Protein AF-A0A4Y3QYG9-F1 (afdb_monomer_lite)

Structure (mmCIF, N/CA/C/O backbone):
data_AF-A0A4Y3QYG9-F1
#
_entry.id   AF-A0A4Y3QYG9-F1
#
loop_
_atom_site.group_PDB
_atom_site.id
_atom_site.type_symbol
_atom_site.label_atom_id
_atom_site.label_alt_id
_atom_site.label_comp_id
_atom_site.label_asym_id
_atom_site.label_entity_id
_atom_site.label_seq_id
_atom_site.pdbx_PDB_ins_code
_atom_site.Cartn_x
_atom_site.Cartn_y
_atom_site.Cartn_z
_atom_site.occupancy
_atom_site.B_iso_or_equiv
_atom_site.auth_seq_id
_atom_site.auth_comp_id
_atom_site.auth_asym_id
_atom_site.auth_atom_id
_atom_site.pdbx_PDB_model_num
ATOM 1 N N . MET A 1 1 ? -31.766 -21.283 -9.809 1.00 45.97 1 MET A N 1
ATOM 2 C CA . MET A 1 1 ? -32.511 -20.211 -9.120 1.00 45.97 1 MET A CA 1
ATOM 3 C C . MET A 1 1 ? -31.559 -19.038 -8.996 1.00 45.97 1 MET A C 1
ATOM 5 O O . MET A 1 1 ? -30.493 -19.211 -8.419 1.00 45.97 1 MET A O 1
ATOM 9 N N . SER A 1 2 ? -31.846 -17.928 -9.675 1.00 49.09 2 SER A N 1
ATOM 10 C CA . SER A 1 2 ? -30.976 -16.747 -9.671 1.00 49.09 2 SER A CA 1
ATOM 11 C C . SER A 1 2 ? -31.395 -15.865 -8.502 1.00 49.09 2 SER A C 1
ATOM 13 O O . SER A 1 2 ? -32.469 -15.274 -8.564 1.00 49.09 2 SER A O 1
ATOM 15 N N . ARG A 1 3 ? -30.589 -15.798 -7.439 1.00 64.62 3 ARG A N 1
ATOM 16 C CA . ARG A 1 3 ? -30.836 -14.855 -6.340 1.00 64.62 3 ARG A CA 1
ATOM 17 C C . ARG A 1 3 ? -30.494 -13.448 -6.807 1.00 64.62 3 ARG A C 1
ATOM 19 O O . ARG A 1 3 ? -29.438 -13.246 -7.407 1.00 64.62 3 ARG A O 1
ATOM 26 N N . ARG A 1 4 ? -31.387 -12.493 -6.560 1.00 74.81 4 ARG A N 1
ATOM 27 C CA . ARG A 1 4 ? -31.143 -11.081 -6.873 1.00 74.81 4 ARG A CA 1
ATOM 28 C C . ARG A 1 4 ? -30.505 -10.409 -5.661 1.00 74.81 4 ARG A C 1
ATOM 30 O O . ARG A 1 4 ? -30.999 -10.555 -4.544 1.00 74.81 4 ARG A O 1
ATOM 37 N N . TYR A 1 5 ? -29.400 -9.713 -5.897 1.00 72.69 5 TYR A N 1
ATOM 38 C CA . TYR A 1 5 ? -28.679 -8.951 -4.883 1.00 72.69 5 TYR A CA 1
ATOM 39 C C . TYR A 1 5 ? -29.032 -7.479 -5.031 1.00 72.69 5 TYR A C 1
ATOM 41 O O . TYR A 1 5 ? -28.940 -6.946 -6.135 1.00 72.69 5 TYR A O 1
ATOM 49 N N . PHE A 1 6 ? -29.414 -6.852 -3.925 1.00 72.69 6 PHE A N 1
ATOM 50 C CA . PHE A 1 6 ? -29.666 -5.419 -3.854 1.00 72.69 6 PHE A CA 1
ATOM 51 C C . PHE A 1 6 ? -28.765 -4.805 -2.786 1.00 72.69 6 PHE A C 1
ATOM 53 O O . PHE A 1 6 ? -28.639 -5.349 -1.683 1.00 72.69 6 PHE A O 1
ATOM 60 N N . TRP A 1 7 ? -28.143 -3.679 -3.122 1.00 68.25 7 TRP A N 1
ATOM 61 C CA . TRP A 1 7 ? -27.522 -2.811 -2.133 1.00 68.25 7 TRP A CA 1
ATOM 62 C C . TRP A 1 7 ? -28.564 -1.844 -1.585 1.00 68.25 7 TRP A C 1
ATOM 64 O O . TRP A 1 7 ? -29.460 -1.414 -2.306 1.00 68.25 7 TRP A O 1
ATOM 74 N N . PHE A 1 8 ? -28.458 -1.515 -0.300 1.00 70.75 8 PHE A N 1
ATOM 75 C CA . PHE A 1 8 ? -29.380 -0.581 0.345 1.00 70.75 8 PHE A CA 1
ATOM 76 C C . PHE A 1 8 ? -29.346 0.830 -0.275 1.00 70.75 8 PHE A C 1
ATOM 78 O O . PHE A 1 8 ? -30.397 1.459 -0.380 1.00 70.75 8 PHE A O 1
ATOM 85 N N . ASP A 1 9 ? -28.184 1.286 -0.752 1.00 62.62 9 ASP A N 1
ATOM 86 C CA . ASP A 1 9 ? -28.028 2.590 -1.417 1.00 62.62 9 ASP A CA 1
ATOM 87 C C . ASP A 1 9 ? -28.781 2.681 -2.762 1.00 62.62 9 ASP A C 1
ATOM 89 O O . ASP A 1 9 ? -29.292 3.746 -3.108 1.00 62.62 9 ASP A O 1
ATOM 93 N N . ASP A 1 10 ? -28.953 1.558 -3.476 1.00 54.62 10 ASP A N 1
ATOM 94 C CA . ASP A 1 10 ? -29.690 1.493 -4.754 1.00 54.62 10 ASP A CA 1
ATOM 95 C C . ASP A 1 10 ? -31.216 1.685 -4.579 1.00 54.62 10 ASP A C 1
ATOM 97 O O . ASP A 1 10 ? -31.961 1.758 -5.556 1.00 54.62 10 ASP A O 1
ATOM 101 N N . ILE A 1 11 ? -31.707 1.732 -3.333 1.00 57.88 11 ILE A N 1
ATOM 102 C CA . ILE A 1 11 ? -33.137 1.790 -2.985 1.00 57.88 11 ILE A CA 1
ATOM 103 C C . ILE A 1 11 ? -33.552 3.215 -2.559 1.00 57.88 11 ILE A C 1
ATOM 105 O O . ILE A 1 11 ? -34.745 3.532 -2.536 1.00 57.88 11 ILE A O 1
ATOM 109 N N . THR A 1 12 ? -32.595 4.095 -2.230 1.00 55.12 12 THR A N 1
ATOM 110 C CA . THR A 1 12 ? -32.862 5.339 -1.479 1.00 55.12 12 THR A CA 1
ATOM 111 C C . THR A 1 12 ? -32.612 6.662 -2.217 1.00 55.12 12 THR A C 1
ATOM 113 O O . THR A 1 12 ? -33.114 7.683 -1.751 1.00 55.12 12 THR A O 1
ATOM 116 N N . GLU A 1 13 ? -31.937 6.694 -3.374 1.00 48.41 13 GLU A N 1
ATOM 117 C CA . GLU A 1 13 ? -31.739 7.928 -4.164 1.00 48.41 13 GLU A CA 1
ATOM 118 C C . GLU A 1 13 ? -32.534 7.924 -5.487 1.00 48.41 13 GLU A C 1
ATOM 120 O O . GLU A 1 13 ? -32.102 7.389 -6.501 1.00 48.41 13 GLU A O 1
ATOM 125 N N . GLY A 1 14 ? -33.695 8.590 -5.500 1.00 43.19 14 GLY A N 1
ATOM 126 C CA . GLY A 1 14 ? -34.289 9.198 -6.707 1.00 43.19 14 GLY A CA 1
ATOM 127 C C . GLY A 1 14 ? -34.917 8.290 -7.776 1.00 43.19 14 GLY A C 1
ATOM 128 O O . GLY A 1 14 ? -35.742 8.779 -8.545 1.00 43.19 14 GLY A O 1
ATOM 129 N N . ASP A 1 15 ? -34.613 6.999 -7.799 1.00 44.22 15 ASP A N 1
ATOM 130 C CA . ASP A 1 15 ? -35.344 5.974 -8.547 1.00 44.22 15 ASP A CA 1
ATOM 131 C C . ASP A 1 15 ? -35.526 4.793 -7.591 1.00 44.22 15 ASP A C 1
ATOM 133 O O . ASP A 1 15 ? -34.528 4.180 -7.208 1.00 44.22 15 ASP A O 1
ATOM 137 N N . PRO A 1 16 ? -36.739 4.501 -7.081 1.00 45.00 16 PRO A N 1
ATOM 138 C CA . PRO A 1 16 ? -36.900 3.379 -6.184 1.00 45.00 16 PRO A CA 1
ATOM 139 C C . PRO A 1 16 ? -36.639 2.124 -7.011 1.00 45.00 16 PRO A C 1
ATOM 141 O O . PRO A 1 16 ? -37.530 1.643 -7.714 1.00 45.00 16 PRO A O 1
ATOM 144 N N . GLY A 1 17 ? -35.436 1.563 -6.887 1.00 50.72 17 GLY A N 1
ATOM 145 C CA . GLY A 1 17 ? -35.204 0.144 -7.080 1.00 50.72 17 GLY A CA 1
ATOM 146 C C . GLY A 1 17 ? -36.130 -0.573 -6.112 1.00 50.72 17 GLY A C 1
ATOM 147 O O . GLY A 1 17 ? -35.751 -0.864 -4.980 1.00 50.72 17 GLY A O 1
ATOM 148 N N . GLN A 1 18 ? -37.401 -0.723 -6.504 1.00 62.53 18 GLN A N 1
ATOM 149 C CA . GLN A 1 18 ? -38.442 -1.222 -5.632 1.00 62.53 18 GLN A CA 1
ATOM 150 C C . GLN A 1 18 ? -37.965 -2.577 -5.143 1.00 62.53 18 GLN A C 1
ATOM 152 O O . GLN A 1 18 ? -37.723 -3.489 -5.941 1.00 62.53 18 GLN A O 1
ATOM 157 N N . LEU A 1 19 ? -37.826 -2.695 -3.821 1.00 68.50 19 LEU A N 1
ATOM 158 C CA . LEU A 1 19 ? -37.822 -3.999 -3.187 1.00 68.50 19 LEU A CA 1
ATOM 159 C C . LEU A 1 19 ? -38.953 -4.811 -3.838 1.00 68.50 19 LEU A C 1
ATOM 161 O O . LEU A 1 19 ? -40.046 -4.260 -4.015 1.00 68.50 19 LEU A O 1
ATOM 165 N N . PRO A 1 20 ? -38.696 -6.060 -4.264 1.00 69.88 20 PRO A N 1
ATOM 166 C CA . PRO A 1 20 ? -39.709 -6.862 -4.928 1.00 69.88 20 PRO A CA 1
ATOM 167 C C . PRO A 1 20 ? -41.035 -6.836 -4.162 1.00 69.88 20 PRO A C 1
ATOM 169 O O . PRO A 1 20 ? -41.042 -6.856 -2.926 1.00 69.88 20 PRO A O 1
ATOM 172 N N . GLU A 1 21 ? -42.149 -6.803 -4.900 1.00 70.00 21 GLU A N 1
ATOM 173 C CA . GLU A 1 21 ? -43.484 -6.869 -4.303 1.00 70.00 21 GLU A CA 1
ATOM 174 C C . GLU A 1 21 ? -43.568 -8.053 -3.328 1.00 70.00 21 GLU A C 1
ATOM 176 O O . GLU A 1 21 ? -43.204 -9.178 -3.665 1.00 70.00 21 GLU A O 1
ATOM 181 N N . GLY A 1 22 ? -44.031 -7.790 -2.104 1.00 78.50 22 GLY A N 1
ATOM 182 C CA . GLY A 1 22 ? -44.152 -8.803 -1.053 1.00 78.50 22 GLY A CA 1
ATOM 183 C C . GLY A 1 22 ? -43.138 -8.692 0.087 1.00 78.50 22 GLY A C 1
ATOM 184 O O . GLY A 1 22 ? -43.318 -9.382 1.086 1.00 78.50 22 GLY A O 1
ATOM 185 N N . ILE A 1 23 ? -42.128 -7.814 0.004 1.00 86.88 23 ILE A N 1
ATOM 186 C CA . ILE A 1 23 ? -41.294 -7.451 1.164 1.00 86.88 23 ILE A CA 1
ATOM 187 C C . ILE A 1 23 ? -41.979 -6.310 1.943 1.00 86.88 23 ILE A C 1
ATOM 189 O O . ILE A 1 23 ? -42.153 -5.229 1.377 1.00 86.88 23 ILE A O 1
ATOM 193 N N . PRO A 1 24 ? -42.364 -6.496 3.223 1.00 88.75 24 PRO A N 1
ATOM 194 C CA . PRO A 1 24 ? -42.884 -5.406 4.048 1.00 88.75 24 PRO A CA 1
ATOM 195 C C . PRO A 1 24 ? -41.825 -4.317 4.256 1.00 88.75 24 PRO A C 1
ATOM 197 O O . PRO A 1 24 ? -40.668 -4.622 4.547 1.00 88.75 24 PRO A O 1
ATOM 200 N N . THR A 1 25 ? -42.213 -3.046 4.129 1.00 89.12 25 THR A N 1
ATOM 201 C CA . THR A 1 25 ? -41.301 -1.895 4.267 1.00 89.12 25 THR A CA 1
ATOM 202 C C . THR A 1 25 ? -41.856 -0.840 5.208 1.00 89.12 25 THR A C 1
ATOM 204 O O . THR A 1 25 ? -43.067 -0.621 5.217 1.00 89.12 25 THR A O 1
ATOM 207 N N . VAL A 1 26 ? -40.966 -0.108 5.874 1.00 90.75 26 VAL A N 1
ATOM 208 C CA . VAL A 1 26 ? -41.270 1.096 6.656 1.00 90.75 26 VAL A CA 1
ATOM 209 C C . VAL A 1 26 ? -40.569 2.298 6.022 1.00 90.75 26 VAL A C 1
ATOM 211 O O . VAL A 1 26 ? -39.448 2.182 5.523 1.00 90.75 26 VAL A O 1
ATOM 214 N N . VAL A 1 27 ? -41.231 3.456 6.016 1.00 91.62 27 VAL A N 1
ATOM 215 C CA . VAL A 1 27 ? -40.607 4.737 5.661 1.00 91.62 27 VAL A CA 1
ATOM 216 C C . VAL A 1 27 ? -40.076 5.392 6.934 1.00 91.62 27 VAL A C 1
ATOM 218 O O . VAL A 1 27 ? -40.858 5.805 7.782 1.00 91.62 27 VAL A O 1
ATOM 221 N N . LEU A 1 28 ? -38.758 5.484 7.072 1.00 93.50 28 LEU A N 1
ATOM 222 C CA . LEU A 1 28 ? -38.099 6.213 8.151 1.00 93.50 28 LEU A CA 1
ATOM 223 C C . LEU A 1 28 ? -37.830 7.653 7.708 1.00 93.50 28 LEU A C 1
ATOM 225 O O . LEU A 1 28 ? -37.223 7.870 6.658 1.00 93.50 28 LEU A O 1
ATOM 229 N N . THR A 1 29 ? -38.249 8.626 8.509 1.00 94.62 29 THR A N 1
ATOM 230 C CA . THR A 1 29 ? -38.012 10.055 8.269 1.00 94.62 29 THR A CA 1
ATOM 231 C C . THR A 1 29 ? -37.261 10.693 9.427 1.00 94.62 29 THR A C 1
ATOM 233 O O . THR A 1 29 ? -37.247 10.158 10.529 1.00 94.62 29 THR A O 1
ATOM 236 N N . GLY A 1 30 ? -36.668 11.860 9.205 1.00 94.56 30 GLY A N 1
ATOM 237 C CA . GLY A 1 30 ? -36.159 12.694 10.289 1.00 94.56 30 GLY A CA 1
ATOM 238 C C . GLY A 1 30 ? -35.748 14.071 9.790 1.00 94.56 30 GLY A C 1
ATOM 239 O O . GLY A 1 30 ? -35.451 14.240 8.606 1.00 94.56 30 GLY A O 1
ATOM 240 N N . THR A 1 31 ? -35.724 15.047 10.698 1.00 94.56 31 THR A N 1
ATOM 241 C CA . THR A 1 31 ? -35.346 16.436 10.410 1.00 94.56 31 THR A CA 1
ATOM 242 C C . THR A 1 31 ? -34.392 16.963 11.479 1.00 94.56 31 THR A C 1
ATOM 244 O O . THR A 1 31 ? -34.691 16.926 12.672 1.00 94.56 31 THR A O 1
ATOM 247 N N . TYR A 1 32 ? -33.259 17.517 11.049 1.00 92.38 32 TYR A N 1
ATOM 248 C CA . TYR A 1 32 ? -32.217 18.043 11.924 1.00 92.38 32 TYR A CA 1
ATOM 249 C C . TYR A 1 32 ? -32.132 19.558 11.795 1.00 92.38 32 TYR A C 1
ATOM 251 O O . TYR A 1 32 ? -31.630 20.087 10.803 1.00 92.38 32 TYR A O 1
ATOM 259 N N . LEU A 1 33 ? -32.592 20.263 12.829 1.00 91.12 33 LEU A N 1
ATOM 260 C CA . LEU A 1 33 ? -32.535 21.720 12.913 1.00 91.12 33 LEU A CA 1
ATOM 261 C C . LEU A 1 33 ? -31.686 22.159 14.107 1.00 91.12 33 LEU A C 1
ATOM 263 O O . LEU A 1 33 ? -31.706 21.551 15.176 1.00 91.12 33 LEU A O 1
ATOM 267 N N . SER A 1 34 ? -30.976 23.267 13.938 1.00 84.94 34 SER A N 1
ATOM 268 C CA . SER A 1 34 ? -30.343 23.997 15.035 1.00 84.94 34 SER A CA 1
ATOM 269 C C . SER A 1 34 ? -31.386 24.593 15.991 1.00 84.94 34 SER A C 1
ATOM 271 O O . SER A 1 34 ? -32.545 24.767 15.606 1.00 84.94 34 SER A O 1
ATOM 273 N N . PRO A 1 35 ? -30.993 25.022 17.209 1.00 84.44 35 PRO A N 1
ATOM 274 C CA . PRO A 1 35 ? -31.901 25.708 18.136 1.00 84.44 35 PRO A CA 1
ATOM 275 C C . PRO A 1 35 ? -32.575 26.962 17.555 1.00 84.44 35 PRO A C 1
ATOM 277 O O . PRO A 1 35 ? -33.626 27.377 18.031 1.00 84.44 35 PRO A O 1
ATOM 280 N N . ASN A 1 36 ? -31.984 27.551 16.510 1.00 87.38 36 ASN A N 1
ATOM 281 C CA . ASN A 1 36 ? -32.510 28.720 15.807 1.00 87.38 36 ASN A CA 1
ATOM 282 C C . ASN A 1 36 ? -33.342 28.350 14.561 1.00 87.38 36 ASN A C 1
ATOM 284 O O . ASN A 1 36 ? -33.678 29.230 13.772 1.00 87.38 36 ASN A O 1
ATOM 288 N N . GLY A 1 37 ? -33.643 27.064 14.350 1.00 87.06 37 GLY A N 1
ATOM 289 C CA . GLY A 1 37 ? -34.461 26.563 13.242 1.00 87.06 37 GLY A CA 1
ATOM 290 C C . GLY A 1 37 ? -33.739 26.422 11.898 1.00 87.06 37 GLY A C 1
ATOM 291 O O . GLY A 1 37 ? -34.381 26.089 10.908 1.00 87.06 37 GLY A O 1
ATOM 292 N N . LEU A 1 38 ? -32.424 26.671 11.831 1.00 90.31 38 LEU A N 1
ATOM 293 C CA . LEU A 1 38 ? -31.644 26.458 10.602 1.00 90.31 38 LEU A CA 1
ATOM 294 C C . LEU A 1 38 ? -31.371 24.963 10.379 1.00 90.31 38 LEU A C 1
ATOM 296 O O . LEU A 1 38 ? -31.007 24.304 11.355 1.00 90.31 38 LEU A O 1
ATOM 300 N N . PRO A 1 39 ? -31.482 24.450 9.142 1.00 93.69 39 PRO A N 1
ATOM 301 C CA . PRO A 1 39 ? -31.232 23.046 8.836 1.00 93.69 39 PRO A CA 1
ATOM 302 C C . PRO A 1 39 ? -29.754 22.676 8.973 1.00 93.69 39 PRO A C 1
ATOM 304 O O . PRO A 1 39 ? -28.873 23.448 8.590 1.00 93.69 39 PRO A O 1
ATOM 307 N N . TYR A 1 40 ? -29.488 21.484 9.506 1.00 92.88 40 TYR A N 1
ATOM 308 C CA . TYR A 1 40 ? -28.158 20.880 9.507 1.00 92.88 40 TYR A CA 1
ATOM 309 C C . TYR A 1 40 ? -27.886 20.128 8.202 1.00 92.88 40 TYR A C 1
ATOM 311 O O . TYR A 1 40 ? -28.800 19.594 7.577 1.00 92.88 40 TYR A O 1
ATOM 319 N N . SER A 1 41 ? -26.613 20.062 7.811 1.00 93.06 41 SER A N 1
ATOM 320 C CA . SER A 1 41 ? -26.123 19.181 6.750 1.00 93.06 41 SER A CA 1
ATOM 321 C C . SER A 1 41 ? -25.445 17.949 7.347 1.00 93.06 41 SER A C 1
ATOM 323 O O . SER A 1 41 ? -25.030 17.944 8.509 1.00 93.06 41 SER A O 1
ATOM 325 N N . GLY A 1 42 ? -25.363 16.879 6.562 1.00 92.38 42 GLY A N 1
ATOM 326 C CA . GLY A 1 42 ? -24.759 15.624 6.989 1.00 92.38 42 GLY A CA 1
ATOM 327 C C . GLY A 1 42 ? -25.413 14.424 6.322 1.00 92.38 42 GLY A C 1
ATOM 328 O O . GLY A 1 42 ? -26.004 14.533 5.242 1.00 92.38 42 GLY A O 1
ATOM 329 N N . LYS A 1 43 ? -25.301 13.266 6.970 1.00 92.38 43 LYS A N 1
ATOM 330 C CA . LYS A 1 43 ? -25.903 12.013 6.514 1.00 92.38 43 LYS A CA 1
ATOM 331 C C . LYS A 1 43 ? -26.344 11.124 7.672 1.00 92.38 43 LYS A C 1
ATOM 333 O O . LYS A 1 43 ? -25.763 11.166 8.757 1.00 92.38 43 LYS A O 1
ATOM 338 N N . VAL A 1 44 ? -27.330 10.281 7.398 1.00 93.00 44 VAL A N 1
ATOM 339 C CA . VAL A 1 44 ? -27.791 9.206 8.277 1.00 93.00 44 VAL A CA 1
ATOM 340 C C . VAL A 1 44 ? -27.450 7.874 7.623 1.00 93.00 44 VAL A C 1
ATOM 342 O O . VAL A 1 44 ? -27.727 7.658 6.445 1.00 93.00 44 VAL A O 1
ATOM 345 N N . GLU A 1 45 ? -26.809 6.999 8.387 1.00 93.56 45 GLU A N 1
ATOM 346 C CA . GLU A 1 45 ? -26.432 5.652 7.971 1.00 93.56 45 GLU A CA 1
ATOM 347 C C . GLU A 1 45 ? -27.307 4.637 8.722 1.00 93.56 45 GLU A C 1
ATOM 349 O O . GLU A 1 45 ? -27.334 4.632 9.955 1.00 93.56 45 GLU A O 1
ATOM 354 N N . ILE A 1 46 ? -28.053 3.819 7.973 1.00 93.38 46 ILE A N 1
ATOM 355 C CA . ILE A 1 46 ? -29.008 2.820 8.470 1.00 93.38 46 ILE A CA 1
ATOM 356 C C . ILE A 1 46 ? -28.462 1.432 8.131 1.00 93.38 46 ILE A C 1
ATOM 358 O O . ILE A 1 46 ? -28.488 1.010 6.974 1.00 93.38 46 ILE A O 1
ATOM 362 N N . THR A 1 47 ? -27.968 0.710 9.133 1.00 93.25 47 THR A N 1
ATOM 363 C CA . THR A 1 47 ? -27.162 -0.497 8.914 1.00 93.25 47 THR A CA 1
ATOM 364 C C . THR A 1 47 ? -27.849 -1.736 9.488 1.00 93.25 47 THR A C 1
ATOM 366 O O . THR A 1 47 ? -28.076 -1.787 10.697 1.00 93.25 47 THR A O 1
ATOM 369 N N . PRO A 1 48 ? -28.191 -2.757 8.679 1.00 92.25 48 PRO A N 1
ATOM 370 C CA . PRO A 1 48 ? -28.637 -4.048 9.207 1.00 92.25 48 PRO A CA 1
ATOM 371 C C . PRO A 1 48 ? -27.460 -4.790 9.873 1.00 92.25 48 PRO A C 1
ATOM 373 O O . PRO A 1 48 ? -26.301 -4.498 9.575 1.00 92.25 48 PRO A O 1
ATOM 376 N N . PRO A 1 49 ? -27.699 -5.811 10.717 1.00 89.12 49 PRO A N 1
ATOM 377 C CA . PRO A 1 49 ? -26.615 -6.551 11.378 1.00 89.12 49 PRO A CA 1
ATOM 378 C C . PRO A 1 49 ? -25.780 -7.413 10.413 1.00 89.12 49 PRO A C 1
ATOM 380 O O . PRO A 1 49 ? -24.741 -7.951 10.789 1.00 89.12 49 PRO A O 1
ATOM 383 N N . GLY A 1 50 ? -26.239 -7.572 9.170 1.00 89.38 50 GLY A N 1
ATOM 384 C CA . GLY A 1 50 ? -25.595 -8.335 8.110 1.00 89.38 50 GLY A CA 1
ATOM 385 C C . GLY A 1 50 ? -26.495 -8.414 6.878 1.00 89.38 50 GLY A C 1
ATOM 386 O O . GLY A 1 50 ? -27.466 -7.668 6.757 1.00 89.38 50 GLY A O 1
ATOM 387 N N . ALA A 1 51 ? -26.189 -9.335 5.962 1.00 89.88 51 ALA A N 1
ATOM 388 C CA . ALA A 1 51 ? -27.026 -9.570 4.789 1.00 89.88 51 ALA A CA 1
ATOM 389 C C . ALA A 1 51 ? -28.389 -10.161 5.192 1.00 89.88 51 ALA A C 1
ATOM 391 O O . ALA A 1 51 ? -28.450 -11.214 5.828 1.00 89.88 51 ALA A O 1
ATOM 392 N N . LEU A 1 52 ? -29.474 -9.509 4.778 1.00 90.44 52 LEU A N 1
ATOM 393 C CA . LEU A 1 52 ? -30.845 -9.954 5.010 1.00 90.44 52 LEU A CA 1
ATOM 394 C C . LEU A 1 52 ? -31.293 -10.836 3.845 1.00 90.44 52 LEU A C 1
ATOM 396 O O . LEU A 1 52 ? -31.379 -10.375 2.706 1.00 90.44 52 LEU A O 1
ATOM 400 N N . SER A 1 53 ? -31.573 -12.108 4.121 1.00 90.25 53 SER A N 1
ATOM 401 C CA . SER A 1 53 ? -32.082 -13.048 3.117 1.00 90.25 53 SER A CA 1
ATOM 402 C C . SER A 1 53 ? -33.602 -13.181 3.211 1.00 90.25 53 SER A C 1
ATOM 404 O O . SER A 1 53 ? -34.111 -13.682 4.213 1.00 90.25 53 SER A O 1
ATOM 406 N N . PHE A 1 54 ? -34.308 -12.796 2.147 1.00 89.19 54 PHE A N 1
ATOM 407 C CA . PHE A 1 54 ? -35.755 -12.941 1.971 1.00 89.19 54 PHE A CA 1
ATOM 408 C C . PHE A 1 54 ? -36.032 -14.189 1.128 1.00 89.19 54 PHE A C 1
ATOM 410 O O . PHE A 1 54 ? -36.022 -14.136 -0.105 1.00 89.19 54 PHE A O 1
ATOM 417 N N . GLY A 1 55 ? -36.226 -15.329 1.798 1.00 84.44 55 GLY A N 1
ATOM 418 C CA . GLY A 1 55 ? -36.344 -16.640 1.149 1.00 84.44 55 GLY A CA 1
ATOM 419 C C . GLY A 1 55 ? -37.499 -16.728 0.151 1.00 84.44 55 GLY A C 1
ATOM 420 O O . GLY A 1 55 ? -37.306 -17.222 -0.955 1.00 84.44 55 GLY A O 1
ATOM 421 N N . ASP A 1 56 ? -38.659 -16.172 0.502 1.00 85.50 56 ASP A N 1
ATOM 422 C CA . ASP A 1 56 ? -39.868 -16.219 -0.335 1.00 85.50 56 ASP A CA 1
ATOM 423 C C . ASP A 1 56 ? -39.745 -15.391 -1.625 1.00 85.50 56 ASP A C 1
ATOM 425 O O . ASP A 1 56 ? -40.461 -15.637 -2.592 1.00 85.50 56 ASP A O 1
ATOM 429 N N . GLN A 1 57 ? -38.829 -14.417 -1.646 1.00 86.06 57 GLN A N 1
ATOM 430 C CA . GLN A 1 57 ? -38.631 -13.488 -2.763 1.00 86.06 57 GLN A CA 1
ATOM 431 C C . GLN A 1 57 ? -37.333 -13.751 -3.544 1.00 86.06 57 GLN A C 1
ATOM 433 O O . GLN A 1 57 ? -37.043 -13.041 -4.511 1.00 86.06 57 GLN A O 1
ATOM 438 N N . ASP A 1 58 ? -36.544 -14.756 -3.137 1.00 85.00 58 ASP A N 1
ATOM 439 C CA . ASP A 1 58 ? -35.207 -15.052 -3.674 1.00 85.00 58 ASP A CA 1
ATOM 440 C C . ASP A 1 58 ? -34.285 -13.806 -3.711 1.00 85.00 58 ASP A C 1
ATOM 442 O O . ASP A 1 58 ? -33.512 -13.590 -4.655 1.00 85.00 58 ASP A O 1
ATOM 446 N N . VAL A 1 59 ? -34.363 -12.968 -2.668 1.00 85.75 59 VAL A N 1
ATOM 447 C CA . VAL A 1 59 ? -33.646 -11.685 -2.567 1.00 85.75 59 VAL A CA 1
ATOM 448 C C . VAL A 1 59 ? -32.706 -11.647 -1.372 1.00 85.75 59 VAL A C 1
ATOM 450 O O . VAL A 1 59 ? -33.049 -12.089 -0.277 1.00 85.75 59 VAL A O 1
ATOM 453 N N . ILE A 1 60 ? -31.515 -11.086 -1.587 1.00 86.50 60 ILE A N 1
ATOM 454 C CA . ILE A 1 60 ? -30.574 -10.738 -0.524 1.00 86.50 60 ILE A CA 1
ATOM 455 C C . ILE A 1 60 ? -30.342 -9.229 -0.564 1.00 86.50 60 ILE A C 1
ATOM 457 O O . ILE A 1 60 ? -29.943 -8.696 -1.602 1.00 86.50 60 ILE A O 1
ATOM 461 N N . VAL A 1 61 ? -30.573 -8.563 0.567 1.00 85.31 61 VAL A N 1
ATOM 462 C CA . VAL A 1 61 ? -30.306 -7.130 0.746 1.00 85.31 61 VAL A CA 1
ATOM 463 C C . VAL A 1 61 ? -29.101 -6.967 1.667 1.00 85.31 61 VAL A C 1
ATOM 465 O O . VAL A 1 61 ? -29.033 -7.600 2.722 1.00 85.31 61 VAL A O 1
ATOM 468 N N . THR A 1 62 ? -28.121 -6.163 1.260 1.00 83.31 62 THR A N 1
ATOM 469 C CA . THR A 1 62 ? -26.842 -6.024 1.971 1.00 83.31 62 THR A CA 1
ATOM 470 C C . THR A 1 62 ? -26.335 -4.584 1.986 1.00 83.31 62 THR A C 1
ATOM 472 O O . THR A 1 62 ? -26.722 -3.768 1.150 1.00 83.31 62 THR A O 1
ATOM 475 N N . GLY A 1 63 ? -25.425 -4.305 2.921 1.00 84.94 63 GLY A N 1
ATOM 476 C CA . GLY A 1 63 ? -24.790 -3.000 3.094 1.00 84.94 63 GLY A CA 1
ATOM 477 C C . GLY A 1 63 ? -25.625 -2.020 3.927 1.00 84.94 63 GLY A C 1
ATOM 478 O O . GLY A 1 63 ? -26.773 -2.315 4.254 1.00 84.94 63 GLY A O 1
ATOM 479 N N . PRO A 1 64 ? -25.042 -0.879 4.321 1.00 86.75 64 PRO A N 1
ATOM 480 C CA . PRO A 1 64 ? -25.790 0.216 4.923 1.00 86.75 64 PRO A CA 1
ATOM 481 C C . PRO A 1 64 ? -26.605 0.975 3.866 1.00 86.75 64 PRO A C 1
ATOM 483 O O . PRO A 1 64 ? -26.221 0.999 2.699 1.00 86.75 64 PRO A O 1
ATOM 486 N N . ALA A 1 65 ? -27.694 1.622 4.285 1.00 86.88 65 ALA A N 1
ATOM 487 C CA . ALA A 1 65 ? -28.314 2.706 3.525 1.00 86.88 65 ALA A CA 1
ATOM 488 C C . ALA A 1 65 ? -27.726 4.035 4.006 1.00 86.88 65 ALA A C 1
ATOM 490 O O . ALA A 1 65 ? -27.825 4.350 5.195 1.00 86.88 65 ALA A O 1
ATOM 491 N N . VAL A 1 66 ? -27.120 4.814 3.115 1.00 90.12 66 VAL A N 1
ATOM 492 C CA . VAL A 1 66 ? -26.476 6.089 3.444 1.00 90.12 66 VAL A CA 1
ATOM 493 C C . VAL A 1 66 ? -27.251 7.236 2.806 1.00 90.12 66 VAL A C 1
ATOM 495 O O . VAL A 1 66 ? -27.093 7.533 1.626 1.00 90.12 66 VAL A O 1
ATOM 498 N N . ILE A 1 67 ? -28.055 7.940 3.603 1.00 90.12 67 ILE A N 1
ATOM 499 C CA . ILE A 1 67 ? -28.931 9.007 3.114 1.00 90.12 67 ILE A CA 1
ATOM 500 C C . ILE A 1 67 ? -28.376 10.365 3.531 1.00 90.12 67 ILE A C 1
ATOM 502 O O . ILE A 1 67 ? -28.199 10.646 4.718 1.00 90.12 67 ILE A O 1
ATOM 506 N N . ARG A 1 68 ? -28.090 11.227 2.552 1.00 91.31 68 ARG A N 1
ATOM 507 C CA . ARG A 1 68 ? -27.709 12.624 2.804 1.00 91.31 68 ARG A CA 1
ATOM 508 C C . ARG A 1 68 ? -28.936 13.450 3.172 1.00 91.31 68 ARG A C 1
ATOM 510 O O . ARG A 1 68 ? -30.005 13.254 2.601 1.00 91.31 68 ARG A O 1
ATOM 517 N N . LEU A 1 69 ? -28.759 14.393 4.094 1.00 92.75 69 LEU A N 1
ATOM 518 C CA . LEU A 1 69 ? -29.808 15.357 4.417 1.00 92.75 69 LEU A CA 1
ATOM 519 C C . LEU A 1 69 ? -30.050 16.299 3.229 1.00 92.75 69 LEU A C 1
ATOM 521 O O . LEU A 1 69 ? -29.101 16.734 2.569 1.00 92.75 69 LEU A O 1
ATOM 525 N N . ASP A 1 70 ? -31.316 16.615 2.970 1.00 92.38 70 ASP A N 1
ATOM 526 C CA . ASP A 1 70 ? -31.723 17.578 1.950 1.00 92.38 70 ASP A CA 1
ATOM 527 C C . ASP A 1 70 ? -31.472 19.038 2.386 1.00 92.38 70 ASP A C 1
ATOM 529 O O . ASP A 1 70 ? -30.966 19.327 3.472 1.00 92.38 70 ASP A O 1
ATOM 533 N N . GLY A 1 71 ? -31.837 19.997 1.528 1.00 90.25 71 GLY A N 1
ATOM 534 C CA . GLY A 1 71 ? -31.684 21.429 1.817 1.00 90.25 71 GLY A CA 1
ATOM 535 C C . GLY A 1 71 ? -32.520 21.939 3.001 1.00 90.25 71 GLY A C 1
ATOM 536 O O . GLY A 1 71 ? -32.311 23.066 3.449 1.00 90.25 71 GLY A O 1
ATOM 537 N N . GLN A 1 72 ? -33.450 21.130 3.513 1.00 93.31 72 GLN A N 1
ATOM 538 C CA . GLN A 1 72 ? -34.242 21.387 4.715 1.00 93.31 72 GLN A CA 1
ATOM 539 C C . GLN A 1 72 ? -33.732 20.584 5.925 1.00 93.31 72 GLN A C 1
ATOM 541 O O . GLN A 1 72 ? -34.397 20.558 6.961 1.00 93.31 72 GLN A O 1
ATOM 546 N N . GLY A 1 73 ? -32.560 19.948 5.825 1.00 93.00 73 GLY A N 1
ATOM 547 C CA . GLY A 1 73 ? -31.969 19.140 6.891 1.00 93.00 73 GLY A CA 1
ATOM 548 C C . GLY A 1 73 ? -32.745 17.854 7.163 1.00 93.00 73 GLY A C 1
ATOM 549 O O . GLY A 1 73 ? -32.665 17.317 8.266 1.00 93.00 73 GLY A O 1
ATOM 550 N N . SER A 1 74 ? -33.542 17.393 6.198 1.00 94.62 74 SER A N 1
ATOM 551 C CA . SER A 1 74 ? -34.433 16.244 6.343 1.00 94.62 74 SER A CA 1
ATOM 552 C C . SER A 1 74 ? -33.965 15.047 5.522 1.00 94.62 74 SER A C 1
ATOM 554 O O . SER A 1 74 ? -33.227 15.193 4.549 1.00 94.62 74 SER A O 1
ATOM 556 N N . PHE A 1 75 ? -34.402 13.850 5.908 1.00 93.00 75 PHE A N 1
ATOM 557 C CA . PHE A 1 75 ? -34.239 12.639 5.107 1.00 93.00 75 PHE A CA 1
ATOM 558 C C . PHE A 1 75 ? -35.513 11.791 5.115 1.00 93.00 75 PHE A C 1
ATOM 560 O O . PHE A 1 75 ? -36.346 11.885 6.018 1.00 93.00 75 PHE A O 1
ATOM 567 N N . SER A 1 76 ? -35.642 10.937 4.101 1.00 91.31 76 SER A N 1
ATOM 568 C CA . SER A 1 76 ? -36.681 9.915 4.003 1.00 91.31 76 SER A CA 1
ATOM 569 C C . SER A 1 76 ? -36.078 8.665 3.373 1.00 91.31 76 SER A C 1
ATOM 571 O O . SER A 1 76 ? -35.544 8.732 2.268 1.00 91.31 76 SER A O 1
ATOM 573 N N . ALA A 1 77 ? -36.190 7.525 4.046 1.00 88.69 77 ALA A N 1
ATOM 574 C CA . ALA A 1 77 ? -35.658 6.248 3.590 1.00 88.69 77 ALA A CA 1
ATOM 575 C C . ALA A 1 77 ? -36.731 5.162 3.683 1.00 88.69 77 ALA A C 1
ATOM 577 O O . ALA A 1 77 ? -37.348 4.979 4.727 1.00 88.69 77 ALA A O 1
ATOM 578 N N . ARG A 1 78 ? -36.951 4.413 2.599 1.00 88.00 78 ARG A N 1
ATOM 579 C CA . ARG A 1 78 ? -37.815 3.227 2.617 1.00 88.00 78 ARG A CA 1
ATOM 580 C C . ARG A 1 78 ? -36.946 1.992 2.825 1.00 88.00 78 ARG A C 1
ATOM 582 O O . ARG A 1 78 ? -36.134 1.672 1.965 1.00 88.00 78 ARG A O 1
ATOM 589 N N . VAL A 1 79 ? -37.135 1.299 3.943 1.00 89.50 79 VAL A N 1
ATOM 590 C CA . VAL A 1 79 ? -36.307 0.154 4.353 1.00 89.50 79 VAL A CA 1
ATOM 591 C C . VAL A 1 79 ? -37.177 -1.069 4.682 1.00 89.50 79 VAL A C 1
ATOM 593 O O . VAL A 1 79 ? -38.349 -0.893 5.024 1.00 89.50 79 VAL A O 1
ATOM 596 N N . PRO A 1 80 ? -36.668 -2.311 4.561 1.00 91.00 80 PRO A N 1
ATOM 597 C CA . PRO A 1 80 ? -37.374 -3.502 5.020 1.00 91.00 80 PRO A CA 1
ATOM 598 C C . PRO A 1 80 ? -37.802 -3.417 6.486 1.00 91.00 80 PRO A C 1
ATOM 600 O O . PRO A 1 80 ? -37.062 -2.932 7.339 1.00 91.00 80 PRO A O 1
ATOM 603 N N . ALA A 1 81 ? -38.996 -3.922 6.780 1.00 92.00 81 ALA A N 1
ATOM 604 C CA . ALA A 1 81 ? -39.487 -3.997 8.146 1.00 92.00 81 ALA A CA 1
ATOM 605 C C . ALA A 1 81 ? -38.724 -5.064 8.953 1.00 92.00 81 ALA A C 1
ATOM 607 O O . ALA A 1 81 ? -38.410 -6.142 8.437 1.00 92.00 81 ALA A O 1
ATOM 608 N N . THR A 1 82 ? -38.442 -4.784 10.226 1.00 92.62 82 THR A N 1
ATOM 609 C CA . THR A 1 82 ? -37.623 -5.654 11.097 1.00 92.62 82 THR A CA 1
ATOM 610 C C . THR A 1 82 ? -38.326 -6.943 11.529 1.00 92.62 82 THR A C 1
ATOM 612 O O . THR A 1 82 ? -37.685 -7.863 12.022 1.00 92.62 82 THR A O 1
ATOM 615 N N . ASP A 1 83 ? -39.644 -7.013 11.355 1.00 90.06 83 ASP A N 1
ATOM 616 C CA . ASP A 1 83 ? -40.510 -8.164 11.637 1.00 90.06 83 ASP A CA 1
ATOM 617 C C . ASP A 1 83 ? -40.831 -8.998 10.380 1.00 90.06 83 ASP A C 1
ATOM 619 O O . ASP A 1 83 ? -41.707 -9.865 10.400 1.00 90.06 83 ASP A O 1
ATOM 623 N N . SER A 1 84 ? -40.123 -8.752 9.274 1.00 86.12 84 SER A N 1
ATOM 624 C CA . SER A 1 84 ? -40.252 -9.542 8.048 1.00 86.12 84 SER A CA 1
ATOM 625 C C . SER A 1 84 ? -39.667 -10.957 8.192 1.00 86.12 84 SER A C 1
ATOM 627 O O . SER A 1 84 ? -38.810 -11.229 9.033 1.00 86.12 84 SER A O 1
ATOM 629 N N . THR A 1 85 ? -40.130 -11.891 7.354 1.00 87.00 85 THR A N 1
ATOM 630 C CA . THR A 1 85 ? -39.650 -13.283 7.319 1.00 87.00 85 THR A CA 1
ATOM 631 C C . THR A 1 85 ? -38.256 -13.378 6.687 1.00 87.00 85 THR A C 1
ATOM 633 O O . THR A 1 85 ? -38.088 -13.733 5.519 1.00 87.00 85 THR A O 1
ATOM 636 N N . THR A 1 86 ? -37.229 -13.051 7.471 1.00 87.06 86 THR A N 1
ATOM 637 C CA . THR A 1 86 ? -35.829 -12.991 7.030 1.00 87.06 86 THR A CA 1
ATOM 638 C C . THR A 1 86 ? -34.931 -14.001 7.732 1.00 87.06 86 THR A C 1
ATOM 640 O O . THR A 1 86 ? -35.247 -14.533 8.792 1.00 87.06 86 THR A O 1
ATOM 643 N N . ASN A 1 87 ? -33.756 -14.236 7.149 1.00 88.81 87 ASN A N 1
ATOM 644 C CA . ASN A 1 87 ? -32.594 -14.738 7.875 1.00 88.81 87 ASN A CA 1
ATOM 645 C C . ASN A 1 87 ? -31.513 -13.638 7.883 1.00 88.81 87 ASN A C 1
ATOM 647 O O . ASN A 1 87 ? -31.083 -13.256 6.787 1.00 88.81 87 ASN A O 1
ATOM 651 N N . PRO A 1 88 ? -31.072 -13.134 9.053 1.00 88.94 88 PRO A N 1
ATOM 652 C CA . PRO A 1 88 ? -31.497 -13.508 10.414 1.00 88.94 88 PRO A CA 1
ATOM 653 C C . PRO A 1 88 ? -32.942 -13.093 10.758 1.00 88.94 88 PRO A C 1
ATOM 655 O O . PRO A 1 88 ? -33.514 -12.231 10.093 1.00 88.94 88 PRO A O 1
ATOM 658 N N . VAL A 1 89 ? -33.519 -13.718 11.793 1.00 86.94 89 VAL A N 1
ATOM 659 C CA . VAL A 1 89 ? -34.779 -13.301 12.451 1.00 86.94 89 VAL A CA 1
ATOM 660 C C . VAL A 1 89 ? -34.478 -12.365 13.629 1.00 86.94 89 VAL A C 1
ATOM 662 O O . VAL A 1 89 ? -33.335 -12.321 14.081 1.00 86.94 89 VAL A O 1
ATOM 665 N N . ASP A 1 90 ? -35.485 -11.640 14.130 1.00 84.88 90 ASP A N 1
ATOM 666 C CA . ASP A 1 90 ? -35.389 -10.780 15.329 1.00 84.88 90 ASP A CA 1
ATOM 667 C C . ASP A 1 90 ? -34.231 -9.769 15.306 1.00 84.88 90 ASP A C 1
ATOM 669 O O . ASP A 1 90 ? -33.575 -9.499 16.312 1.00 84.88 90 ASP A O 1
ATOM 673 N N . TRP A 1 91 ? -33.979 -9.180 14.143 1.00 90.62 91 TRP A N 1
ATOM 674 C CA . TRP A 1 91 ? -32.904 -8.216 13.950 1.00 90.62 91 TRP A CA 1
ATOM 675 C C . TRP A 1 91 ? -33.373 -6.766 14.170 1.00 90.62 91 TRP A C 1
ATOM 677 O O . TRP A 1 91 ? -34.567 -6.467 14.219 1.00 90.62 91 TRP A O 1
ATOM 687 N N . ALA A 1 92 ? -32.411 -5.854 14.312 1.00 91.88 92 ALA A N 1
ATOM 688 C CA . ALA A 1 92 ? -32.626 -4.416 14.452 1.00 91.88 92 ALA A CA 1
ATOM 689 C C . ALA A 1 92 ? -31.639 -3.648 13.563 1.00 91.88 92 ALA A C 1
ATOM 691 O O . ALA A 1 92 ? -30.570 -4.165 13.233 1.00 91.88 92 ALA A O 1
ATOM 692 N N . TYR A 1 93 ? -31.986 -2.420 13.185 1.00 93.06 93 TYR A N 1
ATOM 693 C CA . TYR A 1 93 ? -31.063 -1.524 12.490 1.00 93.06 93 TYR A CA 1
ATOM 694 C C . TYR A 1 93 ? -30.153 -0.817 13.482 1.00 93.06 93 TYR A C 1
ATOM 696 O O . TYR A 1 93 ? -30.635 -0.344 14.504 1.00 93.06 93 TYR A O 1
ATOM 704 N N . THR A 1 94 ? -28.881 -0.655 13.135 1.00 93.56 94 THR A N 1
ATOM 705 C CA . THR A 1 94 ? -27.975 0.297 13.778 1.00 93.56 94 THR A CA 1
ATOM 706 C C . THR A 1 94 ? -28.029 1.622 13.027 1.00 93.56 94 THR A C 1
ATOM 708 O O . THR A 1 94 ? -27.771 1.663 11.824 1.00 93.56 94 THR A O 1
ATOM 711 N N . ILE A 1 95 ? -28.334 2.706 13.735 1.00 94.25 95 ILE A N 1
ATOM 712 C CA . ILE A 1 95 ? -28.388 4.068 13.206 1.00 94.25 95 ILE A CA 1
ATOM 713 C C . ILE A 1 95 ? -27.121 4.816 13.594 1.00 94.25 95 ILE A C 1
ATOM 715 O O . ILE A 1 95 ? -26.738 4.842 14.763 1.00 94.25 95 ILE A O 1
ATOM 719 N N . THR A 1 96 ? -26.485 5.448 12.610 1.00 93.62 96 THR A N 1
ATOM 720 C CA . THR A 1 96 ? -25.369 6.374 12.828 1.00 93.62 96 THR A CA 1
ATOM 721 C C . THR A 1 96 ? -25.686 7.726 12.196 1.00 93.62 96 THR A C 1
ATOM 723 O O . THR A 1 96 ? -25.853 7.836 10.981 1.00 93.62 96 THR A O 1
ATOM 726 N N . GLU A 1 97 ? -25.750 8.770 13.021 1.00 91.88 97 GLU A N 1
ATOM 727 C CA . GLU A 1 97 ? -26.017 10.150 12.602 1.00 91.88 97 GLU A CA 1
ATOM 728 C C . GLU A 1 97 ? -24.689 10.914 12.488 1.00 91.88 97 GLU A C 1
ATOM 730 O O . GLU A 1 97 ? -24.028 11.166 13.497 1.00 91.88 97 GLU A O 1
ATOM 735 N N . LYS A 1 98 ? -24.294 11.285 11.265 1.00 91.81 98 LYS A N 1
ATOM 736 C CA . LYS A 1 98 ? -23.057 12.030 10.974 1.00 91.81 98 LYS A CA 1
ATOM 737 C C . LYS A 1 98 ? -23.428 13.430 10.492 1.00 91.81 98 LYS A C 1
ATOM 739 O O . LYS A 1 98 ? -23.614 13.647 9.293 1.00 91.81 98 LYS A O 1
ATOM 744 N N . LEU A 1 99 ? -23.606 14.351 11.439 1.00 91.75 99 LEU A N 1
ATOM 745 C CA . LEU A 1 99 ? -23.958 15.752 11.178 1.00 91.75 99 LEU A CA 1
ATOM 746 C C . LEU A 1 99 ? -22.694 16.610 11.082 1.00 91.75 99 LEU A C 1
ATOM 748 O O . LEU A 1 99 ? -21.803 16.512 11.927 1.00 91.75 99 LEU A O 1
ATOM 752 N N . ASP A 1 100 ? -22.626 17.484 10.082 1.00 88.56 100 ASP A N 1
ATOM 753 C CA . ASP A 1 100 ? -21.455 18.331 9.869 1.00 88.56 100 ASP A CA 1
ATOM 754 C C . ASP A 1 100 ? -21.262 19.311 11.039 1.00 88.56 100 ASP A C 1
ATOM 756 O O . ASP A 1 100 ? -22.192 19.991 11.476 1.00 88.56 100 ASP A O 1
ATOM 760 N N . GLY A 1 101 ? -20.028 19.411 11.541 1.00 80.50 101 GLY A N 1
ATOM 761 C CA . GLY A 1 101 ? -19.676 20.325 12.634 1.00 80.50 101 GLY A CA 1
ATOM 762 C C . GLY A 1 101 ? -19.994 19.815 14.046 1.00 80.50 101 GLY A C 1
ATOM 763 O O . GLY A 1 101 ? -19.812 20.568 15.003 1.00 80.50 101 GLY A O 1
ATOM 764 N N . PHE A 1 102 ? -20.415 18.554 14.194 1.00 78.31 102 PHE A N 1
ATOM 765 C CA . PHE A 1 102 ? -20.617 17.884 15.483 1.00 78.31 102 PHE A CA 1
ATOM 766 C C . PHE A 1 102 ? -19.686 16.681 15.643 1.00 78.31 102 PHE A C 1
ATOM 768 O O . PHE A 1 102 ? -19.157 16.146 14.674 1.00 78.31 102 PHE A O 1
ATOM 775 N N . ILE A 1 103 ? -19.483 16.260 16.893 1.00 74.69 103 ILE A N 1
ATOM 776 C CA . ILE A 1 103 ? -18.908 14.943 17.179 1.00 74.69 103 ILE A CA 1
ATOM 777 C C . ILE A 1 103 ? -19.987 13.905 16.868 1.00 74.69 103 ILE A C 1
ATOM 779 O O . ILE A 1 103 ? -21.125 14.064 17.322 1.00 74.69 103 ILE A O 1
ATOM 783 N N . ASP A 1 104 ? -19.619 12.865 16.117 1.00 77.88 104 ASP A N 1
ATOM 784 C CA . ASP A 1 104 ? -20.502 11.746 15.788 1.00 77.88 104 ASP A CA 1
ATOM 785 C C . ASP A 1 104 ? -21.169 11.206 17.057 1.00 77.88 104 ASP A C 1
ATOM 787 O O . ASP A 1 104 ? -20.515 10.914 18.066 1.00 77.88 104 ASP A O 1
ATOM 791 N N . ARG A 1 105 ? -22.495 11.082 17.013 1.00 77.38 105 ARG A N 1
ATOM 792 C CA . ARG A 1 105 ? -23.232 10.461 18.111 1.00 77.38 105 ARG A CA 1
ATOM 793 C C . ARG A 1 105 ? -22.893 8.969 18.176 1.00 77.38 105 ARG A C 1
ATOM 795 O O . ARG A 1 105 ? -22.719 8.347 17.125 1.00 77.38 105 ARG A O 1
ATOM 802 N N . PRO A 1 106 ? -22.836 8.370 19.381 1.00 86.31 106 PRO A N 1
ATOM 803 C CA . PRO A 1 106 ? -22.739 6.923 19.510 1.00 86.31 106 PRO A CA 1
ATOM 804 C C . PRO A 1 106 ? -23.869 6.240 18.723 1.00 86.31 106 PRO A C 1
ATOM 806 O O . PRO A 1 106 ? -25.021 6.664 18.861 1.00 86.31 106 PRO A O 1
ATOM 809 N N . PRO A 1 107 ? -23.570 5.207 17.916 1.00 91.25 107 PRO A N 1
ATOM 810 C CA . PRO A 1 107 ? -24.602 4.464 17.206 1.00 91.25 107 PRO A CA 1
ATOM 811 C C . PRO A 1 107 ? -25.610 3.828 18.167 1.00 91.25 107 PRO A C 1
ATOM 813 O O . PRO A 1 107 ? -25.242 3.400 19.263 1.00 91.25 107 PRO A O 1
ATOM 816 N N . TYR A 1 108 ? -26.869 3.732 17.745 1.00 90.38 108 TYR A N 1
ATOM 817 C CA . TYR A 1 108 ? -27.952 3.131 18.531 1.00 90.38 108 TYR A CA 1
ATOM 818 C C . TYR A 1 108 ? -28.832 2.227 17.667 1.00 90.38 108 TYR A C 1
ATOM 820 O O . TYR A 1 108 ? -28.874 2.374 16.447 1.00 90.38 108 TYR A O 1
ATOM 828 N N . ALA A 1 109 ? -29.515 1.269 18.295 1.00 91.25 109 ALA A N 1
ATOM 829 C CA . ALA A 1 109 ? -30.347 0.297 17.595 1.00 91.25 109 ALA A CA 1
ATOM 830 C C . ALA A 1 109 ? -31.822 0.723 17.568 1.00 91.25 109 ALA A C 1
ATOM 832 O O . ALA A 1 109 ? -32.319 1.256 18.554 1.00 91.25 109 ALA A O 1
ATOM 833 N N . ILE A 1 110 ? -32.542 0.445 16.478 1.00 91.44 110 ILE A N 1
ATOM 834 C CA . ILE A 1 110 ? -33.998 0.645 16.384 1.00 91.44 110 ILE A CA 1
ATOM 835 C C . ILE A 1 110 ? -34.695 -0.558 15.737 1.00 91.44 110 ILE A C 1
ATOM 837 O O . ILE A 1 110 ? -34.144 -1.215 14.847 1.00 91.44 110 ILE A O 1
ATOM 841 N N . LYS A 1 111 ? -35.941 -0.819 16.152 1.00 92.00 111 LYS A N 1
ATOM 842 C CA . LYS A 1 111 ? -36.865 -1.717 15.443 1.00 92.00 111 LYS A CA 1
ATOM 843 C C . LYS A 1 111 ? -37.835 -0.905 14.589 1.00 92.00 111 LYS A C 1
ATOM 845 O O . LYS A 1 111 ? -38.346 0.117 15.032 1.00 92.00 111 LYS A O 1
ATOM 850 N N . LEU A 1 112 ? -38.106 -1.392 13.383 1.00 92.31 112 LEU A N 1
ATOM 851 C CA . LEU A 1 112 ? -39.041 -0.802 12.427 1.00 92.31 112 LEU A CA 1
ATOM 852 C C . LEU A 1 112 ? -40.061 -1.870 12.000 1.00 92.31 112 LEU A C 1
ATOM 854 O O . LEU A 1 112 ? -39.949 -2.401 10.894 1.00 92.31 112 LEU A O 1
ATOM 858 N N . PRO A 1 113 ? -41.011 -2.257 12.873 1.00 93.19 113 PRO A N 1
ATOM 859 C CA . PRO A 1 113 ? -42.049 -3.222 12.520 1.00 93.19 113 PRO A CA 1
ATOM 860 C C . PRO A 1 113 ? -42.987 -2.662 11.446 1.00 93.19 113 PRO A C 1
ATOM 862 O O . PRO A 1 113 ? -43.237 -1.454 11.388 1.00 93.19 113 PRO A O 1
ATOM 865 N N . ALA A 1 114 ? -43.541 -3.545 10.615 1.00 88.75 114 ALA A N 1
ATOM 866 C CA . ALA A 1 114 ? -44.342 -3.170 9.451 1.00 88.75 114 ALA A CA 1
ATOM 867 C C . ALA A 1 114 ? -45.584 -2.330 9.809 1.00 88.75 114 ALA A C 1
ATOM 869 O O . ALA A 1 114 ? -46.034 -1.521 8.997 1.00 88.75 114 ALA A O 1
ATOM 870 N N . GLU A 1 115 ? -46.110 -2.480 11.030 1.00 90.75 115 GLU A N 1
ATOM 871 C CA . GLU A 1 115 ? -47.272 -1.733 11.532 1.00 90.75 115 GLU A CA 1
ATOM 872 C C . GLU A 1 115 ? -47.054 -0.217 11.604 1.00 90.75 115 GLU A C 1
ATOM 874 O O . GLU A 1 115 ? -48.028 0.531 11.533 1.00 90.75 115 GLU A O 1
ATOM 879 N N . LEU A 1 116 ? -45.804 0.251 11.714 1.00 89.94 116 LEU A N 1
ATOM 880 C CA . LEU A 1 116 ? -45.529 1.687 11.765 1.00 89.94 116 LEU A CA 1
ATOM 881 C C . LEU A 1 116 ? -45.911 2.379 10.455 1.00 89.94 116 LEU A C 1
ATOM 883 O O . LEU A 1 116 ? -46.386 3.509 10.496 1.00 89.94 116 LEU A O 1
ATOM 887 N N . ALA A 1 117 ? -45.747 1.700 9.311 1.00 88.81 117 ALA A N 1
ATOM 888 C CA . ALA A 1 117 ? -45.836 2.227 7.942 1.00 88.81 117 ALA A CA 1
ATOM 889 C C . ALA A 1 117 ? -44.875 3.402 7.648 1.00 88.81 117 ALA A C 1
ATOM 891 O O . ALA A 1 117 ? -44.054 3.311 6.732 1.00 88.81 117 ALA A O 1
ATOM 892 N N . THR A 1 118 ? -44.934 4.461 8.453 1.00 92.31 118 THR A N 1
ATOM 893 C CA . THR A 1 118 ? -44.022 5.601 8.500 1.00 92.31 118 THR A CA 1
ATOM 894 C C . THR A 1 118 ? -43.613 5.860 9.952 1.00 92.31 118 THR A C 1
ATOM 896 O O . THR A 1 118 ? -44.472 5.907 10.829 1.00 92.31 118 THR A O 1
ATOM 899 N N . ALA A 1 119 ? -42.324 6.066 10.207 1.00 92.25 119 ALA A N 1
ATOM 900 C CA . ALA A 1 119 ? -41.791 6.372 11.530 1.00 92.25 119 ALA A CA 1
ATOM 901 C C . ALA A 1 119 ? -40.848 7.579 11.472 1.00 92.25 119 ALA A C 1
ATOM 903 O O . ALA A 1 119 ? -40.009 7.657 10.576 1.00 92.25 119 ALA A O 1
ATOM 904 N N . ASP A 1 120 ? -40.964 8.492 12.436 1.00 93.06 120 ASP A N 1
ATOM 905 C CA . ASP A 1 120 ? -39.987 9.561 12.634 1.00 93.06 120 ASP A CA 1
ATOM 906 C C . ASP A 1 120 ? -38.865 9.061 13.550 1.00 93.06 120 ASP A C 1
ATOM 908 O O . ASP A 1 120 ? -39.113 8.509 14.624 1.00 93.06 120 ASP A O 1
ATOM 912 N N . LEU A 1 121 ? -37.616 9.248 13.132 1.00 91.88 121 LEU A N 1
ATOM 913 C CA . LEU A 1 121 ? -36.443 8.864 13.900 1.00 91.88 121 LEU A CA 1
ATOM 914 C C . LEU A 1 121 ? -36.392 9.589 15.254 1.00 91.88 121 LEU A C 1
ATOM 916 O O . LEU A 1 121 ? -35.919 9.003 16.225 1.00 91.88 121 LEU A O 1
ATOM 920 N N . ALA A 1 122 ? -36.925 10.811 15.357 1.00 89.12 122 ALA A N 1
ATOM 921 C CA . ALA A 1 122 ? -36.984 11.553 16.617 1.00 89.12 122 ALA A CA 1
ATOM 922 C C . ALA A 1 122 ? -37.891 10.894 17.674 1.00 89.12 122 ALA A C 1
ATOM 924 O O . ALA A 1 122 ? -37.628 11.037 18.867 1.00 89.12 122 ALA A O 1
ATOM 925 N N . ASP A 1 123 ? -38.914 10.142 17.254 1.00 87.88 123 ASP A N 1
ATOM 926 C CA . ASP A 1 123 ? -39.807 9.404 18.159 1.00 87.88 123 ASP A CA 1
ATOM 927 C C . ASP A 1 123 ? -39.202 8.063 18.610 1.00 87.88 123 ASP A C 1
ATOM 929 O O . ASP A 1 123 ? -39.645 7.468 19.594 1.00 87.88 123 ASP A O 1
ATOM 933 N N . LEU A 1 124 ? -38.184 7.580 17.890 1.00 86.06 124 LEU A N 1
ATOM 934 C CA . LEU A 1 124 ? -37.504 6.313 18.156 1.00 86.06 124 LEU A CA 1
ATOM 935 C C . LEU A 1 124 ? -36.161 6.495 18.883 1.00 86.06 124 LEU A C 1
ATOM 937 O O . LEU A 1 124 ? -35.691 5.563 19.533 1.00 86.06 124 LEU A O 1
ATOM 941 N N . ALA A 1 125 ? -35.513 7.656 18.771 1.00 82.31 125 ALA A N 1
ATOM 942 C CA . ALA A 1 125 ? -34.126 7.857 19.185 1.00 82.31 125 ALA A CA 1
ATOM 943 C C . ALA A 1 125 ? -33.953 8.679 20.483 1.00 82.31 125 ALA A C 1
ATOM 945 O O . ALA A 1 125 ? -34.633 9.687 20.669 1.00 82.31 125 ALA A O 1
ATOM 946 N N . PRO A 1 126 ? -32.950 8.365 21.332 1.00 77.31 126 PRO A N 1
ATOM 947 C CA . PRO A 1 126 ? -32.273 7.079 21.473 1.00 77.31 126 PRO A CA 1
ATOM 948 C C . PRO A 1 126 ? -33.097 6.170 22.399 1.00 77.31 126 PRO A C 1
ATOM 950 O O . PRO A 1 126 ? -33.215 6.440 23.595 1.00 77.31 126 PRO A O 1
ATOM 953 N N . SER A 1 127 ? -33.652 5.084 21.866 1.00 63.22 127 SER A N 1
ATOM 954 C CA . SER A 1 127 ? -34.246 4.017 22.675 1.00 63.22 127 SER A CA 1
ATOM 955 C C . SER A 1 127 ? -33.422 2.740 22.531 1.00 63.22 127 SER A C 1
ATOM 957 O O . SER A 1 127 ? -32.912 2.440 21.456 1.00 63.22 127 SER A O 1
ATOM 959 N N . ASP A 1 128 ? -33.240 2.013 23.634 1.00 62.66 128 ASP A N 1
ATOM 960 C CA . ASP A 1 128 ? -32.683 0.663 23.609 1.00 62.66 128 ASP A CA 1
ATOM 961 C C . ASP A 1 128 ? -33.850 -0.322 23.409 1.00 62.66 128 ASP A C 1
ATOM 963 O O . ASP A 1 128 ? -34.724 -0.421 24.277 1.00 62.66 128 ASP A O 1
ATOM 967 N N . PRO A 1 129 ? -33.911 -1.040 22.276 1.00 62.31 129 PRO A N 1
ATOM 968 C CA . PRO A 1 129 ? -35.011 -1.948 21.986 1.00 62.31 129 PRO A CA 1
ATOM 969 C C . PRO A 1 129 ? -35.064 -3.176 22.915 1.00 62.31 129 PRO A C 1
ATOM 971 O O . PRO A 1 129 ? -36.092 -3.855 22.928 1.00 62.31 129 PRO A O 1
ATOM 974 N N . GLU A 1 130 ? -34.014 -3.465 23.697 1.00 61.66 130 GLU A N 1
ATOM 975 C CA . GLU A 1 130 ? -34.000 -4.536 24.709 1.00 61.66 130 GLU A CA 1
ATOM 976 C C . GLU A 1 130 ? -34.376 -4.046 26.119 1.00 61.66 130 GLU A C 1
ATOM 978 O O . GLU A 1 130 ? -34.750 -4.852 26.977 1.00 61.66 130 GLU A O 1
ATOM 983 N N . THR A 1 131 ? -34.364 -2.729 26.361 1.00 57.19 131 THR A N 1
ATOM 984 C CA . THR A 1 131 ? -34.824 -2.118 27.616 1.00 57.19 131 THR A CA 1
ATOM 985 C C . THR A 1 131 ? -35.933 -1.089 27.348 1.00 57.19 131 THR A C 1
ATOM 987 O O . THR A 1 131 ? -35.663 0.094 27.142 1.00 57.19 131 THR A O 1
ATOM 990 N N . PRO A 1 132 ? -37.224 -1.486 27.366 1.00 50.22 132 PRO A N 1
ATOM 991 C CA . PRO A 1 132 ? -38.324 -0.550 27.151 1.00 50.22 132 PRO A CA 1
ATOM 992 C C . PRO A 1 132 ? -38.404 0.435 28.322 1.00 50.22 132 PRO A C 1
ATOM 994 O O . PRO A 1 132 ? -39.043 0.178 29.342 1.00 50.22 132 PRO A O 1
ATOM 997 N N . ASN A 1 133 ? -37.750 1.585 28.191 1.00 47.66 133 ASN A N 1
ATOM 998 C CA . ASN A 1 133 ? -37.739 2.620 29.214 1.00 47.66 133 ASN A CA 1
ATOM 999 C C . ASN A 1 133 ? -38.936 3.569 29.038 1.00 47.66 133 ASN A C 1
ATOM 1001 O O . ASN A 1 133 ? -38.768 4.771 28.879 1.00 47.66 133 ASN A O 1
ATOM 1005 N N . TYR A 1 134 ? -40.158 3.022 29.057 1.00 47.34 134 TYR A N 1
ATOM 1006 C CA . TYR A 1 134 ? -41.395 3.801 29.166 1.00 47.34 134 TYR A CA 1
ATOM 1007 C C . TYR A 1 134 ? -42.446 3.057 29.998 1.00 47.34 134 TYR A C 1
ATOM 1009 O O . TYR A 1 134 ? -42.952 2.005 29.615 1.00 47.34 134 TYR A O 1
ATOM 1017 N N . VAL A 1 135 ? -42.822 3.654 31.133 1.00 35.16 135 VAL A N 1
ATOM 1018 C CA . VAL A 1 135 ? -44.063 3.337 31.850 1.00 35.16 135 VAL A CA 1
ATOM 1019 C C . VAL A 1 135 ? -45.141 4.292 31.332 1.00 35.16 135 VAL A C 1
ATOM 1021 O O . VAL A 1 135 ? -44.993 5.504 31.512 1.00 35.16 135 VAL A O 1
ATOM 1024 N N . PRO A 1 136 ? -46.242 3.816 30.727 1.00 38.06 136 PRO A N 1
ATOM 1025 C CA . PRO A 1 136 ? -47.397 4.671 30.494 1.00 38.06 136 PRO A CA 1
ATOM 1026 C C . PRO A 1 136 ? -47.993 5.088 31.848 1.00 38.06 136 PRO A C 1
ATOM 1028 O O . PRO A 1 136 ? -48.561 4.274 32.577 1.00 38.06 136 PRO A O 1
ATOM 1031 N N . VAL A 1 137 ? -47.867 6.369 32.204 1.00 37.09 137 VAL A N 1
ATOM 1032 C CA . VAL A 1 137 ? -48.633 6.961 33.308 1.00 37.09 137 VAL A CA 1
ATOM 1033 C C . VAL A 1 137 ? -50.075 7.127 32.836 1.00 37.09 137 VAL A C 1
ATOM 1035 O O . VAL A 1 137 ? -50.353 7.840 31.874 1.00 37.09 137 VAL A O 1
ATOM 1038 N N . VAL A 1 138 ? -51.003 6.468 33.529 1.00 43.28 138 VAL A N 1
ATOM 1039 C CA . VAL A 1 138 ? -52.447 6.688 33.381 1.00 43.28 138 VAL A CA 1
ATOM 1040 C C . VAL A 1 138 ? -52.750 8.163 33.663 1.00 43.28 138 VAL A C 1
ATOM 1042 O O . VAL A 1 138 ? -52.443 8.667 34.744 1.00 43.28 138 VAL A O 1
ATOM 1045 N N . GLY A 1 139 ? -53.347 8.861 32.692 1.00 42.31 139 GLY A N 1
ATOM 1046 C CA . GLY A 1 139 ? -53.812 10.239 32.866 1.00 42.31 139 GLY A CA 1
ATOM 1047 C C . GLY A 1 139 ? -54.803 10.366 34.036 1.00 42.31 139 GLY A C 1
ATOM 1048 O O . GLY A 1 139 ? -55.504 9.402 34.353 1.00 42.31 139 GLY A O 1
ATOM 1049 N N . PRO A 1 140 ? -54.867 11.532 34.706 1.00 47.78 140 PRO A N 1
ATOM 1050 C CA . PRO A 1 140 ? -55.652 11.710 35.924 1.00 47.78 140 PRO A CA 1
ATOM 1051 C C . PRO A 1 140 ? -57.127 11.316 35.719 1.00 47.78 140 PRO A C 1
ATOM 1053 O O . PRO A 1 140 ? -57.695 11.622 34.666 1.00 47.78 140 PRO A O 1
ATOM 1056 N N . PRO A 1 141 ? -57.772 10.672 36.714 1.00 62.56 141 PRO A N 1
ATOM 1057 C CA . PRO A 1 141 ? -59.200 10.373 36.671 1.00 62.56 141 PRO A CA 1
ATOM 1058 C C . PRO A 1 141 ? -60.007 11.623 36.308 1.00 62.56 141 PRO A C 1
ATOM 1060 O O . PRO A 1 141 ? -59.782 12.695 36.876 1.00 62.56 141 PRO A O 1
ATOM 1063 N N . GLY A 1 142 ? -60.950 11.485 35.371 1.00 52.47 142 GLY A N 1
ATOM 1064 C CA . GLY A 1 142 ? -61.826 12.583 34.962 1.00 52.47 142 GLY A CA 1
ATOM 1065 C C . GLY A 1 142 ? -62.537 13.232 36.161 1.00 52.47 142 GLY A C 1
ATOM 1066 O O . GLY A 1 142 ? -62.768 12.569 37.179 1.00 52.47 142 GLY A O 1
ATOM 1067 N N . PRO A 1 143 ? -62.885 14.530 36.079 1.00 55.19 143 PRO A N 1
ATOM 1068 C CA . PRO A 1 143 ? -63.473 15.255 37.196 1.00 55.19 143 PRO A CA 1
ATOM 1069 C C . PRO A 1 143 ? -64.729 14.547 37.719 1.00 55.19 143 PRO A C 1
ATOM 1071 O O . PRO A 1 143 ? -65.641 14.199 36.967 1.00 55.19 143 PRO A O 1
ATOM 1074 N N . ARG A 1 144 ? -64.772 14.349 39.041 1.00 60.38 144 ARG A N 1
ATOM 1075 C CA . ARG A 1 144 ? -65.935 13.824 39.764 1.00 60.38 144 ARG A CA 1
ATOM 1076 C C . ARG A 1 144 ? -67.155 14.696 39.451 1.00 60.38 144 ARG A C 1
ATOM 1078 O O . ARG A 1 144 ? -67.093 15.913 39.615 1.00 60.38 144 ARG A O 1
ATOM 1085 N N . GLY A 1 145 ? -68.260 14.070 39.036 1.00 57.81 145 GLY A N 1
ATOM 1086 C CA . GLY A 1 145 ? -69.526 14.765 38.783 1.00 57.81 145 GLY A CA 1
ATOM 1087 C C . GLY A 1 145 ? -70.000 15.592 39.992 1.00 57.81 145 GLY A C 1
ATOM 1088 O O . GLY A 1 145 ? -69.609 15.298 41.130 1.00 57.81 145 GLY A O 1
ATOM 1089 N N . PRO A 1 146 ? -70.822 16.635 39.775 1.00 56.34 146 PRO A N 1
ATOM 1090 C CA . PRO A 1 146 ? -71.208 17.570 40.824 1.00 56.34 146 PRO A CA 1
ATOM 1091 C C . PRO A 1 146 ? -71.866 16.862 42.015 1.00 56.34 146 PRO A C 1
ATOM 1093 O O . PRO A 1 146 ? -72.718 15.985 41.875 1.00 56.34 146 PRO A O 1
ATOM 1096 N N . ARG A 1 147 ? -71.431 17.264 43.212 1.00 58.06 147 ARG A N 1
ATOM 1097 C CA . ARG A 1 147 ? -71.888 16.771 44.514 1.00 58.06 147 ARG A CA 1
ATOM 1098 C C . ARG A 1 147 ? -73.367 17.119 44.719 1.00 58.06 147 ARG A C 1
ATOM 1100 O O . ARG A 1 147 ? -73.726 18.292 44.683 1.00 58.06 147 ARG A O 1
ATOM 1107 N N . GLY A 1 148 ? -74.207 16.119 44.996 1.00 58.62 148 GLY A N 1
ATOM 1108 C CA . GLY A 1 148 ? -75.553 16.354 45.529 1.00 58.62 148 GLY A CA 1
ATOM 1109 C C . GLY A 1 148 ? -75.481 17.061 46.888 1.00 58.62 148 GLY A C 1
ATOM 1110 O O . GLY A 1 148 ? -74.581 16.777 47.679 1.00 58.62 148 GLY A O 1
ATOM 1111 N N . ALA A 1 149 ? -76.388 18.005 47.144 1.00 49.38 149 ALA A N 1
ATOM 1112 C CA . ALA A 1 149 ? -76.377 18.823 48.356 1.00 49.38 149 ALA A CA 1
ATOM 1113 C C . ALA A 1 149 ? -76.400 17.961 49.637 1.00 49.38 149 ALA A C 1
ATOM 1115 O O . ALA A 1 149 ? -77.290 17.134 49.831 1.00 49.38 149 ALA A O 1
ATOM 1116 N N . THR A 1 150 ? -75.411 18.166 50.510 1.00 52.31 150 THR A N 1
ATOM 1117 C CA . THR A 1 150 ? -75.318 17.540 51.836 1.00 52.31 150 THR A CA 1
ATOM 1118 C C . THR A 1 150 ? -76.309 18.217 52.791 1.00 52.31 150 THR A C 1
ATOM 1120 O O . THR A 1 150 ? -76.330 19.445 52.874 1.00 52.31 150 THR A O 1
ATOM 1123 N N . GLY A 1 151 ? -77.108 17.438 53.529 1.00 60.06 151 GLY A N 1
ATOM 1124 C CA . GLY A 1 151 ? -77.927 17.949 54.638 1.00 60.06 151 GLY A CA 1
ATOM 1125 C C . GLY A 1 151 ? -77.071 18.498 55.796 1.00 60.06 151 GLY A C 1
ATOM 1126 O O . GLY A 1 151 ? -75.871 18.216 55.847 1.00 60.06 151 GLY A O 1
ATOM 1127 N N . PRO A 1 152 ? -77.643 19.288 56.723 1.00 55.62 152 PRO A N 1
ATOM 1128 C CA . PRO A 1 152 ? -76.876 19.918 57.795 1.00 55.62 152 PRO A CA 1
ATOM 1129 C C . PRO A 1 152 ? -76.187 18.869 58.681 1.00 55.62 152 PRO A C 1
ATOM 1131 O O . PRO A 1 152 ? -76.824 17.961 59.213 1.00 55.62 152 PRO A O 1
ATOM 1134 N N . GLN A 1 153 ? -74.867 19.001 58.816 1.00 54.75 153 GLN A N 1
ATOM 1135 C CA . GLN A 1 153 ? -74.014 18.157 59.650 1.00 54.75 153 GLN A CA 1
ATOM 1136 C C . GLN A 1 153 ? -74.177 18.551 61.127 1.00 54.75 153 GLN A C 1
ATOM 1138 O O . GLN A 1 153 ? -74.158 19.736 61.459 1.00 54.75 153 GLN A O 1
ATOM 1143 N N . GLY A 1 154 ? -74.350 17.561 62.011 1.00 60.91 154 GLY A N 1
ATOM 1144 C CA . GLY A 1 154 ? -74.412 17.778 63.461 1.00 60.91 154 GLY A CA 1
ATOM 1145 C C . GLY A 1 154 ? -73.107 18.366 64.026 1.00 60.91 154 GLY A C 1
ATOM 1146 O O . GLY A 1 154 ? -72.066 18.265 63.373 1.00 60.91 154 GLY A O 1
ATOM 1147 N N . PRO A 1 155 ? -73.141 18.985 65.223 1.00 60.19 155 PRO A N 1
ATOM 1148 C CA . PRO A 1 155 ? -71.973 19.641 65.805 1.00 60.19 155 PRO A CA 1
ATOM 1149 C C . PRO A 1 155 ? -70.807 18.656 65.953 1.00 60.19 155 PRO A C 1
ATOM 1151 O O . PRO A 1 155 ? -70.963 17.551 66.472 1.00 60.19 155 PRO A O 1
ATOM 1154 N N . GLN A 1 156 ? -69.639 19.066 65.463 1.00 59.47 156 GLN A N 1
ATOM 1155 C CA . GLN A 1 156 ? -68.397 18.305 65.541 1.00 59.47 156 GLN A CA 1
ATOM 1156 C C . GLN A 1 156 ? -67.969 18.164 67.010 1.00 59.47 156 GLN A C 1
ATOM 1158 O O . GLN A 1 156 ? -67.920 19.152 67.741 1.00 59.47 156 GLN A O 1
ATOM 1163 N N . GLY A 1 157 ? -67.682 16.934 67.448 1.00 62.75 157 GLY A N 1
ATOM 1164 C CA . GLY A 1 157 ? -67.146 16.673 68.787 1.00 62.75 157 GLY A CA 1
ATOM 1165 C C . GLY A 1 157 ? -65.787 17.347 68.994 1.00 62.75 157 GLY A C 1
ATOM 1166 O O . GLY A 1 157 ? -65.042 17.542 68.031 1.00 62.75 157 GLY A O 1
ATOM 1167 N N . LEU A 1 158 ? -65.478 17.707 70.246 1.00 59.16 158 LEU A N 1
ATOM 1168 C CA . LEU A 1 158 ? -64.197 18.309 70.626 1.00 59.16 158 LEU A CA 1
ATOM 1169 C C . LEU A 1 158 ? -63.039 17.438 70.121 1.00 59.16 158 LEU A C 1
ATOM 1171 O O . LEU A 1 158 ? -63.024 16.225 70.335 1.00 59.16 158 LEU A O 1
ATOM 1175 N N . GLN A 1 159 ? -62.095 18.067 69.423 1.00 64.56 159 GLN A N 1
ATOM 1176 C CA . GLN A 1 159 ? -60.865 17.427 68.975 1.00 64.56 159 GLN A CA 1
ATOM 1177 C C . GLN A 1 159 ? -60.108 16.909 70.205 1.00 64.56 159 GLN A C 1
ATOM 1179 O O . GLN A 1 159 ? -59.896 17.666 71.150 1.00 64.56 159 GLN A O 1
ATOM 1184 N N . GLY A 1 160 ? -59.749 15.622 70.209 1.00 67.31 160 GLY A N 1
ATOM 1185 C CA . GLY A 1 160 ? -58.938 15.040 71.279 1.00 67.31 160 GLY A CA 1
ATOM 1186 C C . GLY A 1 160 ? -57.573 15.721 71.373 1.00 67.31 160 GLY A C 1
ATOM 1187 O O . GLY A 1 160 ? -57.078 16.243 70.369 1.00 67.31 160 GLY A O 1
ATOM 1188 N N . ASP A 1 161 ? -56.985 15.714 72.572 1.00 67.44 161 ASP A N 1
ATOM 1189 C CA . ASP A 1 161 ? -55.671 16.306 72.816 1.00 67.44 161 ASP A CA 1
ATOM 1190 C C . ASP A 1 161 ? -54.645 15.776 71.798 1.00 67.44 161 ASP A C 1
ATOM 1192 O O . ASP A 1 161 ? -54.642 14.575 71.496 1.00 67.44 161 ASP A O 1
ATOM 1196 N N . PRO A 1 162 ? -53.780 16.643 71.239 1.00 69.75 162 PRO A N 1
ATOM 1197 C CA . PRO A 1 162 ? -52.687 16.194 70.390 1.00 69.75 162 PRO A CA 1
ATOM 1198 C C . PRO A 1 162 ? -51.868 15.120 71.114 1.00 69.75 162 PRO A C 1
ATOM 1200 O O . PRO A 1 162 ? -51.492 15.299 72.273 1.00 69.75 162 PRO A O 1
ATOM 1203 N N . GLY A 1 163 ? -51.585 14.005 70.436 1.00 63.22 163 GLY A N 1
ATOM 1204 C CA . GLY A 1 163 ? -50.677 12.993 70.973 1.00 63.22 163 GLY A CA 1
ATOM 1205 C C . GLY A 1 163 ? -49.307 13.604 71.281 1.00 63.22 163 GLY A C 1
ATOM 1206 O O . GLY A 1 163 ? -48.858 14.514 70.581 1.00 63.22 163 GLY A O 1
ATOM 1207 N N . THR A 1 164 ? -48.642 13.116 72.329 1.00 65.31 164 THR A N 1
ATOM 1208 C CA . THR A 1 164 ? -47.268 13.520 72.660 1.00 65.31 164 THR A CA 1
ATOM 1209 C C . THR A 1 164 ? -46.348 13.329 71.447 1.00 65.31 164 THR A C 1
ATOM 1211 O O . THR A 1 164 ? -46.439 12.276 70.806 1.00 65.31 164 THR A O 1
ATOM 1214 N N . PRO A 1 165 ? -45.468 14.299 71.123 1.00 68.06 165 PRO A N 1
ATOM 1215 C CA . PRO A 1 165 ? -44.468 14.129 70.072 1.00 68.06 165 PRO A CA 1
ATOM 1216 C C . PRO A 1 165 ? -43.665 12.841 70.291 1.00 68.06 165 PRO A C 1
ATOM 1218 O O . PRO A 1 165 ? -43.278 12.534 71.418 1.00 68.06 165 PRO A O 1
ATOM 1221 N N . GLY A 1 166 ? -43.477 12.058 69.228 1.00 70.56 166 GLY A N 1
ATOM 1222 C CA . GLY A 1 166 ? -42.668 10.840 69.281 1.00 70.56 166 GLY A CA 1
ATOM 1223 C C . GLY A 1 166 ? -41.174 11.152 69.393 1.00 70.56 166 GLY A C 1
ATOM 1224 O O . GLY A 1 166 ? -40.756 12.278 69.144 1.00 70.56 166 GLY A O 1
ATOM 1225 N N . ALA A 1 167 ? -40.377 10.136 69.727 1.00 78.19 167 ALA A N 1
ATOM 1226 C CA . ALA A 1 167 ? -38.921 10.245 69.777 1.00 78.19 167 ALA A CA 1
ATOM 1227 C C . ALA A 1 167 ? -38.335 10.780 68.459 1.00 78.19 167 ALA A C 1
ATOM 1229 O O . ALA A 1 167 ? -38.680 10.307 67.369 1.00 78.19 167 ALA A O 1
ATOM 1230 N N . HIS A 1 168 ? -37.418 11.736 68.567 1.00 87.00 168 HIS A N 1
ATOM 1231 C CA . HIS A 1 168 ? -36.706 12.340 67.450 1.00 87.00 168 HIS A CA 1
ATOM 1232 C C . HIS A 1 168 ? -35.331 11.692 67.247 1.00 87.00 168 HIS A C 1
ATOM 1234 O O . HIS A 1 168 ? -34.706 11.192 68.181 1.00 87.00 168 HIS A O 1
ATOM 1240 N N . TRP A 1 169 ? -34.863 11.694 65.997 1.00 91.38 169 TRP A N 1
ATOM 1241 C CA . TRP A 1 169 ? -33.539 11.198 65.621 1.00 91.38 169 TRP A CA 1
ATOM 1242 C C . TRP A 1 169 ? -32.654 12.357 65.177 1.00 91.38 169 TRP A C 1
ATOM 1244 O O . TRP A 1 169 ? -33.053 13.154 64.324 1.00 91.38 169 TRP A O 1
ATOM 1254 N N . THR A 1 170 ? -31.443 12.423 65.717 1.00 92.31 170 THR A N 1
ATOM 1255 C CA . THR A 1 170 ? -30.422 13.409 65.352 1.00 92.31 170 THR A CA 1
ATOM 1256 C C . THR A 1 170 ? -29.116 12.726 64.934 1.00 92.31 170 THR A C 1
ATOM 1258 O O . THR A 1 170 ? -28.872 11.555 65.225 1.00 92.31 170 THR A O 1
ATOM 1261 N N . PHE A 1 171 ? -28.277 13.450 64.191 1.00 92.62 171 PHE A N 1
ATOM 1262 C CA . PHE A 1 171 ? -27.028 12.938 63.620 1.00 92.62 171 PHE A CA 1
ATOM 1263 C C . PHE A 1 171 ? -25.899 13.937 63.866 1.00 92.62 171 PHE A C 1
ATOM 1265 O O . PHE A 1 171 ? -26.117 15.147 63.796 1.00 92.62 171 PHE A O 1
ATOM 1272 N N . GLY A 1 172 ? -24.690 13.445 64.118 1.00 92.12 172 GLY A N 1
ATOM 1273 C CA . GLY A 1 172 ? -23.514 14.294 64.312 1.00 92.12 172 GLY A CA 1
ATOM 1274 C C . GLY A 1 172 ? -22.220 13.494 64.375 1.00 92.12 172 GLY A C 1
ATOM 1275 O O . GLY A 1 172 ? -22.195 12.330 63.992 1.00 92.12 172 GLY A O 1
ATOM 1276 N N . VAL A 1 173 ? -21.129 14.122 64.804 1.00 91.75 173 VAL A N 1
ATOM 1277 C CA . VAL A 1 173 ? -19.818 13.476 64.967 1.00 91.75 173 VAL A CA 1
ATOM 1278 C C . VAL A 1 173 ? -19.435 13.541 66.441 1.00 91.75 173 VAL A C 1
ATOM 1280 O O . VAL A 1 173 ? -19.457 14.623 67.028 1.00 91.75 173 VAL A O 1
ATOM 1283 N N . GLY A 1 174 ? -19.054 12.406 67.025 1.00 91.25 174 GLY A N 1
ATOM 1284 C CA . GLY A 1 174 ? -18.676 12.297 68.433 1.00 91.25 174 GLY A CA 1
ATOM 1285 C C . GLY A 1 174 ? -19.858 12.098 69.388 1.00 91.25 174 GLY A C 1
ATOM 1286 O O . GLY A 1 174 ? -21.026 12.152 68.995 1.00 91.25 174 GLY A O 1
ATOM 1287 N N . ILE A 1 175 ? -19.530 11.892 70.671 1.00 90.69 175 ILE A N 1
ATOM 1288 C CA . ILE A 1 175 ? -20.493 11.647 71.759 1.00 90.69 175 ILE A CA 1
ATOM 1289 C C . ILE A 1 175 ? -21.449 12.849 71.895 1.00 90.69 175 ILE A C 1
ATOM 1291 O O . ILE A 1 175 ? -20.975 13.981 72.038 1.00 90.69 175 ILE A O 1
ATOM 1295 N N . PRO A 1 176 ? -22.779 12.640 71.898 1.00 92.19 176 PRO A N 1
ATOM 1296 C CA . PRO A 1 176 ? -23.739 13.736 71.969 1.00 92.19 176 PRO A CA 1
ATOM 1297 C C . PRO A 1 176 ? -23.694 14.462 73.321 1.00 92.19 176 PRO A C 1
ATOM 1299 O O . PRO A 1 176 ? -23.684 13.843 74.386 1.00 92.19 176 PRO A O 1
ATOM 1302 N N . SER A 1 177 ? -23.705 15.796 73.269 1.00 86.81 177 SER A N 1
ATOM 1303 C CA . SER A 1 177 ? -23.667 16.688 74.441 1.00 86.81 177 SER A CA 1
ATOM 1304 C C . SER A 1 177 ? -24.763 17.762 74.444 1.00 86.81 177 SER A C 1
ATOM 1306 O O . SER A 1 177 ? -24.774 18.628 75.315 1.00 86.81 177 SER A O 1
ATOM 1308 N N . HIS A 1 178 ? -25.683 17.716 73.477 1.00 85.44 178 HIS A N 1
ATOM 1309 C CA . HIS A 1 178 ? -26.815 18.636 73.389 1.00 85.44 178 HIS A CA 1
ATOM 1310 C C . HIS A 1 178 ? -28.017 18.119 74.190 1.00 85.44 178 HIS A C 1
ATOM 1312 O O . HIS A 1 178 ? -28.149 16.915 74.428 1.00 85.44 178 HIS A O 1
ATOM 1318 N N . GLU A 1 179 ? -28.896 19.038 74.586 1.00 86.06 179 GLU A N 1
ATOM 1319 C CA . GLU A 1 179 ? -30.169 18.696 75.219 1.00 86.06 179 GLU A CA 1
ATOM 1320 C C . GLU A 1 179 ? -31.135 18.076 74.203 1.00 86.06 179 GLU A C 1
ATOM 1322 O O . GLU A 1 179 ? -31.240 18.540 73.068 1.00 86.06 179 GLU A O 1
ATOM 1327 N N . ALA A 1 180 ? -31.840 17.034 74.632 1.00 87.69 180 ALA A N 1
ATOM 1328 C CA . ALA A 1 180 ? -32.837 16.297 73.861 1.00 87.69 180 ALA A CA 1
ATOM 1329 C C . ALA A 1 180 ? -33.884 15.716 74.822 1.00 87.69 180 ALA A C 1
ATOM 1331 O O . ALA A 1 180 ? -33.629 15.638 76.030 1.00 87.69 180 ALA A O 1
ATOM 1332 N N . ALA A 1 181 ? -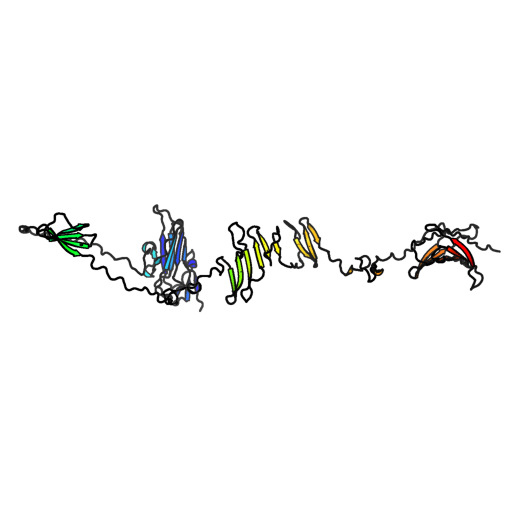35.050 15.331 74.307 1.00 88.81 181 ALA A N 1
ATOM 1333 C CA . ALA A 1 181 ? -36.082 14.705 75.122 1.00 88.81 181 ALA A CA 1
ATOM 1334 C C . ALA A 1 181 ? -35.699 13.257 75.460 1.00 88.81 181 ALA A C 1
ATOM 1336 O O . ALA A 1 181 ? -35.017 12.579 74.690 1.00 88.81 181 ALA A O 1
ATOM 1337 N N . ASP A 1 182 ? -36.150 12.763 76.613 1.00 90.00 182 ASP A N 1
ATOM 1338 C CA . ASP A 1 182 ? -35.974 11.352 76.950 1.00 90.00 182 ASP A CA 1
ATOM 1339 C C . ASP A 1 182 ? -36.696 10.471 75.920 1.00 90.00 182 ASP A C 1
ATOM 1341 O O . ASP A 1 182 ? -37.864 10.688 75.592 1.00 90.00 182 ASP A O 1
ATOM 1345 N N . GLY A 1 183 ? -35.979 9.476 75.402 1.00 87.38 183 GLY A N 1
ATOM 1346 C CA . GLY A 1 183 ? -36.408 8.645 74.279 1.00 87.38 183 GLY A CA 1
ATOM 1347 C C . GLY A 1 183 ? -35.806 9.045 72.929 1.00 87.38 183 GLY A C 1
ATOM 1348 O O . GLY A 1 183 ? -35.840 8.219 72.017 1.00 87.38 183 GLY A O 1
ATOM 1349 N N . ASP A 1 184 ? -35.205 10.233 72.802 1.00 93.44 184 ASP A N 1
ATOM 1350 C CA . ASP A 1 184 ? -34.542 10.658 71.565 1.00 93.44 184 ASP A CA 1
ATOM 1351 C C . ASP A 1 184 ? -33.290 9.826 71.269 1.00 93.44 184 ASP A C 1
ATOM 1353 O O . ASP A 1 184 ? -32.591 9.331 72.165 1.00 93.44 184 ASP A O 1
ATOM 1357 N N . LEU A 1 185 ? -33.000 9.684 69.977 1.00 94.44 185 LEU A N 1
ATOM 1358 C CA . LEU A 1 185 ? -31.896 8.896 69.449 1.00 94.44 185 LEU A CA 1
ATOM 1359 C C . LEU A 1 185 ? -30.890 9.791 68.729 1.00 94.44 185 LEU A C 1
ATOM 1361 O O . LEU A 1 1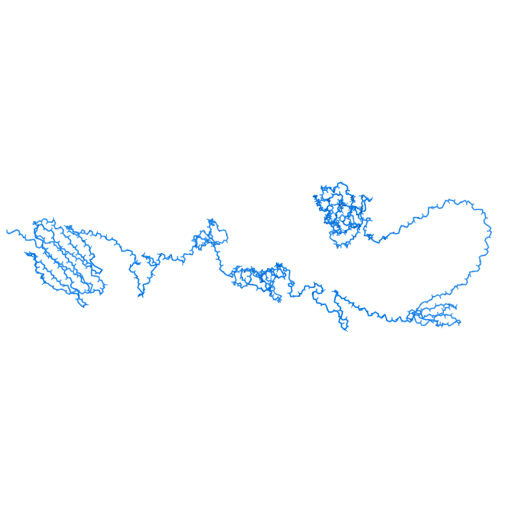85 ? -31.263 10.701 67.996 1.00 94.44 185 LEU A O 1
ATOM 1365 N N . TYR A 1 186 ? -29.604 9.502 68.908 1.00 95.62 186 TYR A N 1
ATOM 1366 C CA . TYR A 1 186 ? -28.515 10.192 68.224 1.00 95.62 186 TYR A CA 1
ATOM 1367 C C . TYR A 1 186 ? -27.568 9.182 67.587 1.00 95.62 186 TYR A C 1
ATOM 1369 O O . TYR A 1 186 ? -27.083 8.282 68.271 1.00 95.62 186 TYR A O 1
ATOM 1377 N N . ALA A 1 187 ? -27.277 9.338 66.299 1.00 95.75 187 ALA A N 1
ATOM 1378 C CA . ALA A 1 187 ? -26.299 8.516 65.597 1.00 95.75 187 ALA A CA 1
ATOM 1379 C C . ALA A 1 187 ? -25.002 9.299 65.337 1.00 95.75 187 ALA A C 1
ATOM 1381 O O . ALA A 1 187 ? -25.004 10.319 64.639 1.00 95.75 187 ALA A O 1
ATOM 1382 N N . ASP A 1 188 ? -23.885 8.791 65.860 1.00 95.00 188 ASP A N 1
ATOM 1383 C CA . ASP A 1 188 ? -22.547 9.261 65.514 1.00 95.00 188 ASP A CA 1
ATOM 1384 C C . ASP A 1 188 ? -22.195 8.778 64.100 1.00 95.00 188 ASP A C 1
ATOM 1386 O O . ASP A 1 188 ? -21.980 7.596 63.837 1.00 95.00 188 ASP A O 1
ATOM 1390 N N . THR A 1 189 ? -22.138 9.708 63.158 1.00 92.75 189 THR A N 1
ATOM 1391 C CA . THR A 1 189 ? -21.848 9.440 61.746 1.00 92.75 189 THR A CA 1
ATOM 1392 C C . THR A 1 189 ? -20.398 8.990 61.521 1.00 92.75 189 THR A C 1
ATOM 1394 O O . THR A 1 189 ? -20.117 8.244 60.574 1.00 92.75 189 THR A O 1
ATOM 1397 N N . ALA A 1 190 ? -19.470 9.357 62.413 1.00 92.44 190 ALA A N 1
ATOM 1398 C CA . ALA A 1 190 ? -18.064 8.985 62.302 1.00 92.44 190 ALA A CA 1
ATOM 1399 C C . ALA A 1 190 ? -17.819 7.538 62.739 1.00 92.44 190 ALA A C 1
ATOM 1401 O O . ALA A 1 190 ? -17.185 6.775 62.004 1.00 92.44 190 ALA A O 1
ATOM 1402 N N . THR A 1 191 ? -18.367 7.112 63.875 1.00 90.56 191 THR A N 1
ATOM 1403 C CA . THR A 1 191 ? -18.136 5.758 64.414 1.00 90.56 191 THR A CA 1
ATOM 1404 C C . THR A 1 191 ? -19.258 4.780 64.084 1.00 90.56 191 THR A C 1
ATOM 1406 O O . THR A 1 191 ? -19.009 3.583 63.979 1.00 90.56 191 THR A O 1
ATOM 1409 N N . GLY A 1 192 ? -20.469 5.274 63.822 1.00 90.62 192 GLY A N 1
ATOM 1410 C CA . GLY A 1 192 ? -21.679 4.467 63.694 1.00 90.62 192 GLY A CA 1
ATOM 1411 C C . GLY A 1 192 ? -22.399 4.221 65.016 1.00 90.62 192 GLY A C 1
ATOM 1412 O O . GLY A 1 192 ? -23.368 3.470 65.024 1.00 90.62 192 GLY A O 1
ATOM 1413 N N . ASP A 1 193 ? -21.942 4.793 66.128 1.00 94.88 193 ASP A N 1
ATOM 1414 C CA . ASP A 1 193 ? -22.530 4.536 67.441 1.00 94.88 193 ASP A CA 1
ATOM 1415 C C . ASP A 1 193 ? -23.907 5.199 67.577 1.00 94.88 193 ASP A C 1
ATOM 1417 O O . ASP A 1 193 ? -24.088 6.378 67.281 1.00 94.88 193 ASP A O 1
ATOM 1421 N N . LEU A 1 194 ? -24.893 4.436 68.042 1.00 95.25 194 LEU A N 1
ATOM 1422 C CA . LEU A 1 194 ? -26.239 4.905 68.342 1.00 95.25 194 LEU A CA 1
ATOM 1423 C C . LEU A 1 194 ? -26.368 5.143 69.846 1.00 95.25 194 LEU A C 1
ATOM 1425 O O . LEU A 1 194 ? -26.101 4.243 70.643 1.00 95.25 194 LEU A O 1
ATOM 1429 N N . TYR A 1 195 ? -26.841 6.322 70.226 1.00 95.44 195 TYR A N 1
ATOM 1430 C CA . TYR A 1 195 ? -27.080 6.747 71.600 1.00 95.44 195 TYR A CA 1
ATOM 1431 C C . TYR A 1 195 ? -28.572 7.012 71.829 1.00 95.44 195 TYR A C 1
ATOM 1433 O O . TYR A 1 195 ? -29.266 7.448 70.916 1.00 95.44 195 TYR A O 1
ATOM 1441 N N . THR A 1 196 ? -29.059 6.797 73.054 1.00 95.00 196 THR A N 1
ATOM 1442 C CA . THR A 1 196 ? -30.408 7.204 73.497 1.00 95.00 196 THR A CA 1
ATOM 1443 C C . THR A 1 196 ? -30.312 8.130 74.698 1.00 95.00 196 THR A C 1
ATOM 1445 O O . THR A 1 196 ? -29.527 7.868 75.620 1.00 95.00 196 THR A O 1
ATOM 1448 N N . ARG A 1 197 ? -31.133 9.180 74.703 1.00 92.50 197 ARG A N 1
ATOM 1449 C CA . ARG A 1 197 ? -31.310 10.084 75.839 1.00 92.50 197 ARG A CA 1
ATOM 1450 C C . ARG A 1 197 ? -32.281 9.475 76.855 1.00 92.50 197 ARG A C 1
ATOM 1452 O O . ARG A 1 197 ? -33.366 9.038 76.480 1.00 92.50 197 ARG A O 1
ATOM 1459 N N . SER A 1 198 ? -31.880 9.404 78.120 1.00 90.88 198 SER A N 1
ATOM 1460 C CA . SER A 1 198 ? -32.725 8.955 79.235 1.00 90.88 198 SER A CA 1
ATOM 1461 C C . SER A 1 198 ? -32.263 9.625 80.523 1.00 90.88 198 SER A C 1
ATOM 1463 O O . SER A 1 198 ? -31.056 9.698 80.760 1.00 90.88 198 SER A O 1
ATOM 1465 N N . ASP A 1 199 ? -33.199 10.082 81.355 1.00 88.88 199 ASP A N 1
ATOM 1466 C CA . ASP A 1 199 ? -32.947 10.725 82.648 1.00 88.88 199 ASP A CA 1
ATOM 1467 C C . ASP A 1 199 ? -31.917 11.867 82.567 1.00 88.88 199 ASP A C 1
ATOM 1469 O O . ASP A 1 199 ? -31.070 12.044 83.446 1.00 88.88 199 ASP A O 1
ATOM 1473 N N . GLY A 1 200 ? -31.937 12.634 81.471 1.00 85.62 200 GLY A N 1
ATOM 1474 C CA . GLY A 1 200 ? -30.993 13.737 81.276 1.00 85.62 200 GLY A CA 1
ATOM 1475 C C . GLY A 1 200 ? -29.543 13.299 81.005 1.00 85.62 200 GLY A C 1
ATOM 1476 O O . GLY A 1 200 ? -28.623 14.119 81.104 1.00 85.62 200 GLY A O 1
ATOM 1477 N N . ALA A 1 201 ? -29.313 12.047 80.592 1.00 90.56 201 ALA A N 1
ATOM 1478 C CA . ALA A 1 201 ? -28.013 11.536 80.153 1.00 90.56 201 ALA A CA 1
ATOM 1479 C C . ALA A 1 201 ? -28.089 10.831 78.785 1.00 90.56 201 ALA A C 1
ATOM 1481 O O . ALA A 1 201 ? -29.075 10.181 78.444 1.00 90.56 201 ALA A O 1
ATOM 1482 N N . TRP A 1 202 ? -27.034 10.962 77.975 1.00 94.25 202 TRP A N 1
ATOM 1483 C CA . TRP A 1 202 ? -26.880 10.171 76.752 1.00 94.25 202 TRP A CA 1
ATOM 1484 C C . TRP A 1 202 ? -26.192 8.846 77.078 1.00 94.25 202 TRP A C 1
ATOM 1486 O O . TRP A 1 202 ? -25.139 8.827 77.711 1.00 94.25 202 TRP A O 1
ATOM 1496 N N . SER A 1 203 ? -26.774 7.739 76.622 1.00 93.94 203 SER A N 1
ATOM 1497 C CA . SER A 1 203 ? -26.229 6.391 76.810 1.00 93.94 203 SER A CA 1
ATOM 1498 C C . SER A 1 203 ? -26.039 5.698 75.462 1.00 93.94 203 SER A C 1
ATOM 1500 O O . SER A 1 203 ? -26.957 5.680 74.644 1.00 93.94 203 SER A O 1
ATOM 1502 N N . MET A 1 204 ? -24.852 5.136 75.213 1.00 94.12 204 MET A N 1
ATOM 1503 C CA . MET A 1 204 ? -24.591 4.353 74.000 1.00 94.12 204 MET A CA 1
ATOM 1504 C C . MET A 1 204 ? -25.413 3.059 74.034 1.00 94.12 204 MET A C 1
ATOM 1506 O O . MET A 1 204 ? -25.412 2.347 75.038 1.00 94.12 204 MET A O 1
ATOM 1510 N N . LYS A 1 205 ? -26.112 2.750 72.942 1.00 93.50 205 LYS A N 1
ATOM 1511 C CA . LYS A 1 205 ? -26.922 1.537 72.782 1.00 93.50 205 LYS A CA 1
ATOM 1512 C C . LYS A 1 205 ? -26.233 0.470 71.951 1.00 93.50 205 LYS A C 1
ATOM 1514 O O . LYS A 1 205 ? -26.247 -0.691 72.342 1.00 93.50 205 LYS A O 1
ATOM 1519 N N . THR A 1 206 ? -25.691 0.840 70.794 1.00 93.06 206 THR A N 1
ATOM 1520 C CA . THR A 1 206 ? -25.084 -0.109 69.850 1.00 93.06 206 THR A CA 1
ATOM 1521 C C . THR A 1 206 ? -24.223 0.619 68.819 1.00 93.06 206 THR A C 1
ATOM 1523 O O . THR A 1 206 ? -24.223 1.845 68.785 1.00 93.06 206 THR A O 1
ATOM 1526 N N . ASN A 1 207 ? -23.533 -0.126 67.958 1.00 92.06 207 ASN A N 1
ATOM 1527 C CA . ASN A 1 207 ? -22.889 0.388 66.755 1.00 92.06 207 ASN A CA 1
ATOM 1528 C C . ASN A 1 207 ? -23.651 -0.094 65.505 1.00 92.06 207 ASN A C 1
ATOM 1530 O O . ASN A 1 207 ? -23.913 -1.285 65.343 1.00 92.06 207 ASN A O 1
ATOM 1534 N N . LEU A 1 208 ? -24.014 0.837 64.624 1.00 89.69 208 LEU A N 1
ATOM 1535 C CA . LEU A 1 208 ? -24.791 0.607 63.404 1.00 89.69 208 LEU A CA 1
ATOM 1536 C C . LEU A 1 208 ? -23.944 0.139 62.212 1.00 89.69 208 LEU A C 1
ATOM 1538 O O . LEU A 1 208 ? -24.513 -0.282 61.209 1.00 89.69 208 LEU A O 1
ATOM 1542 N N . LYS A 1 209 ? -22.607 0.203 62.288 1.00 82.75 209 LYS A N 1
ATOM 1543 C CA . LYS A 1 209 ? -21.712 -0.218 61.194 1.00 82.75 209 LYS A CA 1
ATOM 1544 C C . LYS A 1 209 ? -21.454 -1.728 61.165 1.00 82.75 209 LYS A C 1
ATOM 1546 O O . LYS A 1 209 ? -20.911 -2.209 60.177 1.00 82.75 209 LYS A O 1
ATOM 1551 N N . GLY A 1 210 ? -21.884 -2.475 62.187 1.00 74.94 210 GLY A N 1
ATOM 1552 C CA . GLY A 1 210 ? -21.605 -3.909 62.312 1.00 74.94 210 GLY A CA 1
ATOM 1553 C C . GLY A 1 210 ? -20.099 -4.214 62.399 1.00 74.94 210 GLY A C 1
ATOM 1554 O O . GLY A 1 210 ? -19.263 -3.315 62.276 1.00 74.94 210 GLY A O 1
ATOM 1555 N N . PRO A 1 211 ? -19.699 -5.474 62.641 1.00 76.81 211 PRO A N 1
ATOM 1556 C CA . PRO A 1 211 ? -18.311 -5.860 62.426 1.00 76.81 211 PRO A CA 1
ATOM 1557 C C . PRO A 1 211 ? -17.954 -5.653 60.948 1.00 76.81 211 PRO A C 1
ATOM 1559 O O . PRO A 1 211 ? -18.770 -5.917 60.062 1.00 76.81 211 PRO A O 1
ATOM 1562 N N . LYS A 1 212 ? -16.726 -5.195 60.673 1.00 72.75 212 LYS A N 1
ATOM 1563 C CA . LYS A 1 212 ? -16.177 -5.218 59.313 1.00 72.75 212 LYS A CA 1
ATOM 1564 C C . LYS A 1 212 ? -16.324 -6.647 58.780 1.00 72.75 212 LYS A C 1
ATOM 1566 O O . LYS A 1 212 ? -15.887 -7.574 59.456 1.00 72.75 212 LYS A O 1
ATOM 1571 N N . GLY A 1 213 ? -16.948 -6.810 57.612 1.00 71.62 213 GLY A N 1
ATOM 1572 C CA . GLY A 1 213 ? -17.021 -8.115 56.959 1.00 71.62 213 GLY A CA 1
ATOM 1573 C C . GLY A 1 213 ? -15.617 -8.684 56.768 1.00 71.62 213 GLY A C 1
ATOM 1574 O O . GLY A 1 213 ? -14.675 -7.919 56.525 1.00 71.62 213 GLY A O 1
ATOM 1575 N N . ASP A 1 214 ? -15.475 -10.001 56.902 1.00 71.88 214 ASP A N 1
ATOM 1576 C CA . ASP A 1 214 ? -14.214 -10.661 56.582 1.00 71.88 214 ASP A CA 1
ATOM 1577 C C . ASP A 1 214 ? -13.787 -10.254 55.161 1.00 71.88 214 ASP A C 1
ATOM 1579 O O . ASP A 1 214 ? -14.646 -10.090 54.283 1.00 71.88 214 ASP A O 1
ATOM 1583 N N . PRO A 1 215 ? -12.483 -10.029 54.909 1.00 64.56 215 PRO A N 1
ATOM 1584 C CA . PRO A 1 215 ? -11.996 -9.910 53.543 1.00 64.56 215 PRO A CA 1
ATOM 1585 C C . PRO A 1 215 ? -12.537 -11.088 52.729 1.00 64.56 215 PRO A C 1
ATOM 1587 O O . PRO A 1 215 ? -12.437 -12.228 53.181 1.00 64.56 215 PRO A O 1
ATOM 1590 N N . GLY A 1 216 ? -13.124 -10.814 51.560 1.00 57.84 216 GLY A N 1
ATOM 1591 C CA . GLY A 1 216 ? -13.551 -11.883 50.664 1.00 57.84 216 GLY A CA 1
ATOM 1592 C C . GLY A 1 216 ? -12.374 -12.821 50.400 1.00 57.84 216 GLY A C 1
ATOM 1593 O O . GLY A 1 216 ? -11.273 -12.365 50.099 1.00 57.84 216 GLY A O 1
ATOM 1594 N N . ASP A 1 217 ? -12.611 -14.123 50.501 1.00 53.88 217 ASP A N 1
ATOM 1595 C CA . ASP A 1 217 ? -11.670 -15.203 50.180 1.00 53.88 217 ASP A CA 1
ATOM 1596 C C . ASP A 1 217 ? -11.418 -15.347 48.670 1.00 53.88 217 ASP A C 1
ATOM 1598 O O . ASP A 1 217 ? -10.776 -16.300 48.227 1.00 53.88 217 ASP A O 1
ATOM 1602 N N . GLY A 1 218 ? -11.900 -14.384 47.880 1.00 51.19 218 GLY A N 1
ATOM 1603 C CA . GLY A 1 218 ? -11.697 -14.279 46.450 1.00 51.19 218 GLY A CA 1
ATOM 1604 C C . GLY A 1 218 ? -10.228 -14.067 46.113 1.00 51.19 218 GLY A C 1
ATOM 1605 O O . GLY A 1 218 ? -9.809 -12.969 45.755 1.00 51.19 218 GLY A O 1
ATOM 1606 N N . ALA A 1 219 ? -9.460 -15.151 46.122 1.00 54.69 219 ALA A N 1
ATOM 1607 C CA . ALA A 1 219 ? -8.491 -15.362 45.073 1.00 54.69 219 ALA A CA 1
ATOM 1608 C C . ALA A 1 219 ? -9.291 -15.299 43.769 1.00 54.69 219 ALA A C 1
ATOM 1610 O O . ALA A 1 219 ? -9.968 -16.256 43.389 1.00 54.69 219 ALA A O 1
ATOM 1611 N N . GLY A 1 220 ? -9.286 -14.136 43.117 1.00 58.31 220 GLY A N 1
ATOM 1612 C CA . GLY A 1 220 ? -9.665 -14.011 41.717 1.00 58.31 220 GLY A CA 1
ATOM 1613 C C . GLY A 1 220 ? -8.648 -14.781 40.885 1.00 58.31 220 GLY A C 1
ATOM 1614 O O . GLY A 1 220 ? -7.872 -14.179 40.153 1.00 58.31 220 GLY A O 1
ATOM 1615 N N . ASN A 1 221 ? -8.591 -16.101 41.074 1.00 65.19 221 ASN A N 1
ATOM 1616 C CA . ASN A 1 221 ? -7.712 -16.984 40.348 1.00 65.19 221 ASN A CA 1
ATOM 1617 C C . ASN A 1 221 ? -8.207 -16.957 38.917 1.00 65.19 221 ASN A C 1
ATOM 1619 O O . ASN A 1 221 ? -9.269 -17.482 38.580 1.00 65.19 221 ASN A O 1
ATOM 1623 N N . VAL A 1 222 ? -7.426 -16.291 38.086 1.00 69.56 222 VAL A N 1
ATOM 1624 C CA . VAL A 1 222 ? -7.535 -16.390 36.647 1.00 69.56 222 VAL A CA 1
ATOM 1625 C C . VAL A 1 222 ? -7.387 -17.873 36.312 1.00 69.56 222 VAL A C 1
ATOM 1627 O O . VAL A 1 222 ? -6.329 -18.440 36.518 1.00 69.56 222 VAL A O 1
ATOM 1630 N N . ILE A 1 223 ? -8.457 -18.542 35.879 1.00 78.88 223 ILE A N 1
ATOM 1631 C CA . ILE A 1 223 ? -8.392 -19.980 35.545 1.00 78.88 223 ILE A CA 1
ATOM 1632 C C . ILE A 1 223 ? -7.557 -20.169 34.275 1.00 78.88 223 ILE A C 1
ATOM 1634 O O . ILE A 1 223 ? -6.768 -21.098 34.164 1.00 78.88 223 ILE A O 1
ATOM 1638 N N . SER A 1 224 ? -7.728 -19.260 33.319 1.00 84.44 224 SER A N 1
ATOM 1639 C CA . SER A 1 224 ? -6.835 -19.069 32.184 1.00 84.44 224 SER A CA 1
ATOM 1640 C C . SER A 1 224 ? -7.099 -17.701 31.553 1.00 84.44 224 SER A C 1
ATOM 1642 O O . SER A 1 224 ? -8.196 -17.154 31.691 1.00 84.44 224 SER A O 1
ATOM 1644 N N . VAL A 1 225 ? -6.119 -17.160 30.829 1.00 83.56 225 VAL A N 1
ATOM 1645 C CA . VAL A 1 225 ? -6.349 -16.086 29.846 1.00 83.56 225 VAL A CA 1
ATOM 1646 C C . VAL A 1 225 ? -6.047 -16.658 28.473 1.00 83.56 225 VAL A C 1
ATOM 1648 O O . VAL A 1 225 ? -4.975 -17.215 28.261 1.00 83.56 225 VAL A O 1
ATOM 1651 N N . ASN A 1 226 ? -7.001 -16.562 27.544 1.00 85.50 226 ASN A N 1
ATOM 1652 C CA . ASN A 1 226 ? -6.870 -17.089 26.179 1.00 85.50 226 ASN A CA 1
ATOM 1653 C C . ASN A 1 226 ? -6.427 -18.569 26.110 1.00 85.50 226 ASN A C 1
ATOM 1655 O O . ASN A 1 226 ? -5.752 -18.976 25.168 1.00 85.50 226 ASN A O 1
ATOM 1659 N N . GLY A 1 227 ? -6.822 -19.384 27.096 1.00 84.50 227 GLY A N 1
ATOM 1660 C CA . GLY A 1 227 ? -6.481 -20.810 27.165 1.00 84.50 227 GLY A CA 1
ATOM 1661 C C . GLY A 1 227 ? -5.104 -21.123 27.761 1.00 84.50 227 GLY A C 1
ATOM 1662 O O . GLY A 1 227 ? -4.723 -22.290 27.779 1.00 84.50 227 GLY A O 1
ATOM 1663 N N . ILE A 1 228 ? -4.378 -20.118 28.263 1.00 87.94 228 ILE A N 1
ATOM 1664 C CA . ILE A 1 228 ? -3.136 -20.304 29.021 1.00 87.94 228 ILE A CA 1
ATOM 1665 C C . ILE A 1 228 ? -3.455 -20.270 30.514 1.00 87.94 228 ILE A C 1
ATOM 1667 O O . ILE A 1 228 ? -3.966 -19.269 31.024 1.00 87.94 228 ILE A O 1
ATOM 1671 N N . GLU A 1 229 ? -3.185 -21.382 31.192 1.00 90.19 229 GLU A N 1
ATOM 1672 C CA . GLU A 1 229 ? -3.331 -21.513 32.643 1.00 90.19 229 GLU A CA 1
ATOM 1673 C C . GLU A 1 229 ? -2.205 -20.755 33.375 1.00 90.19 229 GLU A C 1
ATOM 1675 O O . GLU A 1 229 ? -1.102 -20.630 32.831 1.00 90.19 229 GLU A O 1
ATOM 1680 N N . PRO A 1 230 ? -2.453 -20.244 34.593 1.00 87.06 230 PRO A N 1
ATOM 1681 C CA . PRO A 1 230 ? -1.418 -19.607 35.395 1.00 87.06 230 PRO A CA 1
ATOM 1682 C C . PRO A 1 230 ? -0.310 -20.575 35.795 1.00 87.06 230 PRO A C 1
ATOM 1684 O O . PRO A 1 230 ? -0.527 -21.779 35.947 1.00 87.06 230 PRO A O 1
ATOM 1687 N N . ASP A 1 231 ? 0.877 -20.032 36.029 1.00 84.94 231 ASP A N 1
ATOM 1688 C CA . ASP A 1 231 ? 1.987 -20.784 36.590 1.00 84.94 231 ASP A CA 1
ATOM 1689 C C . ASP A 1 231 ? 1.802 -21.086 38.093 1.00 84.94 231 ASP A C 1
ATOM 1691 O O . ASP A 1 231 ? 0.787 -20.770 38.719 1.00 84.94 231 ASP A O 1
ATOM 1695 N N . GLY A 1 232 ? 2.814 -21.714 38.702 1.00 78.19 232 GLY A N 1
ATOM 1696 C CA . GLY A 1 232 ? 2.794 -22.061 40.126 1.00 78.19 232 GLY A CA 1
ATOM 1697 C C . GLY A 1 232 ? 2.735 -20.863 41.087 1.00 78.19 232 GLY A C 1
ATOM 1698 O O . GLY A 1 232 ? 2.530 -21.082 42.281 1.00 78.19 232 GLY A O 1
ATOM 1699 N N . ALA A 1 233 ? 2.918 -19.631 40.598 1.00 81.12 233 ALA A N 1
ATOM 1700 C CA . ALA A 1 233 ? 2.766 -18.390 41.353 1.00 81.12 233 ALA A CA 1
ATOM 1701 C C . ALA A 1 233 ? 1.414 -17.692 41.096 1.00 81.12 233 ALA A C 1
ATOM 1703 O O . ALA A 1 233 ? 1.080 -16.751 41.815 1.00 81.12 233 ALA A O 1
ATOM 1704 N N . GLY A 1 234 ? 0.614 -18.180 40.141 1.00 79.50 234 GLY A N 1
ATOM 1705 C CA . GLY A 1 234 ? -0.665 -17.584 39.756 1.00 79.50 234 GLY A CA 1
ATOM 1706 C C . GLY A 1 234 ? -0.558 -16.550 38.632 1.00 79.50 234 GLY A C 1
ATOM 1707 O O . GLY A 1 234 ? -1.559 -15.901 38.324 1.00 79.50 234 GLY A O 1
ATOM 1708 N N . ASP A 1 235 ? 0.608 -16.419 37.994 1.00 83.06 235 ASP A N 1
ATOM 1709 C CA . ASP A 1 235 ? 0.831 -15.483 36.894 1.00 83.06 235 ASP A CA 1
ATOM 1710 C C . ASP A 1 235 ? 0.512 -16.144 35.544 1.00 83.06 235 ASP A C 1
ATOM 1712 O O . ASP A 1 235 ? 0.929 -17.269 35.265 1.00 83.06 235 ASP A O 1
ATOM 1716 N N . VAL A 1 236 ? -0.209 -15.440 34.665 1.00 89.88 236 VAL A N 1
ATOM 1717 C CA . VAL A 1 236 ? -0.451 -15.889 33.283 1.00 89.88 236 VAL A CA 1
ATOM 1718 C C . VAL A 1 236 ? 0.499 -15.156 32.341 1.00 89.88 236 VAL A C 1
ATOM 1720 O O . VAL A 1 236 ? 0.299 -13.984 32.019 1.00 89.88 236 VAL A O 1
ATOM 1723 N N . ALA A 1 237 ? 1.536 -15.854 31.878 1.00 88.44 237 ALA A N 1
ATOM 1724 C CA . ALA A 1 237 ? 2.474 -15.327 30.894 1.00 88.44 237 ALA A CA 1
ATOM 1725 C C . ALA A 1 237 ? 1.901 -15.468 29.474 1.00 88.44 237 ALA A C 1
ATOM 1727 O O . ALA A 1 237 ? 1.827 -16.568 28.930 1.00 88.44 237 ALA A O 1
ATOM 1728 N N . LEU A 1 238 ? 1.514 -14.348 28.865 1.00 88.81 238 LEU A N 1
ATOM 1729 C CA . LEU A 1 238 ? 1.055 -14.295 27.477 1.00 88.81 238 LEU A CA 1
ATOM 1730 C C . LEU A 1 238 ? 2.208 -13.909 26.546 1.00 88.81 238 LEU A C 1
ATOM 1732 O O . LEU A 1 238 ? 2.954 -12.967 26.814 1.00 88.81 238 LEU A O 1
ATOM 1736 N N . THR A 1 239 ? 2.331 -14.603 25.419 1.00 82.50 239 THR A N 1
ATOM 1737 C CA . THR A 1 239 ? 3.187 -14.211 24.294 1.00 82.50 239 THR A CA 1
ATOM 1738 C C . THR A 1 239 ? 2.396 -13.391 23.272 1.00 82.50 239 THR A C 1
ATOM 1740 O O . THR A 1 239 ? 1.165 -13.381 23.281 1.00 82.50 239 THR A O 1
ATOM 1743 N N . ALA A 1 240 ? 3.086 -12.744 22.324 1.00 76.75 240 ALA A N 1
ATOM 1744 C CA . ALA A 1 240 ? 2.434 -12.002 21.240 1.00 76.75 240 ALA A CA 1
ATOM 1745 C C . ALA A 1 240 ? 1.413 -12.862 20.464 1.00 76.75 240 ALA A C 1
ATOM 1747 O O . ALA A 1 240 ? 0.327 -12.397 20.121 1.00 76.75 240 ALA A O 1
ATOM 1748 N N . LYS A 1 241 ? 1.704 -14.159 20.285 1.00 78.31 241 LYS A N 1
ATOM 1749 C CA . LYS A 1 241 ? 0.785 -15.118 19.661 1.00 78.31 241 LYS A CA 1
ATOM 1750 C C . LYS A 1 241 ? -0.519 -15.278 20.452 1.00 78.31 241 LYS A C 1
ATOM 1752 O O . LYS A 1 241 ? -1.584 -15.348 19.840 1.00 78.31 241 LYS A O 1
ATOM 1757 N N . ASP A 1 242 ? -0.444 -15.309 21.781 1.00 85.69 242 ASP A N 1
ATOM 1758 C CA . ASP A 1 242 ? -1.584 -15.603 22.662 1.00 85.69 242 ASP A CA 1
ATOM 1759 C C . ASP A 1 242 ? -2.602 -14.458 22.700 1.00 85.69 242 ASP A C 1
ATOM 1761 O O . ASP A 1 242 ? -3.788 -14.681 22.937 1.00 85.69 242 ASP A O 1
ATOM 1765 N N . VAL A 1 243 ? -2.167 -13.233 22.398 1.00 85.75 243 VAL A N 1
ATOM 1766 C CA . VAL A 1 243 ? -3.034 -12.045 22.289 1.00 85.75 243 VAL A CA 1
ATOM 1767 C C . VAL A 1 243 ? -3.273 -11.601 20.847 1.00 85.75 243 VAL A C 1
ATOM 1769 O O . VAL A 1 243 ? -3.892 -10.564 20.620 1.00 85.75 243 VAL A O 1
ATOM 1772 N N . LYS A 1 244 ? -2.793 -12.371 19.859 1.00 74.81 244 LYS A N 1
ATOM 1773 C CA . LYS A 1 244 ? -2.756 -11.964 18.443 1.00 74.81 244 LYS A CA 1
ATOM 1774 C C . LYS A 1 244 ? -2.079 -10.600 18.232 1.00 74.81 244 LYS A C 1
ATOM 1776 O O . LYS A 1 244 ? -2.409 -9.888 17.286 1.00 74.81 244 LYS A O 1
ATOM 1781 N N . ALA A 1 245 ? -1.150 -10.232 19.110 1.00 75.56 245 ALA A N 1
ATOM 1782 C CA . ALA A 1 245 ? -0.305 -9.073 18.901 1.00 75.56 245 ALA A CA 1
ATOM 1783 C C . ALA A 1 245 ? 0.677 -9.389 17.773 1.00 75.56 245 ALA A C 1
ATOM 1785 O O . ALA A 1 245 ? 1.259 -10.477 17.709 1.00 75.56 245 ALA A O 1
ATOM 1786 N N . LEU A 1 246 ? 0.841 -8.429 16.870 1.00 66.25 246 LEU A N 1
ATOM 1787 C CA . LEU A 1 246 ? 1.904 -8.474 15.879 1.00 66.25 246 LEU A CA 1
ATOM 1788 C C . LEU A 1 246 ? 3.235 -8.281 16.622 1.00 66.25 246 LEU A C 1
ATOM 1790 O O . LEU A 1 246 ? 3.319 -7.371 17.446 1.00 66.25 246 LEU A O 1
ATOM 1794 N N . PRO A 1 247 ? 4.245 -9.142 16.406 1.00 60.59 247 PRO A N 1
ATOM 1795 C CA . PRO A 1 247 ? 5.546 -8.959 17.030 1.00 60.59 247 PRO A CA 1
ATOM 1796 C C . PRO A 1 247 ? 6.191 -7.667 16.523 1.00 60.59 247 PRO A C 1
ATOM 1798 O O . PRO A 1 247 ? 6.049 -7.323 15.355 1.00 60.59 247 PRO A O 1
ATOM 1801 N N . ASP A 1 248 ? 6.968 -7.004 17.374 1.00 59.28 248 ASP A N 1
ATOM 1802 C CA . ASP A 1 248 ? 7.722 -5.783 17.052 1.00 59.28 248 ASP A CA 1
ATOM 1803 C C . ASP A 1 248 ? 8.710 -5.997 15.882 1.00 59.28 248 ASP A C 1
ATOM 1805 O O . ASP A 1 248 ? 9.119 -5.056 15.209 1.00 59.28 248 ASP A O 1
ATOM 1809 N N . SER A 1 249 ? 9.066 -7.257 15.608 1.00 52.06 249 SER A N 1
ATOM 1810 C CA . SER A 1 249 ? 9.876 -7.702 14.466 1.00 52.06 249 SER A CA 1
ATOM 1811 C C . SER A 1 249 ? 9.066 -8.062 13.211 1.00 52.06 249 SER A C 1
ATOM 1813 O O . SER A 1 249 ? 9.636 -8.490 12.210 1.00 52.06 249 SER A O 1
ATOM 1815 N N . GLY A 1 250 ? 7.743 -7.904 13.246 1.00 46.50 250 GLY A N 1
ATOM 1816 C CA . GLY A 1 250 ? 6.840 -8.021 12.109 1.00 46.50 250 GLY A CA 1
ATOM 1817 C C . GLY A 1 250 ? 6.358 -6.638 11.701 1.00 46.50 250 GLY A C 1
ATOM 1818 O O . GLY A 1 250 ? 5.311 -6.208 12.166 1.00 46.50 250 GLY A O 1
ATOM 1819 N N . HIS A 1 251 ? 7.151 -5.963 10.864 1.00 50.47 251 HIS A N 1
ATOM 1820 C CA . HIS A 1 251 ? 6.821 -4.742 10.118 1.00 50.47 251 HIS A CA 1
ATOM 1821 C C . HIS A 1 251 ? 5.679 -3.904 10.723 1.00 50.47 251 HIS A C 1
ATOM 1823 O O . HIS A 1 251 ? 4.550 -3.931 10.241 1.00 50.47 251 HIS A O 1
ATOM 1829 N N . VAL A 1 252 ? 5.981 -3.104 11.751 1.00 47.12 252 VAL A N 1
ATOM 1830 C CA . VAL A 1 252 ? 5.057 -2.070 12.267 1.00 47.12 252 VAL A CA 1
ATOM 1831 C C . VAL A 1 252 ? 5.126 -0.776 11.434 1.00 47.12 252 VAL A C 1
ATOM 1833 O O . VAL A 1 252 ? 4.810 0.312 11.907 1.00 47.12 252 VAL A O 1
ATOM 1836 N N . GLY A 1 253 ? 5.545 -0.893 10.174 1.00 55.44 253 GLY A N 1
ATOM 1837 C CA . GLY A 1 253 ? 5.273 0.074 9.117 1.00 55.44 253 GLY A CA 1
ATOM 1838 C C . GLY A 1 253 ? 4.200 -0.518 8.208 1.00 55.44 253 GLY A C 1
ATOM 1839 O O . GLY A 1 253 ? 4.136 -1.735 8.071 1.00 55.44 253 GLY A O 1
ATOM 1840 N N . SER A 1 254 ? 3.346 0.310 7.607 1.00 65.06 254 SER A N 1
ATOM 1841 C CA . SER A 1 254 ? 2.291 -0.110 6.671 1.00 65.06 254 SER A CA 1
ATOM 1842 C C . SER A 1 254 ? 2.880 -0.779 5.420 1.00 65.06 254 SER A C 1
ATOM 1844 O O . SER A 1 254 ? 2.935 -0.177 4.350 1.00 65.06 254 SER A O 1
ATOM 1846 N N . ALA A 1 255 ? 3.367 -2.008 5.558 1.00 77.00 255 ALA A N 1
ATOM 1847 C CA . ALA A 1 255 ? 3.955 -2.775 4.484 1.00 77.00 255 ALA A CA 1
ATOM 1848 C C . ALA A 1 255 ? 2.855 -3.539 3.749 1.00 77.00 255 ALA A C 1
ATOM 1850 O O . ALA A 1 255 ? 1.993 -4.177 4.358 1.00 77.00 255 ALA A O 1
ATOM 1851 N N . ILE A 1 256 ? 2.898 -3.502 2.421 1.00 89.12 256 ILE A N 1
ATOM 1852 C CA . ILE A 1 256 ? 2.071 -4.383 1.598 1.00 89.12 256 ILE A CA 1
ATOM 1853 C C . ILE A 1 256 ? 2.908 -5.625 1.320 1.00 89.12 256 ILE A C 1
ATOM 1855 O O . ILE A 1 256 ? 3.911 -5.557 0.606 1.00 89.12 256 ILE A O 1
ATOM 1859 N N . SER A 1 257 ? 2.491 -6.750 1.895 1.00 89.25 257 SER A N 1
ATOM 1860 C CA . SER A 1 257 ? 3.203 -8.022 1.783 1.00 89.25 257 SER A CA 1
ATOM 1861 C C . SER A 1 257 ? 2.427 -9.006 0.919 1.00 89.25 257 SER A C 1
ATOM 1863 O O . SER A 1 257 ? 1.239 -9.251 1.133 1.00 89.25 257 SER A O 1
ATOM 1865 N N . PHE A 1 258 ? 3.115 -9.600 -0.051 1.00 90.94 258 PHE A N 1
ATOM 1866 C CA . PHE A 1 258 ? 2.595 -10.684 -0.874 1.00 90.94 258 PHE A CA 1
ATOM 1867 C C . PHE A 1 258 ? 3.235 -11.986 -0.411 1.00 90.94 258 PHE A C 1
ATOM 1869 O O . PHE A 1 258 ? 4.440 -12.194 -0.578 1.00 90.94 258 PHE A O 1
ATOM 1876 N N . GLN A 1 259 ? 2.422 -12.861 0.175 1.00 92.00 259 GLN A N 1
ATOM 1877 C CA . GLN A 1 259 ? 2.876 -14.090 0.821 1.00 92.00 259 GLN A CA 1
ATOM 1878 C C . GLN A 1 259 ? 2.500 -15.340 0.032 1.00 92.00 259 GLN A C 1
ATOM 1880 O O . GLN A 1 259 ? 1.462 -15.398 -0.623 1.00 92.00 259 GLN A O 1
ATOM 1885 N N . GLN A 1 260 ? 3.318 -16.382 0.176 1.00 88.75 260 GLN A N 1
ATOM 1886 C CA . GLN A 1 260 ? 2.995 -17.742 -0.249 1.00 88.75 260 GLN A CA 1
ATOM 1887 C C . GLN A 1 260 ? 3.400 -18.712 0.863 1.00 88.75 260 GLN A C 1
ATOM 1889 O O . GLN A 1 260 ? 4.556 -18.716 1.282 1.00 88.75 260 GLN A O 1
ATOM 1894 N N . ASN A 1 261 ? 2.464 -19.557 1.308 1.00 87.81 261 ASN A N 1
ATOM 1895 C CA . ASN A 1 261 ? 2.653 -20.523 2.403 1.00 87.81 261 ASN A CA 1
ATOM 1896 C C . ASN A 1 261 ? 3.112 -19.880 3.730 1.00 87.81 261 ASN A C 1
ATOM 1898 O O . ASN A 1 261 ? 3.915 -20.463 4.453 1.00 87.81 261 ASN A O 1
ATOM 1902 N N . GLY A 1 262 ? 2.622 -18.674 4.036 1.00 82.69 262 GLY A N 1
ATOM 1903 C CA . GLY A 1 262 ? 2.978 -17.944 5.260 1.00 82.69 262 GLY A CA 1
ATOM 1904 C C . GLY A 1 262 ? 4.383 -17.332 5.258 1.00 82.69 262 GLY A C 1
ATOM 1905 O O . GLY A 1 262 ? 4.858 -16.924 6.310 1.00 82.69 262 GLY A O 1
ATOM 1906 N N . VAL A 1 263 ? 5.048 -17.282 4.097 1.00 85.94 263 VAL A N 1
ATOM 1907 C CA . VAL A 1 263 ? 6.358 -16.643 3.909 1.00 85.94 263 VAL A CA 1
ATOM 1908 C C . VAL A 1 263 ? 6.213 -15.482 2.928 1.00 85.94 263 VAL A C 1
ATOM 1910 O O . VAL A 1 263 ? 5.625 -15.654 1.852 1.00 85.94 263 VAL A O 1
ATOM 1913 N N . ASP A 1 264 ? 6.759 -14.318 3.283 1.00 88.81 264 ASP A N 1
ATOM 1914 C CA . ASP A 1 264 ? 6.818 -13.149 2.403 1.00 88.81 264 ASP A CA 1
ATOM 1915 C C . ASP A 1 264 ? 7.615 -13.460 1.138 1.00 88.81 264 ASP A C 1
ATOM 1917 O O . ASP A 1 264 ? 8.681 -14.073 1.183 1.00 88.81 264 ASP A O 1
ATOM 1921 N N . ARG A 1 265 ? 7.072 -13.061 -0.014 1.00 91.56 265 ARG A N 1
ATOM 1922 C CA . ARG A 1 265 ? 7.722 -13.175 -1.331 1.00 91.56 265 ARG A CA 1
ATOM 1923 C C . ARG A 1 265 ? 8.129 -11.821 -1.862 1.00 91.56 265 ARG A C 1
ATOM 1925 O O . ARG A 1 265 ? 9.211 -11.680 -2.432 1.00 91.56 265 ARG A O 1
ATOM 1932 N N . TRP A 1 266 ? 7.258 -10.851 -1.632 1.00 92.44 266 TRP A N 1
ATOM 1933 C CA . TRP A 1 266 ? 7.448 -9.461 -1.983 1.00 92.44 266 TRP A CA 1
ATOM 1934 C C . TRP A 1 266 ? 6.943 -8.609 -0.841 1.00 92.44 266 TRP A C 1
ATOM 1936 O O . TRP A 1 266 ? 5.834 -8.838 -0.358 1.00 92.44 266 TRP A O 1
ATOM 1946 N N . VAL A 1 267 ? 7.743 -7.632 -0.443 1.00 90.56 267 VAL A N 1
ATOM 1947 C CA . VAL A 1 267 ? 7.365 -6.675 0.589 1.00 90.56 267 VAL A CA 1
ATOM 1948 C C . VAL A 1 267 ? 7.609 -5.282 0.038 1.00 90.56 267 VAL A C 1
ATOM 1950 O O . VAL A 1 267 ? 8.720 -4.954 -0.375 1.00 90.56 267 VAL A O 1
ATOM 1953 N N . CYS A 1 268 ? 6.546 -4.490 -0.014 1.00 91.00 268 CYS A N 1
ATOM 1954 C CA . CYS A 1 268 ? 6.606 -3.061 -0.267 1.00 91.00 268 CYS A CA 1
ATOM 1955 C C . CYS A 1 268 ? 6.628 -2.362 1.090 1.00 91.00 268 CYS A C 1
ATOM 1957 O O . CYS A 1 268 ? 5.638 -2.433 1.818 1.00 91.00 268 CYS A O 1
ATOM 1959 N N . GLN A 1 269 ? 7.743 -1.725 1.428 1.00 86.62 269 GLN A N 1
ATOM 1960 C CA . GLN A 1 269 ? 8.036 -1.243 2.772 1.00 86.62 269 GLN A CA 1
ATOM 1961 C C . GLN A 1 269 ? 8.772 0.092 2.768 1.00 86.62 269 GLN A C 1
ATOM 1963 O O . GLN A 1 269 ? 9.298 0.553 1.755 1.00 86.62 269 GLN A O 1
ATOM 1968 N N . VAL A 1 270 ? 8.806 0.684 3.954 1.00 87.44 270 VAL A N 1
ATOM 1969 C CA . VAL A 1 270 ? 9.853 1.620 4.342 1.00 87.44 270 VAL A CA 1
ATOM 1970 C C . VAL A 1 270 ? 11.126 0.804 4.600 1.00 87.44 270 VAL A C 1
ATOM 1972 O O . VAL A 1 270 ? 11.031 -0.301 5.136 1.00 87.44 270 VAL A O 1
ATOM 1975 N N . ASP A 1 271 ? 12.285 1.294 4.169 1.00 82.69 271 ASP A N 1
ATOM 1976 C CA . ASP A 1 271 ? 13.547 0.570 4.282 1.00 82.69 271 ASP A CA 1
ATOM 1977 C C . ASP A 1 271 ? 13.909 0.242 5.739 1.00 82.69 271 ASP A C 1
ATOM 1979 O O . ASP A 1 271 ? 13.476 0.884 6.692 1.00 82.69 271 ASP A O 1
ATOM 1983 N N . GLU A 1 272 ? 14.719 -0.801 5.921 1.00 73.31 272 GLU A N 1
ATOM 1984 C CA . GLU A 1 272 ? 15.061 -1.351 7.245 1.00 73.31 272 GLU A CA 1
ATOM 1985 C C . GLU A 1 272 ? 16.104 -0.504 7.999 1.00 73.31 272 GLU A C 1
ATOM 1987 O O . GLU A 1 272 ? 16.761 -0.985 8.923 1.00 73.31 272 GLU A O 1
ATOM 1992 N N . LYS A 1 273 ? 16.330 0.743 7.576 1.00 72.81 273 LYS A N 1
ATOM 1993 C CA . LYS A 1 273 ? 17.356 1.596 8.159 1.00 72.81 273 LYS A CA 1
ATOM 1994 C C . LYS A 1 273 ? 16.786 2.361 9.346 1.00 72.81 273 LYS A C 1
ATOM 1996 O O . LYS A 1 273 ? 15.860 3.150 9.194 1.00 72.81 273 LYS A O 1
ATOM 2001 N N . ASP A 1 274 ? 17.397 2.166 10.513 1.00 64.69 274 ASP A N 1
ATOM 2002 C CA . ASP A 1 274 ? 17.034 2.886 11.734 1.00 64.69 274 ASP A CA 1
ATOM 2003 C C . ASP A 1 274 ? 17.027 4.409 11.510 1.00 64.69 274 ASP A C 1
ATOM 2005 O O . ASP A 1 274 ? 18.017 4.996 11.056 1.00 64.69 274 ASP A O 1
ATOM 2009 N N . GLU A 1 275 ? 15.923 5.066 11.870 1.00 66.69 275 GLU A N 1
ATOM 2010 C CA . GLU A 1 275 ? 15.815 6.520 11.794 1.00 66.69 275 GLU A CA 1
ATOM 2011 C C . GLU A 1 275 ? 16.298 7.192 13.083 1.00 66.69 275 GLU A C 1
ATOM 2013 O O . GLU A 1 275 ? 15.742 6.998 14.162 1.00 66.69 275 GLU A O 1
ATOM 2018 N N . ALA A 1 276 ? 17.295 8.072 12.957 1.00 59.34 276 ALA A N 1
ATOM 2019 C CA . ALA A 1 276 ? 17.750 8.949 14.040 1.00 59.34 276 ALA A CA 1
ATOM 2020 C C . ALA A 1 276 ? 17.062 10.339 14.043 1.00 59.34 276 ALA A C 1
ATOM 2022 O O . ALA A 1 276 ? 17.448 11.205 14.827 1.00 59.34 276 ALA A O 1
ATOM 2023 N N . GLY A 1 277 ? 16.042 10.559 13.195 1.00 57.62 277 GLY A N 1
ATOM 2024 C CA . GLY A 1 277 ? 15.151 11.730 13.261 1.00 57.62 277 GLY A CA 1
ATOM 2025 C C . GLY A 1 277 ? 15.571 12.995 12.490 1.00 57.62 277 GLY A C 1
ATOM 2026 O O . GLY A 1 277 ? 15.415 14.093 13.019 1.00 57.62 277 GLY A O 1
ATOM 2027 N N . SER A 1 278 ? 16.074 12.893 11.250 1.00 60.94 278 SER A N 1
ATOM 2028 C CA . SER A 1 278 ? 16.531 14.064 10.461 1.00 60.94 278 SER A CA 1
ATOM 2029 C C . SER A 1 278 ? 16.063 14.120 8.993 1.00 60.94 278 SER A C 1
ATOM 2031 O O . SER A 1 278 ? 16.851 14.499 8.130 1.00 60.94 278 SER A O 1
ATOM 2033 N N . ASP A 1 279 ? 14.829 13.704 8.670 1.00 57.47 279 ASP A N 1
ATOM 2034 C CA . ASP A 1 279 ? 14.359 13.504 7.271 1.00 57.47 279 ASP A CA 1
ATOM 2035 C C . ASP A 1 279 ? 15.309 12.612 6.432 1.00 57.47 279 ASP A C 1
ATOM 2037 O O . ASP A 1 279 ? 15.314 12.626 5.203 1.00 57.47 279 ASP A O 1
ATOM 2041 N N . THR A 1 280 ? 16.143 11.833 7.124 1.00 65.62 280 THR A N 1
ATOM 2042 C CA . THR A 1 280 ? 17.161 10.940 6.579 1.00 65.62 280 THR A CA 1
ATOM 2043 C C . THR A 1 280 ? 16.774 9.521 6.968 1.00 65.62 280 THR A C 1
ATOM 2045 O O . THR A 1 280 ? 16.753 9.210 8.159 1.00 65.62 280 THR A O 1
ATOM 2048 N N . GLY A 1 281 ? 16.503 8.679 5.973 1.00 71.50 281 GLY A N 1
ATOM 2049 C CA . GLY A 1 281 ? 15.885 7.369 6.173 1.00 71.50 281 GLY A CA 1
ATOM 2050 C C . GLY A 1 281 ? 14.417 7.368 5.750 1.00 71.50 281 GLY A C 1
ATOM 2051 O O . GLY A 1 281 ? 13.948 8.292 5.076 1.00 71.50 281 GLY A O 1
ATOM 2052 N N . SER A 1 282 ? 13.716 6.297 6.105 1.00 81.38 282 SER A N 1
ATOM 2053 C CA . SER A 1 282 ? 12.398 5.955 5.578 1.00 81.38 282 SER A CA 1
ATOM 2054 C C . SER A 1 282 ? 12.328 5.960 4.055 1.00 81.38 282 SER A C 1
ATOM 2056 O O . SER A 1 282 ? 11.423 6.546 3.447 1.00 81.38 282 SER A O 1
ATOM 2058 N N . ASP A 1 283 ? 13.315 5.340 3.425 1.00 88.69 283 ASP A N 1
ATOM 2059 C CA . ASP A 1 283 ? 13.344 5.233 1.980 1.00 88.69 283 ASP A CA 1
ATOM 2060 C C . ASP A 1 283 ? 12.319 4.191 1.523 1.00 88.69 283 ASP A C 1
ATOM 2062 O O . ASP A 1 283 ? 12.006 3.234 2.228 1.00 88.69 283 ASP A O 1
ATOM 2066 N N . PHE A 1 284 ? 11.743 4.382 0.342 1.00 91.44 284 PHE A N 1
ATOM 2067 C CA . PHE A 1 284 ? 10.812 3.400 -0.199 1.00 91.44 284 PHE A CA 1
ATOM 2068 C C . PHE A 1 284 ? 11.586 2.194 -0.725 1.00 91.44 284 PHE A C 1
ATOM 2070 O O . PHE A 1 284 ? 12.557 2.356 -1.469 1.00 91.44 284 PHE A O 1
ATOM 2077 N N . GLU A 1 285 ? 11.105 0.988 -0.433 1.00 91.62 285 GLU A N 1
ATOM 2078 C CA . GLU A 1 285 ? 11.685 -0.241 -0.950 1.00 91.62 285 GLU A CA 1
ATOM 2079 C C . GLU A 1 285 ? 10.631 -1.279 -1.359 1.00 91.62 285 GLU A C 1
ATOM 2081 O O . GLU A 1 285 ? 9.707 -1.603 -0.615 1.00 91.62 285 GLU A O 1
ATOM 2086 N N . LEU A 1 286 ? 10.833 -1.878 -2.536 1.00 94.12 286 LEU A N 1
ATOM 2087 C CA . LEU A 1 286 ? 10.251 -3.160 -2.916 1.00 94.12 286 LEU A CA 1
ATOM 2088 C C . LEU A 1 286 ? 11.329 -4.244 -2.812 1.00 94.12 286 LEU A C 1
ATOM 2090 O O . LEU A 1 286 ? 12.231 -4.340 -3.655 1.00 94.12 286 LEU A O 1
ATOM 2094 N N . ALA A 1 287 ? 11.210 -5.078 -1.785 1.00 90.75 287 ALA A N 1
ATOM 2095 C CA . ALA A 1 287 ? 12.124 -6.171 -1.504 1.00 90.75 287 ALA A CA 1
ATOM 2096 C C . ALA A 1 287 ? 11.551 -7.508 -1.988 1.00 90.75 287 ALA A C 1
ATOM 2098 O O . ALA A 1 287 ? 10.367 -7.807 -1.814 1.00 90.75 287 ALA A O 1
ATOM 2099 N N . ALA A 1 288 ? 12.418 -8.338 -2.564 1.00 93.19 288 ALA A N 1
ATOM 2100 C CA . ALA A 1 288 ? 12.119 -9.734 -2.851 1.00 93.19 288 ALA A CA 1
ATOM 2101 C C . ALA A 1 288 ? 12.631 -10.626 -1.715 1.00 93.19 288 ALA A C 1
ATOM 2103 O O . ALA A 1 288 ? 13.638 -10.323 -1.077 1.00 93.19 288 ALA A O 1
ATOM 2104 N N . TRP A 1 289 ? 11.983 -11.768 -1.514 1.00 92.12 289 TRP A N 1
ATOM 2105 C CA . TRP A 1 289 ? 12.322 -12.722 -0.459 1.00 92.12 289 TRP A CA 1
ATOM 2106 C C . TRP A 1 289 ? 12.382 -14.156 -1.012 1.00 92.12 289 TRP A C 1
ATOM 2108 O O . TRP A 1 289 ? 11.746 -14.505 -2.013 1.00 92.12 289 TRP A O 1
ATOM 2118 N N . SER A 1 290 ? 13.239 -14.991 -0.427 1.00 92.44 290 SER A N 1
ATOM 2119 C CA . SER A 1 290 ? 13.412 -16.399 -0.798 1.00 92.44 290 SER A CA 1
ATOM 2120 C C . SER A 1 290 ? 12.283 -17.280 -0.249 1.00 92.44 290 SER A C 1
ATOM 2122 O O . SER A 1 290 ? 11.532 -16.882 0.636 1.00 92.44 290 SER A O 1
ATOM 2124 N N . ASP A 1 291 ? 12.217 -18.534 -0.709 1.00 90.25 291 ASP A N 1
ATOM 2125 C CA . ASP A 1 291 ? 11.314 -19.554 -0.147 1.00 90.25 291 ASP A CA 1
ATOM 2126 C C . ASP A 1 291 ? 11.533 -19.830 1.344 1.00 90.25 291 ASP A C 1
ATOM 2128 O O . ASP A 1 291 ? 10.643 -20.343 2.015 1.00 90.25 291 ASP A O 1
ATOM 2132 N N . THR A 1 292 ? 12.717 -19.497 1.856 1.00 90.12 292 THR A N 1
ATOM 2133 C CA . THR A 1 292 ? 13.117 -19.694 3.252 1.00 90.12 292 THR A CA 1
ATOM 2134 C C . THR A 1 292 ? 12.979 -18.424 4.094 1.00 90.12 292 THR A C 1
ATOM 2136 O O . THR A 1 292 ? 13.480 -18.391 5.215 1.00 90.12 292 THR A O 1
ATOM 2139 N N . GLY A 1 293 ? 12.346 -17.372 3.560 1.00 84.62 293 GLY A N 1
ATOM 2140 C CA . GLY A 1 293 ? 12.189 -16.095 4.258 1.00 84.62 293 GLY A CA 1
ATOM 2141 C C . GLY A 1 293 ? 13.504 -15.332 4.407 1.00 84.62 293 GLY A C 1
ATOM 2142 O O . GLY A 1 293 ? 13.694 -14.618 5.381 1.00 84.62 293 GLY A O 1
ATOM 2143 N N . GLN A 1 294 ? 14.444 -15.505 3.474 1.00 89.69 294 GLN A N 1
ATOM 2144 C CA . GLN A 1 294 ? 15.675 -14.715 3.418 1.00 89.69 294 GLN A CA 1
ATOM 2145 C C . GLN A 1 294 ? 15.528 -13.601 2.387 1.00 89.69 294 GLN A C 1
ATOM 2147 O O . GLN A 1 294 ? 15.123 -13.849 1.248 1.00 89.69 294 GLN A O 1
ATOM 2152 N N . ARG A 1 295 ? 15.895 -12.380 2.768 1.00 85.94 295 ARG A N 1
ATOM 2153 C CA . ARG A 1 295 ? 15.843 -11.207 1.895 1.00 85.94 295 ARG A CA 1
ATOM 2154 C C . ARG A 1 295 ? 16.768 -11.385 0.686 1.00 85.94 295 ARG A C 1
ATOM 2156 O O . ARG A 1 295 ? 17.904 -11.845 0.810 1.00 85.94 295 ARG A O 1
ATOM 2163 N N . LYS A 1 296 ? 16.274 -11.038 -0.499 1.00 89.44 296 LYS A N 1
ATOM 2164 C CA . LYS A 1 296 ? 17.024 -11.008 -1.763 1.00 89.44 296 LYS A CA 1
ATOM 2165 C C . LYS A 1 296 ? 17.476 -9.574 -2.079 1.00 89.44 296 LYS A C 1
ATOM 2167 O O . LYS A 1 296 ? 17.060 -8.645 -1.388 1.00 89.44 296 LYS A O 1
ATOM 2172 N N . PRO A 1 297 ? 18.341 -9.373 -3.096 1.00 84.81 297 PRO A N 1
ATOM 2173 C CA . PRO A 1 297 ? 18.718 -8.034 -3.531 1.00 84.81 297 PRO A CA 1
ATOM 2174 C C . PRO A 1 297 ? 17.503 -7.147 -3.816 1.00 84.81 297 PRO A C 1
ATOM 2176 O O . PRO A 1 297 ? 16.458 -7.631 -4.261 1.00 84.81 297 PRO A O 1
ATOM 2179 N N . CYS A 1 298 ? 17.676 -5.854 -3.554 1.00 86.94 298 CYS A N 1
ATOM 2180 C CA . CYS A 1 298 ? 16.658 -4.835 -3.763 1.00 86.94 298 CYS A CA 1
ATOM 2181 C C . CYS A 1 298 ? 16.151 -4.854 -5.211 1.00 86.94 298 CYS A C 1
ATOM 2183 O O . CYS A 1 298 ? 16.953 -4.960 -6.138 1.00 86.94 298 CYS A O 1
ATOM 2185 N N . VAL A 1 299 ? 14.835 -4.735 -5.410 1.00 94.44 299 VAL A N 1
ATOM 2186 C CA . VAL A 1 299 ? 14.234 -4.697 -6.751 1.00 94.44 299 VAL A CA 1
ATOM 2187 C C . VAL A 1 299 ? 13.950 -3.268 -7.181 1.00 94.44 299 VAL A C 1
ATOM 2189 O O . VAL A 1 299 ? 14.345 -2.876 -8.279 1.00 94.44 299 VAL A O 1
ATOM 2192 N N . LEU A 1 300 ? 13.324 -2.485 -6.307 1.00 95.69 300 LEU A N 1
ATOM 2193 C CA . LEU A 1 300 ? 13.105 -1.058 -6.504 1.00 95.69 300 LEU A CA 1
ATOM 2194 C C . LEU A 1 300 ? 13.365 -0.335 -5.186 1.00 95.69 300 LEU A C 1
ATOM 2196 O O . LEU A 1 300 ? 12.882 -0.763 -4.142 1.00 95.69 300 LEU A O 1
ATOM 2200 N N . TYR A 1 301 ? 14.093 0.767 -5.258 1.00 94.62 301 TYR A N 1
ATOM 2201 C CA . TYR A 1 301 ? 14.415 1.625 -4.129 1.00 94.62 301 TYR A CA 1
ATOM 2202 C C . TYR A 1 301 ? 14.194 3.076 -4.530 1.00 94.62 301 TYR A C 1
ATOM 2204 O O . TYR A 1 301 ? 14.544 3.460 -5.646 1.00 94.62 301 TYR A O 1
ATOM 2212 N N . ALA A 1 302 ? 13.641 3.893 -3.644 1.00 94.38 302 ALA A N 1
ATOM 2213 C CA . ALA A 1 302 ? 13.586 5.331 -3.855 1.00 94.38 302 ALA A CA 1
ATOM 2214 C C . ALA A 1 302 ? 14.020 6.055 -2.589 1.00 94.38 302 ALA A C 1
ATOM 2216 O O . ALA A 1 302 ? 13.396 5.925 -1.536 1.00 94.38 302 ALA A O 1
ATOM 2217 N N . LYS A 1 303 ? 15.088 6.840 -2.722 1.00 91.00 303 LYS A N 1
ATOM 2218 C CA . LYS A 1 303 ? 15.628 7.631 -1.630 1.00 91.00 303 LYS A CA 1
ATOM 2219 C C . LYS A 1 303 ? 14.753 8.858 -1.417 1.00 91.00 303 LYS A C 1
ATOM 2221 O O . LYS A 1 303 ? 14.651 9.698 -2.312 1.00 91.00 303 LYS A O 1
ATOM 2226 N N . ARG A 1 304 ? 14.147 8.990 -0.241 1.00 87.69 304 ARG A N 1
ATOM 2227 C CA . ARG A 1 304 ? 13.198 10.065 0.077 1.00 87.69 304 ARG A CA 1
ATOM 2228 C C . ARG A 1 304 ? 13.858 11.443 0.034 1.00 87.69 304 ARG A C 1
ATOM 2230 O O . ARG A 1 304 ? 13.277 12.377 -0.506 1.00 87.69 304 ARG A O 1
ATOM 2237 N N . GLU A 1 305 ? 15.081 11.551 0.551 1.00 86.75 305 GLU A N 1
ATOM 2238 C CA . GLU A 1 305 ? 15.835 12.813 0.645 1.00 86.75 305 GLU A CA 1
ATOM 2239 C C . GLU A 1 305 ? 16.120 13.444 -0.729 1.00 86.75 305 GLU A C 1
ATOM 2241 O O . GLU A 1 305 ? 16.006 14.655 -0.901 1.00 86.75 305 GLU A O 1
ATOM 2246 N N . THR A 1 306 ? 16.508 12.630 -1.715 1.00 89.06 306 THR A N 1
ATOM 2247 C CA . THR A 1 306 ? 16.966 13.125 -3.026 1.00 89.06 306 THR A CA 1
ATOM 2248 C C . THR A 1 306 ? 15.978 12.851 -4.154 1.00 89.06 306 THR A C 1
ATOM 2250 O O . THR A 1 306 ? 16.155 13.362 -5.256 1.00 89.06 306 THR A O 1
ATOM 2253 N N . GLY A 1 307 ? 14.969 12.010 -3.917 1.00 91.06 307 GLY A N 1
ATOM 2254 C CA . GLY A 1 307 ? 14.079 11.477 -4.947 1.00 91.06 307 GLY A CA 1
ATOM 2255 C C . GLY A 1 307 ? 14.755 10.491 -5.905 1.00 91.06 307 GLY A C 1
ATOM 2256 O O . GLY A 1 307 ? 14.132 10.080 -6.880 1.00 91.06 307 GLY A O 1
ATOM 2257 N N . SER A 1 308 ? 16.020 10.125 -5.673 1.00 94.62 308 SER A N 1
ATOM 2258 C CA . SER A 1 308 ? 16.778 9.223 -6.544 1.00 94.62 308 SER A CA 1
ATOM 2259 C C . SER A 1 308 ? 16.216 7.803 -6.486 1.00 94.62 308 SER A C 1
ATOM 2261 O O . SER A 1 308 ? 15.924 7.288 -5.408 1.00 94.62 308 SER A O 1
ATOM 2263 N N . VAL A 1 309 ? 16.125 7.146 -7.639 1.00 97.31 309 VAL A N 1
ATOM 2264 C CA . VAL A 1 309 ? 15.558 5.802 -7.792 1.00 97.31 309 VAL A CA 1
ATOM 2265 C C . VAL A 1 309 ? 16.652 4.795 -8.139 1.00 97.31 309 VAL A C 1
ATOM 2267 O O . VAL A 1 309 ? 17.510 5.049 -8.985 1.00 97.31 309 VAL A O 1
ATOM 2270 N N . GLY A 1 310 ? 16.610 3.632 -7.499 1.00 96.69 310 GLY A N 1
ATOM 2271 C CA . GLY A 1 310 ? 17.437 2.468 -7.788 1.00 96.69 310 GLY A CA 1
ATOM 2272 C C . GLY A 1 310 ? 16.587 1.307 -8.296 1.00 96.69 310 GLY A C 1
ATOM 2273 O O . GLY A 1 310 ? 15.570 0.983 -7.691 1.00 96.69 310 GLY A O 1
ATOM 2274 N N . ILE A 1 311 ? 16.993 0.662 -9.390 1.00 96.69 311 ILE A N 1
ATOM 2275 C CA . ILE A 1 311 ? 16.389 -0.588 -9.882 1.00 96.69 311 ILE A CA 1
ATOM 2276 C C . ILE A 1 311 ? 17.431 -1.693 -9.758 1.00 96.69 311 ILE A C 1
ATOM 2278 O O . ILE A 1 311 ? 18.530 -1.567 -10.296 1.00 96.69 311 ILE A O 1
ATOM 2282 N N . GLY A 1 312 ? 17.116 -2.770 -9.042 1.00 94.94 312 GLY A N 1
ATOM 2283 C CA . GLY A 1 312 ? 18.070 -3.854 -8.782 1.00 94.94 312 GLY A CA 1
ATOM 2284 C C . GLY A 1 312 ? 19.186 -3.491 -7.786 1.00 94.94 312 GLY A C 1
ATOM 2285 O O . GLY A 1 312 ? 20.127 -4.262 -7.612 1.00 94.94 312 GLY A O 1
ATOM 2286 N N . THR A 1 313 ? 19.143 -2.300 -7.178 1.00 92.69 313 THR A N 1
ATOM 2287 C CA . THR A 1 313 ? 20.173 -1.787 -6.263 1.00 92.69 313 THR A CA 1
ATOM 2288 C C . THR A 1 313 ? 19.615 -0.694 -5.358 1.00 92.69 313 THR A C 1
ATOM 2290 O O . THR A 1 313 ? 18.788 0.107 -5.783 1.00 92.69 313 THR A O 1
ATOM 2293 N N . ASN A 1 314 ? 20.126 -0.624 -4.132 1.00 91.06 314 ASN A N 1
ATOM 2294 C CA . ASN A 1 314 ? 19.953 0.494 -3.200 1.00 91.06 314 ASN A CA 1
ATOM 2295 C C . ASN A 1 314 ? 21.249 1.316 -3.026 1.00 91.06 314 ASN A C 1
ATOM 2297 O O . ASN A 1 314 ? 21.271 2.318 -2.317 1.00 91.06 314 ASN A O 1
ATOM 2301 N N . ASN A 1 315 ? 22.339 0.921 -3.693 1.00 92.75 315 ASN A N 1
ATOM 2302 C CA . ASN A 1 315 ? 23.574 1.693 -3.748 1.00 92.75 315 ASN A CA 1
ATOM 2303 C C . ASN A 1 315 ? 23.491 2.688 -4.911 1.00 92.75 315 ASN A C 1
ATOM 2305 O O . ASN A 1 315 ? 23.805 2.352 -6.056 1.00 92.75 315 ASN A O 1
ATOM 2309 N N . LEU A 1 316 ? 22.987 3.883 -4.615 1.00 93.44 316 LEU A N 1
ATOM 2310 C CA . LEU A 1 316 ? 22.717 4.915 -5.610 1.00 93.44 316 LEU A CA 1
ATOM 2311 C C . LEU A 1 316 ? 23.987 5.673 -5.999 1.00 93.44 316 LEU A C 1
ATOM 2313 O O . LEU A 1 316 ? 24.795 6.054 -5.150 1.00 93.44 316 LEU A O 1
ATOM 2317 N N . VAL A 1 317 ? 24.138 5.948 -7.295 1.00 94.94 317 VAL A N 1
ATOM 2318 C CA . VAL A 1 317 ? 25.219 6.803 -7.791 1.00 94.94 317 VAL A CA 1
ATOM 2319 C C . VAL A 1 317 ? 24.927 8.252 -7.400 1.00 94.94 317 VAL A C 1
ATOM 2321 O O . VAL A 1 317 ? 23.839 8.772 -7.644 1.00 94.94 317 VAL A O 1
ATOM 2324 N N . HIS A 1 318 ? 25.909 8.920 -6.794 1.00 92.50 318 HIS A N 1
ATOM 2325 C CA . HIS A 1 318 ? 25.754 10.291 -6.312 1.00 92.50 318 HIS A CA 1
ATOM 2326 C C . HIS A 1 318 ? 25.356 11.257 -7.442 1.00 92.50 318 HIS A C 1
ATOM 2328 O O . HIS A 1 318 ? 26.067 11.387 -8.439 1.00 92.50 318 HIS A O 1
ATOM 2334 N N . GLY A 1 319 ? 24.231 11.955 -7.260 1.00 91.38 319 GLY A N 1
ATOM 2335 C CA . GLY A 1 319 ? 23.680 12.913 -8.225 1.00 91.38 319 GLY A CA 1
ATOM 2336 C C . GLY A 1 319 ? 22.871 12.291 -9.369 1.00 91.38 319 GLY A C 1
ATOM 2337 O O . GLY A 1 319 ? 22.312 13.033 -10.174 1.00 91.38 319 GLY A O 1
ATOM 2338 N N . ALA A 1 320 ? 22.774 10.960 -9.455 1.00 95.12 320 ALA A N 1
ATOM 2339 C CA . ALA A 1 320 ? 21.929 10.301 -10.443 1.00 95.12 320 ALA A CA 1
ATOM 2340 C C . ALA A 1 320 ? 20.463 10.256 -9.980 1.00 95.12 320 ALA A C 1
ATOM 2342 O O . ALA A 1 320 ? 20.162 9.923 -8.831 1.00 95.12 320 ALA A O 1
ATOM 2343 N N . GLN A 1 321 ? 19.541 10.535 -10.905 1.00 96.00 321 GLN A N 1
ATOM 2344 C CA . GLN A 1 321 ? 18.106 10.355 -10.666 1.00 96.00 321 GLN A CA 1
ATOM 2345 C C . GLN A 1 321 ? 17.692 8.880 -10.764 1.00 96.00 321 GLN A C 1
ATOM 2347 O O . GLN A 1 321 ? 16.793 8.450 -10.050 1.00 96.00 321 GLN A O 1
ATOM 2352 N N . LEU A 1 322 ? 18.355 8.105 -11.629 1.00 96.56 322 LEU A N 1
ATOM 2353 C CA . LEU A 1 322 ? 18.123 6.676 -11.828 1.00 96.56 322 LEU A CA 1
ATOM 2354 C C . LEU A 1 322 ? 19.457 5.924 -11.780 1.00 96.56 322 LEU A C 1
ATOM 2356 O O . LEU A 1 322 ? 20.381 6.253 -12.520 1.00 96.56 322 LEU A O 1
ATOM 2360 N N . THR A 1 323 ? 19.543 4.896 -10.938 1.00 97.25 323 THR A N 1
ATOM 2361 C CA . THR A 1 323 ? 20.662 3.945 -10.880 1.00 97.25 323 THR A CA 1
ATOM 2362 C C . THR A 1 323 ? 20.144 2.538 -11.170 1.00 97.25 323 THR A C 1
ATOM 2364 O O . THR A 1 323 ? 19.175 2.103 -10.554 1.00 97.25 323 THR A O 1
ATOM 2367 N N . VAL A 1 324 ? 20.788 1.800 -12.078 1.00 96.25 324 VAL A N 1
ATOM 2368 C CA . VAL A 1 324 ? 20.420 0.407 -12.386 1.00 96.25 324 VAL A CA 1
ATOM 2369 C C . VAL A 1 324 ? 21.547 -0.533 -11.964 1.00 96.25 324 VAL A C 1
ATOM 2371 O O . VAL A 1 324 ? 22.684 -0.405 -12.413 1.00 96.25 324 VAL A O 1
ATOM 2374 N N . GLY A 1 325 ? 21.229 -1.479 -11.082 1.00 93.88 325 GLY A N 1
ATOM 2375 C CA . GLY A 1 325 ? 22.126 -2.516 -10.580 1.00 93.88 325 GLY A CA 1
ATOM 2376 C C . GLY A 1 325 ? 22.236 -3.689 -11.546 1.00 93.88 325 GLY A C 1
ATOM 2377 O O . GLY A 1 325 ? 21.745 -4.775 -11.257 1.00 93.88 325 GLY A O 1
ATOM 2378 N N . GLY A 1 326 ? 22.851 -3.473 -12.707 1.00 92.19 326 GLY A N 1
ATOM 2379 C CA . GLY A 1 326 ? 23.056 -4.515 -13.713 1.00 92.19 326 GLY A CA 1
ATOM 2380 C C . GLY A 1 326 ? 22.996 -3.994 -15.151 1.00 92.19 326 GLY A C 1
ATOM 2381 O O . GLY A 1 326 ? 22.866 -2.788 -15.365 1.00 92.19 326 GLY A O 1
ATOM 2382 N N . PRO A 1 327 ? 23.112 -4.890 -16.148 1.00 92.50 327 PRO A N 1
ATOM 2383 C CA . PRO A 1 327 ? 23.017 -4.526 -17.560 1.00 92.50 327 PRO A CA 1
ATOM 2384 C C . PRO A 1 327 ? 21.620 -4.021 -17.944 1.00 92.50 327 PRO A C 1
ATOM 2386 O O . PRO A 1 327 ? 20.614 -4.576 -17.505 1.00 92.50 327 PRO A O 1
ATOM 2389 N N . VAL A 1 328 ? 21.564 -3.026 -18.832 1.00 93.06 328 VAL A N 1
ATOM 2390 C CA . VAL A 1 328 ? 20.328 -2.553 -19.472 1.00 93.06 328 VAL A CA 1
ATOM 2391 C C . VAL A 1 328 ? 20.344 -2.996 -20.930 1.00 93.06 328 VAL A C 1
ATOM 2393 O O . VAL A 1 328 ? 21.229 -2.602 -21.687 1.00 93.06 328 VAL A O 1
ATOM 2396 N N . ALA A 1 329 ? 19.378 -3.825 -21.320 1.00 91.62 329 ALA A N 1
ATOM 2397 C CA . ALA A 1 329 ? 19.173 -4.204 -22.713 1.00 91.62 329 ALA A CA 1
ATOM 2398 C C . ALA A 1 329 ? 18.212 -3.217 -23.388 1.00 91.62 329 ALA A C 1
ATOM 2400 O O . ALA A 1 329 ? 17.201 -2.836 -22.800 1.00 91.62 329 ALA A O 1
ATOM 2401 N N . LEU A 1 330 ? 18.512 -2.836 -24.629 1.00 90.81 330 LEU A N 1
ATOM 2402 C CA . LEU A 1 330 ? 17.643 -2.016 -25.469 1.00 90.81 330 LEU A CA 1
ATOM 2403 C C . LEU A 1 330 ? 17.251 -2.834 -26.698 1.00 90.81 330 LEU A C 1
ATOM 2405 O O . LEU A 1 330 ? 18.113 -3.427 -27.342 1.00 90.81 330 LEU A O 1
ATOM 2409 N N . ALA A 1 331 ? 15.956 -2.886 -26.996 1.00 90.94 331 ALA A N 1
ATOM 2410 C CA . ALA A 1 331 ? 15.464 -3.478 -28.233 1.00 90.94 331 ALA A CA 1
ATOM 2411 C C . ALA A 1 331 ? 15.551 -2.456 -29.371 1.00 90.94 331 ALA A C 1
ATOM 2413 O O . ALA A 1 331 ? 15.410 -1.251 -29.133 1.00 90.94 331 ALA A O 1
ATOM 2414 N N . ASP A 1 332 ? 15.766 -2.943 -30.593 1.00 91.31 332 ASP A N 1
ATOM 2415 C CA . ASP A 1 332 ? 15.706 -2.096 -31.781 1.00 91.31 332 ASP A CA 1
ATOM 2416 C C . ASP A 1 332 ? 14.307 -1.503 -31.940 1.00 91.31 332 ASP A C 1
ATOM 2418 O O . ASP A 1 332 ? 13.298 -2.198 -31.800 1.00 91.31 332 ASP A O 1
ATOM 2422 N N . VAL A 1 333 ? 14.255 -0.202 -32.221 1.00 86.69 333 VAL A N 1
ATOM 2423 C CA . VAL A 1 333 ? 12.997 0.531 -32.372 1.00 86.69 333 VAL A CA 1
ATOM 2424 C C . VAL A 1 333 ? 12.684 0.718 -33.856 1.00 86.69 333 VAL A C 1
ATOM 2426 O O . VAL A 1 333 ? 13.461 1.334 -34.588 1.00 86.69 333 VAL A O 1
ATOM 2429 N N . GLU A 1 334 ? 11.529 0.208 -34.295 1.00 79.62 334 GLU A N 1
ATOM 2430 C CA . GLU A 1 334 ? 11.048 0.361 -35.678 1.00 79.62 334 GLU A CA 1
ATOM 2431 C C . GLU A 1 334 ? 10.574 1.796 -35.969 1.00 79.62 334 GLU A C 1
ATOM 2433 O O . GLU A 1 334 ? 10.914 2.356 -37.013 1.00 79.62 334 GLU A O 1
ATOM 2438 N N . ASP A 1 335 ? 9.840 2.411 -35.034 1.00 81.38 335 ASP A N 1
ATOM 2439 C CA . ASP A 1 335 ? 9.323 3.779 -35.156 1.00 81.38 335 ASP A CA 1
ATOM 2440 C C . ASP A 1 335 ? 10.226 4.776 -34.418 1.00 81.38 335 ASP A C 1
ATOM 2442 O O . ASP A 1 335 ? 10.185 4.931 -33.194 1.00 81.38 335 ASP A O 1
ATOM 2446 N N . ARG A 1 336 ? 11.131 5.404 -35.171 1.00 76.62 336 ARG A N 1
ATOM 2447 C CA . ARG A 1 336 ? 12.190 6.243 -34.603 1.00 76.62 336 ARG A CA 1
ATOM 2448 C C . ARG A 1 336 ? 11.607 7.564 -34.101 1.00 76.62 336 ARG A C 1
ATOM 2450 O O . ARG A 1 336 ? 10.836 8.187 -34.829 1.00 76.62 336 ARG A O 1
ATOM 2457 N N . PRO A 1 337 ? 12.056 8.078 -32.941 1.00 77.50 337 PRO A N 1
ATOM 2458 C CA . PRO A 1 337 ? 11.599 9.371 -32.442 1.00 77.50 337 PRO A CA 1
ATOM 2459 C C . PRO A 1 337 ? 11.838 10.465 -33.492 1.00 77.50 337 PRO A C 1
ATOM 2461 O O . PRO A 1 337 ? 12.989 10.770 -33.823 1.00 77.50 337 PRO A O 1
ATOM 2464 N N . SER A 1 338 ? 10.774 11.045 -34.052 1.00 76.06 338 SER A N 1
ATOM 2465 C CA . SER A 1 338 ? 10.866 12.099 -35.073 1.00 76.06 338 SER A CA 1
ATOM 2466 C C . SER A 1 338 ? 11.264 13.441 -34.453 1.00 76.06 338 SER A C 1
ATOM 2468 O O . SER A 1 338 ? 12.142 14.124 -34.986 1.00 76.06 338 SER A O 1
ATOM 2470 N N . GLU A 1 339 ? 10.732 13.737 -33.269 1.00 76.50 339 GLU A N 1
ATOM 2471 C CA . GLU A 1 339 ? 11.010 14.922 -32.459 1.00 76.50 339 GLU A CA 1
ATOM 2472 C C . GLU A 1 339 ? 11.439 14.517 -31.046 1.00 76.50 339 GLU A C 1
ATOM 2474 O O . GLU A 1 339 ? 11.037 13.474 -30.529 1.00 76.50 339 GLU A O 1
ATOM 2479 N N . VAL A 1 340 ? 12.283 15.341 -30.425 1.00 76.00 340 VAL A N 1
ATOM 2480 C CA . VAL A 1 340 ? 12.715 15.153 -29.039 1.00 76.00 340 VAL A CA 1
ATOM 2481 C C . VAL A 1 340 ? 12.388 16.425 -28.270 1.00 76.00 340 VAL A C 1
ATOM 2483 O O . VAL A 1 340 ? 13.129 17.405 -28.347 1.00 76.00 340 VAL A O 1
ATOM 2486 N N . ASP A 1 341 ? 11.266 16.434 -27.551 1.00 75.50 341 ASP A N 1
ATOM 2487 C CA . ASP A 1 341 ? 10.933 17.545 -26.661 1.00 75.50 341 ASP A CA 1
ATOM 2488 C C . ASP A 1 341 ? 11.589 17.336 -25.286 1.00 75.50 341 ASP A C 1
ATOM 2490 O O . ASP A 1 341 ? 11.564 16.246 -24.719 1.00 75.50 341 ASP A O 1
ATOM 2494 N N . GLY A 1 342 ? 12.234 18.377 -24.759 1.00 71.88 342 GLY A N 1
ATOM 2495 C CA . GLY A 1 342 ? 12.780 18.386 -23.396 1.00 71.88 342 GLY A CA 1
ATOM 2496 C C . GLY A 1 342 ? 14.102 17.647 -23.107 1.00 71.88 342 GLY A C 1
ATOM 2497 O O . GLY A 1 342 ? 14.584 17.782 -21.983 1.00 71.88 342 GLY A O 1
ATOM 2498 N N . GLY A 1 343 ? 14.749 16.932 -24.044 1.00 82.12 343 GLY A N 1
ATOM 2499 C CA . GLY A 1 343 ? 15.981 16.192 -23.699 1.00 82.12 343 GLY A CA 1
ATOM 2500 C C . GLY A 1 343 ? 16.730 15.477 -24.830 1.00 82.12 343 GLY A C 1
ATOM 2501 O O . GLY A 1 343 ? 16.829 15.976 -25.949 1.00 82.12 343 GLY A O 1
ATOM 2502 N N . VAL A 1 344 ? 17.305 14.317 -24.500 1.00 88.50 344 VAL A N 1
ATOM 2503 C CA . VAL A 1 344 ? 17.945 13.376 -25.434 1.00 88.50 344 VAL A CA 1
ATOM 2504 C C . VAL A 1 344 ? 17.230 12.030 -25.343 1.00 88.50 344 VAL A C 1
ATOM 2506 O O . VAL A 1 344 ? 16.755 11.663 -24.269 1.00 88.50 344 VAL A O 1
ATOM 2509 N N . VAL A 1 345 ? 17.165 11.281 -26.441 1.00 90.00 345 VAL A N 1
ATOM 2510 C CA . VAL A 1 345 ? 16.582 9.931 -26.454 1.00 90.00 345 VAL A CA 1
ATOM 2511 C C . VAL A 1 345 ? 17.656 8.936 -26.844 1.00 90.00 345 VAL A C 1
ATOM 2513 O O . VAL A 1 345 ? 18.250 9.063 -27.910 1.00 90.00 345 VAL A O 1
ATOM 2516 N N . ALA A 1 346 ? 17.890 7.950 -25.982 1.00 90.00 346 ALA A N 1
ATOM 2517 C CA . ALA A 1 346 ? 18.748 6.810 -26.263 1.00 90.00 346 ALA A CA 1
ATOM 2518 C C . ALA A 1 346 ? 17.891 5.610 -26.681 1.00 90.00 346 ALA A C 1
ATOM 2520 O O . ALA A 1 346 ? 16.911 5.286 -26.012 1.00 90.00 346 ALA A O 1
ATOM 2521 N N . PHE A 1 347 ? 18.250 4.957 -27.777 1.00 90.25 347 PHE A N 1
ATOM 2522 C CA . PHE A 1 347 ? 17.538 3.809 -28.332 1.00 90.25 347 PHE A CA 1
ATOM 2523 C C . PHE A 1 347 ? 18.520 2.868 -29.031 1.00 90.25 347 PHE A C 1
ATOM 2525 O O . PHE A 1 347 ? 19.662 3.242 -29.292 1.00 90.25 347 PHE A O 1
ATOM 2532 N N . SER A 1 348 ? 18.085 1.641 -29.312 1.00 90.38 348 SER A N 1
ATOM 2533 C CA . SER A 1 348 ? 18.827 0.751 -30.203 1.00 90.38 348 SER A CA 1
ATOM 2534 C C . SER A 1 348 ? 18.302 0.904 -31.627 1.00 90.38 348 SER A C 1
ATOM 2536 O O . SER A 1 348 ? 17.089 1.005 -31.845 1.00 90.38 348 SER A O 1
ATOM 2538 N N . GLN A 1 349 ? 19.211 0.946 -32.591 1.00 86.69 349 GLN A N 1
ATOM 2539 C CA . GLN A 1 349 ? 18.899 0.933 -34.008 1.00 86.69 349 GLN A CA 1
ATOM 2540 C C . GLN A 1 349 ? 19.893 0.028 -34.725 1.00 86.69 349 GLN A C 1
ATOM 2542 O O . GLN A 1 349 ? 21.099 0.255 -34.646 1.00 86.69 349 GLN A O 1
ATOM 2547 N N . ASP A 1 350 ? 19.388 -0.979 -35.435 1.00 86.75 350 ASP A N 1
ATOM 2548 C CA . ASP A 1 350 ? 20.216 -1.947 -36.158 1.00 86.75 350 ASP A CA 1
ATOM 2549 C C . ASP A 1 350 ? 21.257 -2.623 -35.229 1.00 86.75 350 ASP A C 1
ATOM 2551 O O . ASP A 1 350 ? 22.409 -2.855 -35.600 1.00 86.75 350 ASP A O 1
ATOM 2555 N N . GLY A 1 351 ? 20.861 -2.892 -33.979 1.00 86.94 351 GLY A N 1
ATOM 2556 C CA . GLY A 1 351 ? 21.704 -3.441 -32.916 1.00 86.94 351 GLY A CA 1
ATOM 2557 C C . GLY A 1 351 ? 22.730 -2.468 -32.326 1.00 86.94 351 GLY A C 1
ATOM 2558 O O . GLY A 1 351 ? 23.591 -2.892 -31.553 1.00 86.94 351 GLY A O 1
ATOM 2559 N N . GLN A 1 352 ? 22.679 -1.183 -32.685 1.00 86.75 352 GLN A N 1
ATOM 2560 C CA . GLN A 1 352 ? 23.611 -0.162 -32.213 1.00 86.75 352 GLN A CA 1
ATOM 2561 C C . GLN A 1 352 ? 22.939 0.810 -31.249 1.00 86.75 352 GLN A C 1
ATOM 2563 O O . GLN A 1 352 ? 21.815 1.252 -31.461 1.00 86.75 352 GLN A O 1
ATOM 2568 N N . PHE A 1 353 ? 23.665 1.198 -30.201 1.00 90.12 353 PHE A N 1
ATOM 2569 C CA . PHE A 1 353 ? 23.218 2.244 -29.290 1.00 90.12 353 PHE A CA 1
ATOM 2570 C C . PHE A 1 353 ? 23.280 3.608 -29.983 1.00 90.12 353 PHE A C 1
ATOM 2572 O O . PHE A 1 353 ? 24.360 4.089 -30.333 1.00 90.12 353 PHE A O 1
ATOM 2579 N N . THR A 1 354 ? 22.132 4.252 -30.138 1.00 89.25 354 THR A N 1
ATOM 2580 C CA . THR A 1 354 ? 21.986 5.557 -30.775 1.00 89.25 354 THR A CA 1
ATOM 2581 C C . THR A 1 354 ? 21.368 6.551 -29.805 1.00 89.25 354 THR A C 1
ATOM 2583 O O . THR A 1 354 ? 20.399 6.254 -29.112 1.00 89.25 354 THR A O 1
ATOM 2586 N N . VAL A 1 355 ? 21.912 7.764 -29.775 1.00 91.12 355 VAL A N 1
ATOM 2587 C CA . VAL A 1 355 ? 21.363 8.904 -29.040 1.00 91.12 355 VAL A CA 1
ATOM 2588 C C . VAL A 1 355 ? 20.924 9.964 -30.036 1.00 91.12 355 VAL A C 1
ATOM 2590 O O . VAL A 1 355 ? 21.715 10.396 -30.872 1.00 91.12 355 VAL A O 1
ATOM 2593 N N . LYS A 1 356 ? 19.675 10.416 -29.931 1.00 89.12 356 LYS A N 1
ATOM 2594 C CA . LYS A 1 356 ? 19.161 11.586 -30.644 1.00 89.12 356 LYS A CA 1
ATOM 2595 C C . LYS A 1 356 ? 19.080 12.779 -29.699 1.00 89.12 356 LYS A C 1
ATOM 2597 O O . LYS A 1 356 ? 18.462 12.700 -28.638 1.00 89.12 356 LYS A O 1
ATOM 2602 N N . ASN A 1 357 ? 19.698 13.881 -30.100 1.00 88.25 357 ASN A N 1
ATOM 2603 C CA . ASN A 1 357 ? 19.692 15.146 -29.384 1.00 88.25 357 ASN A CA 1
ATOM 2604 C C . ASN A 1 357 ? 18.459 15.986 -29.737 1.00 88.25 357 ASN A C 1
ATOM 2606 O O . ASN A 1 357 ? 17.817 15.794 -30.772 1.00 88.25 357 ASN A O 1
ATOM 2610 N N . ARG A 1 358 ? 18.176 16.982 -28.892 1.00 86.56 358 ARG A N 1
ATOM 2611 C CA . ARG A 1 358 ? 17.091 17.956 -29.090 1.00 86.56 358 ARG A CA 1
ATOM 2612 C C . ARG A 1 358 ? 17.193 18.740 -30.400 1.00 86.56 358 ARG A C 1
ATOM 2614 O O . ARG A 1 358 ? 16.175 19.097 -30.978 1.00 86.56 358 ARG A O 1
ATOM 2621 N N . ASP A 1 359 ? 18.408 19.020 -30.864 1.00 86.12 359 ASP A N 1
ATOM 2622 C CA . ASP A 1 359 ? 18.647 19.714 -32.137 1.00 86.12 359 ASP A CA 1
ATOM 2623 C C . ASP A 1 359 ? 18.389 18.824 -33.371 1.00 86.12 359 ASP A C 1
ATOM 2625 O O . ASP A 1 359 ? 18.555 19.270 -34.505 1.00 86.12 359 ASP A O 1
ATOM 2629 N N . GLY A 1 360 ? 17.981 17.569 -33.153 1.00 84.19 360 GLY A N 1
ATOM 2630 C CA . GLY A 1 360 ? 17.720 16.578 -34.188 1.00 84.19 360 GLY A CA 1
ATOM 2631 C C . GLY A 1 360 ? 18.952 15.781 -34.612 1.00 84.19 360 GLY A C 1
ATOM 2632 O O . GLY A 1 360 ? 18.795 14.808 -35.350 1.00 84.19 360 GLY A O 1
ATOM 2633 N N . SER A 1 361 ? 20.153 16.138 -34.142 1.00 87.31 361 SER A N 1
ATOM 2634 C CA . SER A 1 361 ? 21.372 15.385 -34.438 1.00 87.31 361 SER A CA 1
ATOM 2635 C C . SER A 1 361 ? 21.351 14.011 -33.767 1.00 87.31 361 SER A C 1
ATOM 2637 O O . SER A 1 361 ? 20.844 13.844 -32.658 1.00 87.31 361 SER A O 1
ATOM 2639 N N . THR A 1 362 ? 21.912 13.010 -34.441 1.00 88.25 362 THR A N 1
ATOM 2640 C CA . THR A 1 362 ? 22.042 11.647 -33.917 1.00 88.25 362 THR A CA 1
ATOM 2641 C C . THR A 1 362 ? 23.507 11.260 -33.805 1.00 88.25 362 THR A C 1
ATOM 2643 O O . THR A 1 362 ? 24.269 11.448 -34.753 1.00 88.25 362 THR A O 1
ATOM 2646 N N . ALA A 1 363 ? 23.883 10.672 -32.674 1.00 87.94 363 ALA A N 1
ATOM 2647 C CA . ALA A 1 363 ? 25.167 10.024 -32.467 1.00 87.94 363 ALA A CA 1
ATOM 2648 C C . ALA A 1 363 ? 24.929 8.533 -32.229 1.00 87.94 363 ALA A C 1
ATOM 2650 O O . ALA A 1 363 ? 24.236 8.156 -31.286 1.00 87.94 363 ALA A O 1
ATOM 2651 N N . THR A 1 364 ? 25.507 7.688 -33.073 1.00 86.81 364 THR A N 1
ATOM 2652 C CA . THR A 1 364 ? 25.498 6.238 -32.872 1.00 86.81 364 THR A CA 1
ATOM 2653 C C . THR A 1 364 ? 26.854 5.818 -32.340 1.00 86.81 364 THR A C 1
ATOM 2655 O O . THR A 1 364 ? 27.885 6.252 -32.855 1.00 86.81 364 THR A O 1
ATOM 2658 N N . LEU A 1 365 ? 26.869 4.994 -31.297 1.00 80.75 365 LEU A N 1
ATOM 2659 C CA . LEU A 1 365 ? 28.095 4.375 -30.821 1.00 80.75 365 LEU A CA 1
ATOM 2660 C C . LEU A 1 365 ? 28.512 3.317 -31.853 1.00 80.75 365 LEU A C 1
ATOM 2662 O O . LEU A 1 365 ? 27.969 2.217 -31.883 1.00 80.75 365 LEU A O 1
ATOM 2666 N N . VAL A 1 366 ? 29.463 3.665 -32.720 1.00 68.19 366 VAL A N 1
ATOM 2667 C CA . VAL A 1 366 ? 29.977 2.782 -33.787 1.00 68.19 366 VAL A CA 1
ATOM 2668 C C . VAL A 1 366 ? 31.193 1.974 -33.316 1.00 68.19 366 VAL A C 1
ATOM 2670 O O . VAL A 1 366 ? 31.991 1.512 -34.123 1.00 68.19 366 VAL A O 1
ATOM 2673 N N . ASP A 1 367 ? 31.382 1.809 -32.005 1.00 58.84 367 ASP A N 1
ATOM 2674 C CA . ASP A 1 367 ? 32.664 1.365 -31.430 1.00 58.84 367 ASP A CA 1
ATOM 2675 C C . ASP A 1 367 ? 32.973 -0.137 -31.607 1.00 58.84 367 ASP A C 1
ATOM 2677 O O . ASP A 1 367 ? 33.842 -0.705 -30.949 1.00 58.84 367 ASP A O 1
ATOM 2681 N N . ALA A 1 368 ? 32.299 -0.798 -32.545 1.00 58.03 368 ALA A N 1
ATOM 2682 C CA . ALA A 1 368 ? 32.824 -1.997 -33.166 1.00 58.03 368 ALA A CA 1
ATOM 2683 C C . ALA A 1 368 ? 33.194 -1.652 -34.608 1.00 58.03 368 ALA A C 1
ATOM 2685 O O . ALA A 1 368 ? 32.338 -1.647 -35.492 1.00 58.03 368 ALA A O 1
ATOM 2686 N N . VAL A 1 369 ? 34.489 -1.423 -34.852 1.00 62.09 369 VAL A N 1
ATOM 2687 C CA . VAL A 1 369 ? 35.064 -1.658 -36.183 1.00 62.09 369 VAL A CA 1
ATOM 2688 C C . VAL A 1 369 ? 34.549 -3.031 -36.624 1.00 62.09 369 VAL A C 1
ATOM 2690 O O . VAL A 1 369 ? 34.800 -4.009 -35.904 1.00 62.09 369 VAL A O 1
ATOM 2693 N N . PRO A 1 370 ? 33.802 -3.136 -37.740 1.00 64.81 370 PRO A N 1
ATOM 2694 C CA . PRO A 1 370 ? 33.307 -4.418 -38.209 1.00 64.81 370 PRO A CA 1
ATOM 2695 C C . PRO A 1 370 ? 34.463 -5.416 -38.254 1.00 64.81 370 PRO A C 1
ATOM 2697 O O . PRO A 1 370 ? 35.550 -5.088 -38.728 1.00 64.81 370 PRO A O 1
ATOM 2700 N N . THR A 1 371 ? 34.276 -6.651 -37.784 1.00 68.81 371 THR A N 1
ATOM 2701 C CA . THR A 1 371 ? 35.341 -7.670 -37.865 1.00 68.81 371 THR A CA 1
ATOM 2702 C C . THR A 1 371 ? 35.813 -7.901 -39.302 1.00 68.81 371 THR A C 1
ATOM 2704 O O . THR A 1 371 ? 36.936 -8.353 -39.499 1.00 68.81 371 THR A O 1
ATOM 2707 N N . SER A 1 372 ? 34.998 -7.528 -40.295 1.00 71.50 372 SER A N 1
ATOM 2708 C CA . SER A 1 372 ? 35.356 -7.484 -41.712 1.00 71.50 372 SER A CA 1
ATOM 2709 C C . SER A 1 372 ? 36.406 -6.431 -42.077 1.00 71.50 372 SER A C 1
ATOM 2711 O O . SER A 1 372 ? 37.067 -6.597 -43.091 1.00 71.50 372 SER A O 1
ATOM 2713 N N . GLU A 1 373 ? 36.575 -5.360 -41.298 1.00 75.06 373 GLU A N 1
ATOM 2714 C CA . GLU A 1 373 ? 37.608 -4.340 -41.528 1.00 75.06 373 GLU A CA 1
ATOM 2715 C C . GLU A 1 373 ? 38.947 -4.698 -40.874 1.00 75.06 373 GLU A C 1
ATOM 2717 O O . GLU A 1 373 ? 39.990 -4.181 -41.281 1.00 75.06 373 GLU A O 1
ATOM 2722 N N . LYS A 1 374 ? 38.952 -5.600 -39.882 1.00 81.06 374 LYS A N 1
ATOM 2723 C CA . LYS A 1 374 ? 40.186 -6.070 -39.248 1.00 81.06 374 LYS A CA 1
ATOM 2724 C C . LYS A 1 374 ? 40.971 -6.934 -40.233 1.00 81.06 374 LYS A C 1
ATOM 2726 O O . LYS A 1 374 ? 40.603 -8.069 -40.520 1.00 81.06 374 LYS A O 1
ATOM 2731 N N . GLY A 1 375 ? 42.091 -6.404 -40.710 1.00 74.38 375 GLY A N 1
ATOM 2732 C CA . GLY A 1 375 ? 42.946 -7.076 -41.682 1.00 74.38 375 GLY A CA 1
ATOM 2733 C C . GLY A 1 375 ? 42.421 -7.078 -43.121 1.00 74.38 375 GLY A C 1
ATOM 2734 O O . GLY A 1 375 ? 42.900 -7.872 -43.929 1.00 74.38 375 GLY A O 1
ATOM 2735 N N . ALA A 1 376 ? 41.471 -6.201 -43.457 1.00 79.75 376 ALA A N 1
ATOM 2736 C CA . ALA A 1 376 ? 41.087 -5.940 -44.843 1.00 79.75 376 ALA A CA 1
ATOM 2737 C C . ALA A 1 376 ? 42.020 -4.905 -45.509 1.00 79.75 376 ALA A C 1
ATOM 2739 O O . ALA A 1 376 ? 42.558 -4.039 -44.811 1.00 79.75 376 ALA A O 1
ATOM 2740 N N . PRO A 1 377 ? 42.189 -4.941 -46.848 1.00 75.94 377 PRO A N 1
ATOM 2741 C CA . PRO A 1 377 ? 42.868 -3.884 -47.598 1.00 75.94 377 PRO A CA 1
ATOM 2742 C C . PRO A 1 377 ? 42.279 -2.499 -47.286 1.00 75.94 377 PRO A 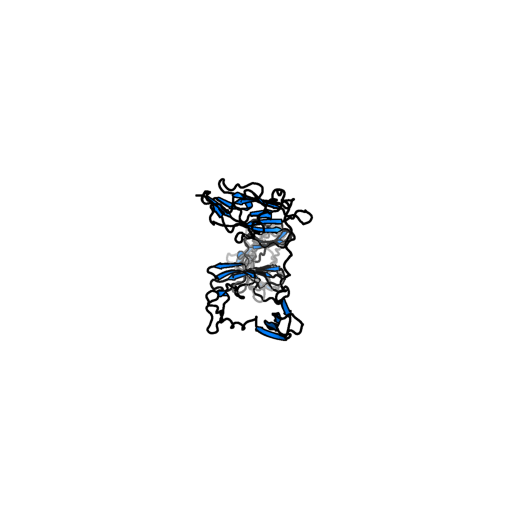C 1
ATOM 2744 O O . PRO A 1 377 ? 41.115 -2.241 -47.582 1.00 75.94 377 PRO A O 1
ATOM 2747 N N . GLY A 1 378 ? 43.075 -1.605 -46.689 1.00 69.50 378 GLY A N 1
ATOM 2748 C CA . GLY A 1 378 ? 42.638 -0.247 -46.327 1.00 69.50 378 GLY A CA 1
ATOM 2749 C C . GLY A 1 378 ? 41.760 -0.132 -45.069 1.00 69.50 378 GLY A C 1
ATOM 2750 O O . GLY A 1 378 ? 41.278 0.964 -44.790 1.00 69.50 378 GLY A O 1
ATOM 2751 N N . GLY A 1 379 ? 41.565 -1.225 -44.320 1.00 76.12 379 GLY A N 1
ATOM 2752 C CA . GLY A 1 379 ? 40.857 -1.255 -43.033 1.00 76.12 379 GLY A CA 1
ATOM 2753 C C . GLY A 1 379 ? 41.783 -1.100 -41.817 1.00 76.12 379 GLY A C 1
ATOM 2754 O O . GLY A 1 379 ? 42.851 -0.487 -41.890 1.00 76.12 379 GLY A O 1
ATOM 2755 N N . VAL A 1 380 ? 41.393 -1.680 -40.676 1.00 79.81 380 VAL A N 1
ATOM 2756 C CA . VAL A 1 380 ? 42.191 -1.635 -39.441 1.00 79.81 380 VAL A CA 1
ATOM 2757 C C . VAL A 1 380 ? 43.318 -2.665 -39.490 1.00 79.81 380 VAL A C 1
ATOM 2759 O O . VAL A 1 380 ? 43.090 -3.874 -39.573 1.00 79.81 380 VAL A O 1
ATOM 2762 N N . ALA A 1 381 ? 44.547 -2.159 -39.394 1.00 79.94 381 ALA A N 1
ATOM 2763 C CA . ALA A 1 381 ? 45.785 -2.925 -39.400 1.00 79.94 381 ALA A CA 1
ATOM 2764 C C . ALA A 1 381 ? 45.820 -4.022 -38.319 1.00 79.94 381 ALA A C 1
ATOM 2766 O O . ALA A 1 381 ? 45.672 -3.746 -37.128 1.00 79.94 381 ALA A O 1
ATOM 2767 N N . ALA A 1 382 ? 46.100 -5.261 -38.724 1.00 83.75 382 ALA A N 1
ATOM 2768 C CA . ALA A 1 382 ? 46.366 -6.388 -37.836 1.00 83.75 382 ALA A CA 1
ATOM 2769 C C . ALA A 1 382 ? 47.745 -6.984 -38.148 1.00 83.75 382 ALA A C 1
ATOM 2771 O O . ALA A 1 382 ? 48.030 -7.317 -39.298 1.00 83.75 382 ALA A O 1
ATOM 2772 N N . LEU A 1 383 ? 48.597 -7.118 -37.129 1.00 84.50 383 LEU A N 1
ATOM 2773 C CA . LEU A 1 383 ? 49.953 -7.646 -37.287 1.00 84.50 383 LEU A CA 1
ATOM 2774 C C . LEU A 1 383 ? 49.949 -9.176 -37.441 1.00 84.50 383 LEU A C 1
ATOM 2776 O O . LEU A 1 383 ? 49.116 -9.858 -36.845 1.00 84.50 383 LEU A O 1
ATOM 2780 N N . ASP A 1 384 ? 50.891 -9.707 -38.218 1.00 81.31 384 ASP A N 1
ATOM 2781 C CA . ASP A 1 384 ? 51.190 -11.139 -38.268 1.00 81.31 384 ASP A CA 1
ATOM 2782 C C . ASP A 1 384 ? 51.943 -11.619 -37.013 1.00 81.31 384 ASP A C 1
ATOM 2784 O O . ASP A 1 384 ? 52.304 -10.841 -36.127 1.00 81.31 384 ASP A O 1
ATOM 2788 N N . GLU A 1 385 ? 52.216 -12.923 -36.945 1.00 83.31 385 GLU A N 1
ATOM 2789 C CA . GLU A 1 385 ? 52.964 -13.560 -35.850 1.00 83.31 385 GLU A CA 1
ATOM 2790 C C . GLU A 1 385 ? 54.386 -12.995 -35.665 1.00 83.31 385 GLU A C 1
ATOM 2792 O O . GLU A 1 385 ? 55.005 -13.191 -34.622 1.00 83.31 385 GLU A O 1
ATOM 2797 N N . SER A 1 386 ? 54.908 -12.273 -36.660 1.00 75.81 386 SER A N 1
ATOM 2798 C CA . SER A 1 386 ? 56.206 -11.595 -36.622 1.00 75.81 386 SER A CA 1
ATOM 2799 C C . SER A 1 386 ? 56.096 -10.101 -36.282 1.00 75.81 386 SER A C 1
ATOM 2801 O O . SER A 1 386 ? 57.100 -9.386 -36.335 1.00 75.81 386 SER A O 1
ATOM 2803 N N . GLY A 1 387 ? 54.901 -9.611 -35.939 1.00 79.19 387 GLY A N 1
ATOM 2804 C CA . GLY A 1 387 ? 54.652 -8.217 -35.578 1.00 79.19 387 GLY A CA 1
ATOM 2805 C C . GLY A 1 387 ? 54.662 -7.246 -36.763 1.00 79.19 387 GLY A C 1
ATOM 2806 O O . GLY A 1 387 ? 54.885 -6.053 -36.558 1.00 79.19 387 GLY A O 1
ATOM 2807 N N . LYS A 1 388 ? 54.460 -7.722 -37.999 1.00 79.69 388 LYS A N 1
ATOM 2808 C CA . LYS A 1 388 ? 54.458 -6.894 -39.219 1.00 79.69 388 LYS A CA 1
ATOM 2809 C C . LYS A 1 388 ? 53.074 -6.805 -39.846 1.00 79.69 388 LYS A C 1
ATOM 2811 O O . LYS A 1 388 ? 52.233 -7.665 -39.625 1.00 79.69 388 LYS A O 1
ATOM 2816 N N . LEU A 1 389 ? 52.842 -5.762 -40.647 1.00 77.56 389 LEU A N 1
ATOM 2817 C CA . LEU A 1 389 ? 51.602 -5.610 -41.408 1.00 77.56 389 LEU A CA 1
ATOM 2818 C C . LEU A 1 389 ? 51.625 -6.527 -42.649 1.00 77.56 389 LEU A C 1
ATOM 2820 O O . LEU A 1 389 ? 52.509 -6.354 -43.495 1.00 77.56 389 LEU A O 1
ATOM 2824 N N . PRO A 1 390 ? 50.685 -7.478 -42.802 1.00 80.19 390 PRO A N 1
ATOM 2825 C CA . PRO A 1 390 ? 50.612 -8.324 -43.989 1.00 80.19 390 PRO A CA 1
ATOM 2826 C C . PRO A 1 390 ? 50.321 -7.509 -45.253 1.00 80.19 390 PRO A C 1
ATOM 2828 O O . PRO A 1 390 ? 49.457 -6.634 -45.258 1.00 80.19 390 PRO A O 1
ATOM 2831 N N . MET A 1 391 ? 50.987 -7.852 -46.359 1.00 70.81 391 MET A N 1
ATOM 2832 C CA . MET A 1 391 ? 50.855 -7.153 -47.647 1.00 70.81 391 MET A CA 1
ATOM 2833 C C . MET A 1 391 ? 49.412 -7.115 -48.176 1.00 70.81 391 MET A C 1
ATOM 2835 O O . MET A 1 391 ? 49.017 -6.140 -48.803 1.00 70.81 391 MET A O 1
ATOM 2839 N N . GLY A 1 392 ? 48.604 -8.132 -47.860 1.00 71.56 392 GLY A N 1
ATOM 2840 C CA . GLY A 1 392 ? 47.183 -8.184 -48.216 1.00 71.56 392 GLY A CA 1
ATOM 2841 C C . GLY A 1 392 ? 46.288 -7.175 -47.483 1.00 71.56 392 GLY A C 1
ATOM 2842 O O . GLY A 1 392 ? 45.123 -7.072 -47.832 1.00 71.56 392 GLY A O 1
ATOM 2843 N N . GLN A 1 393 ? 46.800 -6.441 -46.488 1.00 80.06 393 GLN A N 1
ATOM 2844 C CA . GLN A 1 393 ? 46.061 -5.386 -45.776 1.00 80.06 393 GLN A CA 1
ATOM 2845 C C . GLN A 1 393 ? 46.374 -3.980 -46.307 1.00 80.06 393 GLN A C 1
ATOM 2847 O O . GLN A 1 393 ? 45.748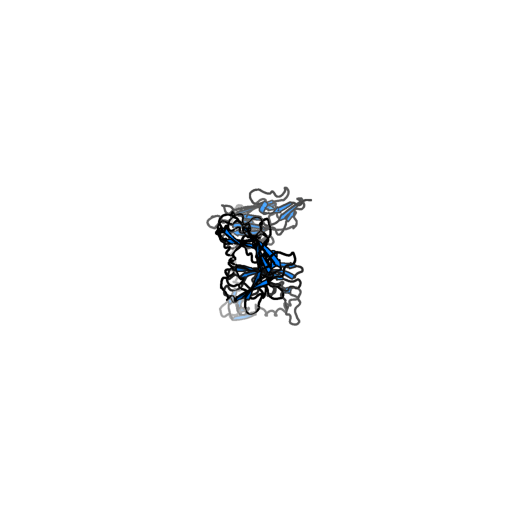 -3.001 -45.896 1.00 80.06 393 GLN A O 1
ATOM 2852 N N . MET A 1 394 ? 47.345 -3.853 -47.216 1.00 74.00 394 MET A N 1
ATOM 2853 C CA . MET A 1 394 ? 47.679 -2.565 -47.817 1.00 74.00 394 MET A CA 1
ATOM 2854 C C . MET A 1 394 ? 46.594 -2.148 -48.827 1.00 74.00 394 MET A C 1
ATOM 2856 O O . MET A 1 394 ? 46.043 -3.015 -49.510 1.00 74.00 394 MET A O 1
ATOM 2860 N N . PRO A 1 395 ? 46.259 -0.847 -48.937 1.00 68.81 395 PRO A N 1
ATOM 2861 C CA . PRO A 1 395 ? 45.359 -0.352 -49.978 1.00 68.81 395 PRO A CA 1
ATOM 2862 C C . PRO A 1 395 ? 45.854 -0.800 -51.360 1.00 68.81 395 PRO A C 1
ATOM 2864 O O . PRO A 1 395 ? 47.050 -0.707 -51.632 1.00 68.81 395 PRO A O 1
ATOM 2867 N N . GLY A 1 396 ? 44.953 -1.311 -52.207 1.00 58.00 396 GLY A N 1
ATOM 2868 C CA . GLY A 1 396 ? 45.310 -1.879 -53.511 1.00 58.00 396 GLY A CA 1
ATOM 2869 C C . GLY A 1 396 ? 46.156 -0.921 -54.354 1.00 58.00 396 GLY A C 1
ATOM 2870 O O . GLY A 1 396 ? 45.830 0.261 -54.473 1.00 58.00 396 GLY A O 1
ATOM 2871 N N . GLU A 1 397 ? 47.251 -1.429 -54.923 1.00 52.47 397 GLU A N 1
ATOM 2872 C CA . GLU A 1 397 ? 48.127 -0.636 -55.786 1.00 52.47 397 GLU A CA 1
ATOM 2873 C C . GLU A 1 397 ? 47.364 -0.143 -57.031 1.00 52.47 397 GLU A C 1
ATOM 2875 O O . GLU A 1 397 ? 46.542 -0.888 -57.578 1.00 52.47 397 GLU A O 1
ATOM 2880 N N . PRO A 1 398 ? 47.610 1.092 -57.512 1.00 43.66 398 PRO A N 1
ATOM 2881 C CA . PRO A 1 398 ? 47.016 1.555 -58.757 1.00 43.66 398 PRO A CA 1
ATOM 2882 C C . PRO A 1 398 ? 47.433 0.626 -59.906 1.00 43.66 398 PRO A C 1
ATOM 2884 O O . PRO A 1 398 ? 48.616 0.463 -60.206 1.00 43.66 398 PRO A O 1
ATOM 2887 N N . VAL A 1 399 ? 46.439 0.017 -60.552 1.00 37.75 399 VAL A N 1
ATOM 2888 C CA . VAL A 1 399 ? 46.598 -0.789 -61.766 1.00 37.75 399 VAL A CA 1
ATOM 2889 C C . VAL A 1 399 ? 47.231 0.053 -62.877 1.00 37.75 399 VAL A C 1
ATOM 2891 O O . VAL A 1 399 ? 46.688 1.086 -63.258 1.00 37.75 399 VAL A O 1
ATOM 2894 N N . SER A 1 400 ? 48.387 -0.411 -63.362 1.00 39.25 400 SER A N 1
ATOM 2895 C CA . SER A 1 400 ? 49.000 -0.151 -64.676 1.00 39.25 400 SER A CA 1
ATOM 2896 C C . SER A 1 400 ? 48.504 1.095 -65.429 1.00 39.25 400 SER A C 1
ATOM 2898 O O . SER A 1 400 ? 47.550 1.023 -66.203 1.00 39.25 400 SER A O 1
ATOM 2900 N N . ALA A 1 401 ? 49.201 2.221 -65.275 1.00 34.12 401 ALA A N 1
ATOM 2901 C CA . ALA A 1 401 ? 49.075 3.341 -66.201 1.00 34.12 401 ALA A CA 1
ATOM 2902 C C . ALA A 1 401 ? 50.113 3.185 -67.326 1.00 34.12 401 ALA A C 1
ATOM 2904 O O . ALA A 1 401 ? 51.316 3.264 -67.075 1.00 34.12 401 ALA A O 1
ATOM 2905 N N . GLU A 1 402 ? 49.667 2.978 -68.568 1.00 36.09 402 GLU A N 1
ATOM 2906 C CA . GLU A 1 402 ? 50.506 3.227 -69.745 1.00 36.09 402 GLU A CA 1
ATOM 2907 C C . GLU A 1 402 ? 50.761 4.738 -69.837 1.00 36.09 402 GLU A C 1
ATOM 2909 O O . GLU A 1 402 ? 49.923 5.510 -70.303 1.00 36.09 402 GLU A O 1
ATOM 2914 N N . ALA A 1 403 ? 51.915 5.194 -69.352 1.00 36.56 403 ALA A N 1
ATOM 2915 C CA . ALA A 1 403 ? 52.344 6.570 -69.546 1.00 36.56 403 ALA A CA 1
ATOM 2916 C C . ALA A 1 403 ? 52.957 6.708 -70.948 1.00 36.56 403 ALA A C 1
ATOM 2918 O O . ALA A 1 403 ? 54.120 6.377 -71.169 1.00 36.56 403 ALA A O 1
ATOM 2919 N N . THR A 1 404 ? 52.174 7.202 -71.909 1.00 35.50 404 THR A N 1
ATOM 2920 C CA . THR A 1 404 ? 52.708 7.634 -73.209 1.00 35.50 404 THR A CA 1
ATOM 2921 C C . THR A 1 404 ? 53.276 9.040 -73.042 1.00 35.50 404 THR A C 1
ATOM 2923 O O . THR A 1 404 ? 52.525 10.009 -72.935 1.00 35.50 404 THR A O 1
ATOM 2926 N N . THR A 1 405 ? 54.598 9.178 -72.980 1.00 36.75 405 THR A N 1
ATOM 2927 C CA . THR A 1 405 ? 55.262 10.488 -72.961 1.00 36.75 405 THR A CA 1
ATOM 2928 C C . THR A 1 405 ? 55.730 10.843 -74.370 1.00 36.75 405 THR A C 1
ATOM 2930 O O . THR A 1 405 ? 56.573 10.145 -74.925 1.00 36.75 405 THR A O 1
ATOM 2933 N N . ASN A 1 406 ? 55.221 11.935 -74.945 1.00 31.16 406 ASN A N 1
ATOM 2934 C CA . ASN A 1 406 ? 55.793 12.528 -76.156 1.00 31.16 406 ASN A CA 1
ATOM 2935 C C . ASN A 1 406 ? 57.150 13.162 -75.806 1.00 31.16 406 ASN A C 1
ATOM 2937 O O . ASN A 1 406 ? 57.182 14.245 -75.223 1.00 31.16 406 ASN A O 1
ATOM 2941 N N . LEU A 1 407 ? 58.256 12.494 -76.144 1.00 38.19 407 LEU A N 1
ATOM 2942 C CA . LEU A 1 407 ? 59.562 13.143 -76.270 1.00 38.19 407 LEU A CA 1
ATOM 2943 C C . LEU A 1 407 ? 59.767 13.570 -77.728 1.00 38.19 407 LEU A C 1
ATOM 2945 O O . LEU A 1 407 ? 59.280 12.915 -78.648 1.00 38.19 407 LEU A O 1
ATOM 2949 N N . ASP A 1 408 ? 60.442 14.705 -77.905 1.00 36.44 408 ASP A N 1
ATOM 2950 C CA . ASP A 1 408 ? 60.599 15.454 -79.156 1.00 36.44 408 ASP A CA 1
ATOM 2951 C C . ASP A 1 408 ? 60.684 14.557 -80.413 1.00 36.44 408 ASP A C 1
ATOM 2953 O O . ASP A 1 408 ? 61.682 13.887 -80.669 1.00 36.44 408 ASP A O 1
ATOM 2957 N N . ARG A 1 409 ? 59.588 14.538 -81.187 1.00 39.09 409 ARG A N 1
ATOM 2958 C CA . ARG A 1 409 ? 59.432 13.898 -82.511 1.00 39.09 409 ARG A CA 1
ATOM 2959 C C . ARG A 1 409 ? 59.729 12.392 -82.637 1.00 39.09 409 ARG A C 1
ATOM 2961 O O . ARG A 1 409 ? 59.862 11.916 -83.763 1.00 39.09 409 ARG A O 1
ATOM 2968 N N . VAL A 1 410 ? 59.710 11.618 -81.551 1.00 39.94 410 VAL A N 1
ATOM 2969 C CA . VAL A 1 410 ? 59.805 10.147 -81.620 1.00 39.94 410 VAL A CA 1
ATOM 2970 C C . VAL A 1 410 ? 58.649 9.494 -80.855 1.00 39.94 410 VAL A C 1
ATOM 2972 O O . VAL A 1 410 ? 58.533 9.650 -79.642 1.00 39.94 410 VAL A O 1
ATOM 2975 N N . GLN A 1 411 ? 57.779 8.754 -81.554 1.00 37.81 411 GLN A N 1
ATOM 2976 C CA . GLN A 1 411 ? 56.756 7.921 -80.909 1.00 37.81 411 GLN A CA 1
ATOM 2977 C C . GLN A 1 411 ? 57.401 6.614 -80.422 1.00 37.81 411 GLN A C 1
ATOM 2979 O O . GLN A 1 411 ? 57.938 5.835 -81.207 1.00 37.81 411 GLN A O 1
ATOM 2984 N N . GLY A 1 412 ? 57.357 6.369 -79.114 1.00 43.12 412 GLY A N 1
ATOM 2985 C CA . GLY A 1 412 ? 57.827 5.127 -78.501 1.00 43.12 412 GLY A CA 1
ATOM 2986 C C . GLY A 1 412 ? 56.965 4.751 -77.302 1.00 43.12 412 GLY A C 1
ATOM 2987 O O . GLY A 1 412 ? 56.424 5.624 -76.623 1.00 43.12 412 GLY A O 1
ATOM 2988 N N . SER A 1 413 ? 56.824 3.450 -77.047 1.00 38.56 413 SER A N 1
ATOM 2989 C CA . SER A 1 413 ? 56.094 2.919 -75.893 1.00 38.56 413 SER A CA 1
ATOM 2990 C C . SER A 1 413 ? 57.077 2.437 -74.829 1.00 38.56 413 SER A C 1
ATOM 2992 O O . SER A 1 413 ? 58.002 1.676 -75.131 1.00 38.56 413 SER A O 1
ATOM 2994 N N . ILE A 1 414 ? 56.852 2.834 -73.577 1.00 42.34 414 ILE A N 1
ATOM 2995 C CA . ILE A 1 414 ? 57.561 2.283 -72.418 1.00 42.34 414 ILE A CA 1
ATOM 2996 C C . ILE A 1 414 ? 56.662 1.221 -71.797 1.00 42.34 414 ILE A C 1
ATOM 2998 O O . ILE A 1 414 ? 55.570 1.535 -71.326 1.00 42.34 414 ILE A O 1
ATOM 3002 N N . THR A 1 415 ? 57.114 -0.031 -71.787 1.00 38.38 415 THR A N 1
ATOM 3003 C CA . THR A 1 415 ? 56.383 -1.125 -71.140 1.00 38.38 415 THR A CA 1
ATOM 3004 C C . THR A 1 415 ? 57.109 -1.527 -69.861 1.00 38.38 415 THR A C 1
ATOM 3006 O O . THR A 1 415 ? 58.310 -1.812 -69.875 1.00 38.38 415 THR A O 1
ATOM 3009 N N . TYR A 1 416 ? 56.374 -1.557 -68.749 1.00 41.12 416 TYR A N 1
ATOM 3010 C CA . TYR A 1 416 ? 56.864 -2.051 -67.463 1.00 41.12 416 TYR A CA 1
ATOM 3011 C C . TYR A 1 416 ? 56.406 -3.497 -67.283 1.00 41.12 416 TYR A C 1
ATOM 3013 O O . TYR A 1 416 ? 55.216 -3.786 -67.410 1.00 41.12 416 TYR A O 1
ATOM 3021 N N . GLN A 1 417 ? 57.329 -4.403 -66.963 1.00 39.12 417 GLN A N 1
ATOM 3022 C CA . GLN A 1 417 ? 56.979 -5.778 -66.612 1.00 39.12 417 GLN A CA 1
ATOM 3023 C C . GLN A 1 417 ? 57.652 -6.171 -65.296 1.00 39.12 417 GLN A C 1
ATOM 3025 O O . GLN A 1 417 ? 58.874 -6.106 -65.153 1.00 39.12 417 GLN A O 1
ATOM 3030 N N . PHE A 1 418 ? 56.845 -6.593 -64.323 1.00 36.19 418 PHE A N 1
ATOM 3031 C CA . PHE A 1 418 ? 57.339 -7.217 -63.099 1.00 36.19 418 PHE A CA 1
ATOM 3032 C C . PHE A 1 418 ? 57.582 -8.696 -63.393 1.00 36.19 418 PHE A C 1
ATOM 3034 O O . PHE A 1 418 ? 56.637 -9.445 -63.630 1.00 36.19 418 PHE A O 1
ATOM 3041 N N . ILE A 1 419 ? 58.850 -9.109 -63.432 1.00 39.19 419 ILE A N 1
ATOM 3042 C CA . ILE A 1 419 ? 59.217 -10.496 -63.773 1.00 39.19 419 ILE A CA 1
ATOM 3043 C C . ILE A 1 419 ? 59.390 -11.346 -62.501 1.00 39.19 419 ILE A C 1
ATOM 3045 O O . ILE A 1 419 ? 59.250 -12.566 -62.542 1.00 39.19 419 ILE A O 1
ATOM 3049 N N . ALA A 1 420 ? 59.622 -10.703 -61.352 1.00 37.12 420 ALA A N 1
ATOM 3050 C CA . ALA A 1 420 ? 59.641 -11.314 -60.024 1.00 37.12 420 ALA A CA 1
ATOM 3051 C C . ALA A 1 420 ? 59.436 -10.242 -58.928 1.00 37.12 420 ALA A C 1
ATOM 3053 O O . ALA A 1 420 ? 59.633 -9.053 -59.203 1.00 37.12 420 ALA A O 1
ATOM 3054 N N . PRO A 1 421 ? 59.092 -10.622 -57.679 1.00 34.75 421 PRO A N 1
ATOM 3055 C CA . PRO A 1 421 ? 59.022 -9.683 -56.560 1.00 34.75 421 PRO A CA 1
ATOM 3056 C C . PRO A 1 421 ? 60.351 -8.931 -56.394 1.00 34.75 421 PRO A C 1
ATOM 3058 O O . PRO A 1 421 ? 61.389 -9.546 -56.158 1.00 34.75 421 PRO A O 1
ATOM 3061 N N . GLY A 1 422 ? 60.320 -7.604 -56.534 1.00 40.97 422 GLY A N 1
ATOM 3062 C CA . GLY A 1 422 ? 61.497 -6.738 -56.392 1.00 40.97 422 GLY A CA 1
ATOM 3063 C C . GLY A 1 422 ? 62.341 -6.525 -57.657 1.00 40.97 422 GLY A C 1
ATOM 3064 O O . GLY A 1 422 ? 63.275 -5.728 -57.608 1.00 40.97 422 GLY A O 1
ATOM 3065 N N . VAL A 1 423 ? 62.006 -7.160 -58.789 1.00 37.81 423 VAL A N 1
ATOM 3066 C CA . VAL A 1 423 ? 62.714 -6.978 -60.069 1.00 37.81 423 VAL A CA 1
ATOM 3067 C C . VAL A 1 423 ? 61.799 -6.295 -61.083 1.00 37.81 423 VAL A C 1
ATOM 3069 O O . VAL A 1 423 ? 60.830 -6.886 -61.566 1.00 37.81 423 VAL A O 1
ATOM 3072 N N . VAL A 1 424 ? 62.130 -5.048 -61.423 1.00 39.81 424 VAL A N 1
ATOM 3073 C CA . VAL A 1 424 ? 61.418 -4.254 -62.433 1.00 39.81 424 VAL A CA 1
ATOM 3074 C C . VAL A 1 424 ? 62.209 -4.282 -63.735 1.00 39.81 424 VAL A C 1
ATOM 3076 O O . VAL A 1 424 ? 63.365 -3.859 -63.765 1.00 39.81 424 VAL A O 1
ATOM 3079 N N . PHE A 1 425 ? 61.588 -4.770 -64.808 1.00 39.06 425 PHE A N 1
ATOM 3080 C CA . PHE A 1 425 ? 62.126 -4.634 -66.157 1.00 39.06 425 PHE A CA 1
ATOM 3081 C C . PHE A 1 425 ? 61.547 -3.391 -66.830 1.00 39.06 425 PHE A C 1
ATOM 3083 O O . PHE A 1 425 ? 60.329 -3.195 -66.854 1.00 39.06 425 PHE A O 1
ATOM 3090 N N . PHE A 1 426 ? 62.437 -2.584 -67.409 1.00 43.44 426 PHE A N 1
ATOM 3091 C CA . PHE A 1 426 ? 62.086 -1.461 -68.271 1.00 43.44 426 PHE A CA 1
ATOM 3092 C C . PHE A 1 426 ? 62.468 -1.824 -69.706 1.00 43.44 426 PHE A C 1
ATOM 3094 O O . PHE A 1 426 ? 63.654 -1.944 -70.022 1.00 43.44 426 PHE A O 1
ATOM 3101 N N . ALA A 1 427 ? 61.472 -2.006 -70.571 1.00 41.09 427 ALA A N 1
ATOM 3102 C CA . ALA A 1 427 ? 61.693 -2.134 -72.005 1.00 41.09 427 ALA A CA 1
ATOM 3103 C C . ALA A 1 427 ? 61.216 -0.848 -72.688 1.00 41.09 427 ALA A C 1
ATOM 3105 O O . ALA A 1 427 ? 60.029 -0.520 -72.654 1.00 41.09 427 ALA A O 1
ATOM 3106 N N . LEU A 1 428 ? 62.150 -0.113 -73.294 1.00 44.38 428 LEU A N 1
ATOM 3107 C CA . LEU A 1 428 ? 61.838 0.993 -74.195 1.00 44.38 428 LEU A CA 1
ATOM 3108 C C . LEU A 1 428 ? 61.895 0.473 -75.629 1.00 44.38 428 LEU A C 1
ATOM 3110 O O . LEU A 1 428 ? 62.969 0.115 -76.121 1.00 44.38 428 LEU A O 1
ATOM 3114 N N . SER A 1 429 ? 60.739 0.439 -76.293 1.00 40.75 429 SER A N 1
ATOM 3115 C CA . SER A 1 429 ? 60.676 0.221 -77.735 1.00 40.75 429 SER A CA 1
ATOM 3116 C C . SER A 1 429 ? 60.480 1.565 -78.413 1.00 40.75 429 SER A C 1
ATOM 3118 O O . SER A 1 429 ? 59.484 2.251 -78.177 1.00 40.75 429 SER A O 1
ATOM 3120 N N . VAL A 1 430 ? 61.437 1.932 -79.255 1.00 43.84 430 VAL A N 1
ATOM 3121 C CA . VAL A 1 430 ? 61.415 3.195 -79.988 1.00 43.84 430 VAL A CA 1
ATOM 3122 C C . VAL A 1 430 ? 61.149 2.886 -81.457 1.00 43.84 430 VAL A C 1
ATOM 3124 O O . VAL A 1 430 ? 61.900 2.115 -82.059 1.00 43.84 430 VAL A O 1
ATOM 3127 N N . ASP A 1 431 ? 60.077 3.443 -82.024 1.00 38.16 431 ASP A N 1
ATOM 3128 C CA . ASP A 1 431 ? 59.763 3.281 -83.444 1.00 38.16 431 ASP A CA 1
ATOM 3129 C C . ASP A 1 431 ? 60.402 4.449 -84.207 1.00 38.16 431 ASP A C 1
ATOM 3131 O O . ASP A 1 431 ? 59.870 5.559 -84.282 1.00 38.16 431 ASP A O 1
ATOM 3135 N N . ALA A 1 432 ? 61.628 4.243 -84.690 1.00 41.31 432 ALA A N 1
ATOM 3136 C CA . ALA A 1 432 ? 62.370 5.268 -85.415 1.00 41.31 432 ALA A CA 1
ATOM 3137 C C . ALA A 1 432 ? 61.836 5.379 -86.853 1.00 41.31 432 ALA A C 1
ATOM 3139 O O . ALA A 1 432 ? 62.427 4.850 -87.788 1.00 41.31 432 ALA A O 1
ATOM 3140 N N . SER A 1 433 ? 60.708 6.065 -87.041 1.00 39.25 433 SER A N 1
ATOM 3141 C CA . SER A 1 433 ? 60.150 6.374 -88.369 1.00 39.25 433 SER A CA 1
ATOM 3142 C C . SER A 1 433 ? 60.565 7.759 -88.894 1.00 39.25 433 SER A C 1
ATOM 3144 O O . SER A 1 433 ? 59.783 8.439 -89.556 1.00 39.25 433 SER A O 1
ATOM 3146 N N . ALA A 1 434 ? 61.800 8.199 -88.622 1.00 37.25 434 ALA A N 1
ATOM 3147 C CA . ALA A 1 434 ? 62.313 9.475 -89.124 1.00 37.25 434 ALA A CA 1
ATOM 3148 C C . ALA A 1 434 ? 63.309 9.276 -90.284 1.00 37.25 434 ALA A C 1
ATOM 3150 O O . ALA A 1 434 ? 64.372 8.688 -90.117 1.00 37.25 434 ALA A O 1
ATOM 3151 N N . ASP A 1 435 ? 62.885 9.768 -91.451 1.00 36.47 435 ASP A N 1
ATOM 3152 C CA . ASP A 1 435 ? 63.583 10.043 -92.718 1.00 36.47 435 ASP A CA 1
ATOM 3153 C C . ASP A 1 435 ? 65.124 9.825 -92.754 1.00 36.47 435 ASP A C 1
ATOM 3155 O O . ASP A 1 435 ? 65.864 10.545 -92.080 1.00 36.47 435 ASP A O 1
ATOM 3159 N N . PRO A 1 436 ? 65.650 8.900 -93.587 1.00 38.72 436 PRO A N 1
ATOM 3160 C CA . PRO A 1 436 ? 67.082 8.574 -93.663 1.00 38.72 436 PRO A CA 1
ATOM 3161 C C . PRO A 1 436 ? 67.987 9.675 -94.261 1.00 38.72 436 PRO A C 1
ATOM 3163 O O . PRO A 1 436 ? 69.179 9.436 -94.459 1.00 38.72 436 PRO A O 1
ATOM 3166 N N . ALA A 1 437 ? 67.469 10.869 -94.572 1.00 36.78 437 ALA A N 1
ATOM 3167 C CA . ALA A 1 437 ? 68.194 11.890 -95.334 1.00 36.78 437 ALA A CA 1
ATOM 3168 C C . ALA A 1 437 ? 68.897 12.998 -94.518 1.00 36.78 437 ALA A C 1
ATOM 3170 O O . ALA A 1 437 ? 69.656 13.765 -95.110 1.00 36.78 437 ALA A O 1
ATOM 3171 N N . SER A 1 438 ? 68.692 13.129 -93.200 1.00 39.16 438 SER A N 1
ATOM 3172 C CA . SER A 1 438 ? 69.195 14.311 -92.464 1.00 39.16 438 SER A CA 1
ATOM 3173 C C . SER A 1 438 ? 70.566 14.163 -91.795 1.00 39.16 438 SER A C 1
ATOM 3175 O O . SER A 1 438 ? 71.153 15.175 -91.428 1.00 39.16 438 SER A O 1
ATOM 3177 N N . GLY A 1 439 ? 71.122 12.956 -91.642 1.00 39.69 439 GLY A N 1
ATOM 3178 C CA . GLY A 1 439 ? 72.452 12.777 -91.033 1.00 39.69 439 GLY A CA 1
ATOM 3179 C C . GLY A 1 439 ? 72.595 13.301 -89.591 1.00 39.69 439 GLY A C 1
ATOM 3180 O O . GLY A 1 439 ? 73.717 13.426 -89.103 1.00 39.69 439 GLY A O 1
ATOM 3181 N N . GLU A 1 440 ? 71.493 13.599 -88.896 1.00 34.41 440 GLU A N 1
ATOM 3182 C CA . GLU A 1 440 ? 71.504 14.081 -87.513 1.00 34.41 440 GLU A CA 1
ATOM 3183 C C . GLU A 1 440 ? 71.288 12.927 -86.526 1.00 34.41 440 GLU A C 1
ATOM 3185 O O . GLU A 1 440 ? 70.358 12.129 -86.650 1.00 34.41 440 GLU A O 1
ATOM 3190 N N . ALA A 1 441 ? 72.166 12.837 -85.525 1.00 35.56 441 ALA A N 1
ATOM 3191 C CA . ALA A 1 441 ? 72.061 11.858 -84.452 1.00 35.56 441 ALA A CA 1
ATOM 3192 C C . ALA A 1 441 ? 70.868 12.179 -83.542 1.00 35.56 441 ALA A C 1
ATOM 3194 O O . ALA A 1 441 ? 70.804 13.253 -82.947 1.00 35.56 441 ALA A O 1
ATOM 3195 N N . SER A 1 442 ? 69.952 11.227 -83.377 1.00 37.50 442 SER A N 1
ATOM 3196 C CA . SER A 1 442 ? 68.882 11.319 -82.381 1.00 37.50 442 SER A CA 1
ATOM 3197 C C . SER A 1 442 ? 69.436 10.898 -81.013 1.00 37.50 442 SER A C 1
ATOM 3199 O O . SER A 1 442 ? 69.880 9.760 -80.859 1.00 37.50 442 SER A O 1
ATOM 3201 N N . SER A 1 443 ? 69.433 11.789 -80.014 1.00 36.91 443 SER A N 1
ATOM 3202 C CA . SER A 1 443 ? 69.788 11.434 -78.631 1.00 36.91 443 SER A CA 1
ATOM 3203 C C . SER A 1 443 ? 68.536 11.075 -77.832 1.00 36.91 443 SER A C 1
ATOM 3205 O O . SER A 1 443 ? 67.608 11.878 -77.750 1.00 36.91 443 SER A O 1
ATOM 3207 N N . LEU A 1 444 ? 68.516 9.893 -77.213 1.00 41.03 444 LEU A N 1
ATOM 3208 C CA . LEU A 1 444 ? 67.469 9.488 -76.274 1.00 41.03 444 LEU A CA 1
ATOM 3209 C C . LEU A 1 444 ? 67.995 9.608 -74.841 1.00 41.03 444 LEU A C 1
ATOM 3211 O O . LEU A 1 444 ? 68.831 8.809 -74.422 1.00 41.03 444 LEU A O 1
ATOM 3215 N N . ASP A 1 445 ? 67.477 10.575 -74.089 1.00 38.16 445 ASP A N 1
ATOM 3216 C CA . ASP A 1 445 ? 67.782 10.721 -72.666 1.00 38.16 445 ASP A CA 1
ATOM 3217 C C . ASP A 1 445 ? 66.795 9.897 -71.830 1.00 38.16 445 ASP A C 1
ATOM 3219 O O . ASP A 1 445 ? 65.605 10.204 -71.752 1.00 38.16 445 ASP A O 1
ATOM 3223 N N . VAL A 1 446 ? 67.289 8.840 -71.180 1.00 44.00 446 VAL A N 1
ATOM 3224 C CA . VAL A 1 446 ? 66.486 8.002 -70.276 1.00 44.00 446 VAL A CA 1
ATOM 3225 C C . VAL A 1 446 ? 66.837 8.337 -68.829 1.00 44.00 446 VAL A C 1
ATOM 3227 O O . VAL A 1 446 ? 67.947 8.075 -68.370 1.00 44.00 446 VAL A O 1
ATOM 3230 N N . ASN A 1 447 ? 65.879 8.899 -68.091 1.00 37.56 447 ASN A N 1
ATOM 3231 C CA . ASN A 1 447 ? 66.050 9.252 -66.682 1.00 37.56 447 ASN A CA 1
ATOM 3232 C C . ASN A 1 447 ? 65.498 8.114 -65.803 1.00 37.56 447 ASN A C 1
ATOM 3234 O O . ASN A 1 447 ? 64.285 7.968 -65.659 1.00 37.56 447 ASN A O 1
ATOM 3238 N N . LEU A 1 448 ? 66.376 7.272 -65.250 1.00 44.56 448 LEU A N 1
ATOM 3239 C CA . LEU A 1 448 ? 65.972 6.124 -64.429 1.00 44.56 448 LEU A CA 1
ATOM 3240 C C . LEU A 1 448 ? 65.967 6.491 -62.932 1.00 44.56 448 LEU A C 1
ATOM 3242 O O . LEU A 1 448 ? 67.023 6.843 -62.394 1.00 44.56 448 LEU A O 1
ATOM 3246 N N . PRO A 1 449 ? 64.831 6.383 -62.216 1.00 39.69 449 PRO A N 1
ATOM 3247 C CA . PRO A 1 449 ? 64.819 6.556 -60.770 1.00 39.69 449 PRO A CA 1
ATOM 3248 C C . PRO A 1 449 ? 65.440 5.326 -60.089 1.00 39.69 449 PRO A C 1
ATOM 3250 O O . PRO A 1 449 ? 64.949 4.208 -60.223 1.00 39.69 449 PRO A O 1
ATOM 3253 N N . PHE A 1 450 ? 66.514 5.519 -59.319 1.00 42.25 450 PHE A N 1
ATOM 3254 C CA . PHE A 1 450 ? 67.060 4.456 -58.471 1.00 42.25 450 PHE A CA 1
ATOM 3255 C C . PHE A 1 450 ? 66.244 4.363 -57.173 1.00 42.25 450 PHE A C 1
ATOM 3257 O O . PHE A 1 450 ? 66.179 5.358 -56.444 1.00 42.25 450 PHE A O 1
ATOM 3264 N N . PRO A 1 451 ? 65.679 3.195 -56.814 1.00 39.66 451 PRO A N 1
ATOM 3265 C CA . PRO A 1 451 ? 64.979 3.052 -55.547 1.00 39.66 451 PRO A CA 1
ATOM 3266 C C . PRO A 1 451 ? 65.941 3.280 -54.374 1.00 39.66 451 PRO A C 1
ATOM 3268 O O . PRO A 1 451 ? 67.065 2.765 -54.317 1.00 39.66 451 PRO A O 1
ATOM 3271 N N . VAL A 1 452 ? 65.499 4.101 -53.424 1.00 36.62 452 VAL A N 1
ATOM 3272 C CA . VAL A 1 452 ? 66.254 4.446 -52.220 1.00 36.62 452 VAL A CA 1
ATOM 3273 C C . VAL A 1 452 ? 65.985 3.370 -51.164 1.00 36.62 452 VAL A C 1
ATOM 3275 O O . VAL A 1 452 ? 65.188 3.559 -50.257 1.00 36.62 452 VAL A O 1
ATOM 3278 N N . GLY A 1 453 ? 66.625 2.208 -51.292 1.00 39.72 453 GLY A N 1
ATOM 3279 C CA . GLY A 1 453 ? 66.479 1.109 -50.330 1.00 39.72 453 GLY A CA 1
ATOM 3280 C C . GLY A 1 453 ? 67.480 -0.011 -50.600 1.00 39.72 453 GLY A C 1
ATOM 3281 O O . GLY A 1 453 ? 67.756 -0.326 -51.750 1.00 39.72 453 GLY A O 1
ATOM 3282 N N . GLY A 1 454 ? 68.098 -0.548 -49.547 1.00 40.00 454 GLY A N 1
ATOM 3283 C CA . GLY A 1 454 ? 69.289 -1.408 -49.600 1.00 40.00 454 GLY A CA 1
ATOM 3284 C C . GLY A 1 454 ? 69.077 -2.856 -50.054 1.00 40.00 454 GLY A C 1
ATOM 3285 O O . GLY A 1 454 ? 69.614 -3.757 -49.417 1.00 40.00 454 GLY A O 1
ATOM 3286 N N . SER A 1 455 ? 68.332 -3.103 -51.130 1.00 42.16 455 SER A N 1
ATOM 3287 C CA . SER A 1 455 ? 68.272 -4.431 -51.747 1.00 42.16 455 SER A CA 1
ATOM 3288 C C . SER A 1 455 ? 69.395 -4.591 -52.781 1.00 42.16 455 SER A C 1
ATOM 3290 O O . SER A 1 455 ? 69.617 -3.751 -53.650 1.00 42.16 455 SER A O 1
ATOM 3292 N N . SER A 1 456 ? 70.151 -5.680 -52.660 1.00 41.31 456 SER A N 1
ATOM 3293 C CA . SER A 1 456 ? 71.277 -6.072 -53.515 1.00 41.31 456 SER A CA 1
ATOM 3294 C C . SER A 1 456 ? 70.819 -6.618 -54.873 1.00 41.31 456 SER A C 1
ATOM 3296 O O . SER A 1 456 ? 71.331 -7.637 -55.330 1.00 41.31 456 SER A O 1
ATOM 3298 N N . GLN A 1 457 ? 69.812 -6.006 -55.495 1.00 46.44 457 GLN A N 1
ATOM 3299 C CA . GLN A 1 457 ? 69.208 -6.509 -56.728 1.00 46.44 457 GLN A CA 1
ATOM 3300 C C . GLN A 1 457 ? 69.424 -5.503 -57.864 1.00 46.44 457 GLN A C 1
ATOM 3302 O O . GLN A 1 457 ? 69.127 -4.318 -57.728 1.00 46.44 457 GLN A O 1
ATOM 3307 N N . GLY A 1 458 ? 70.064 -5.971 -58.939 1.00 46.97 458 GLY A N 1
ATOM 3308 C CA . GLY A 1 458 ? 70.425 -5.163 -60.104 1.00 46.97 458 GLY A CA 1
ATOM 3309 C C . GLY A 1 458 ? 69.203 -4.822 -60.952 1.00 46.97 458 GLY A C 1
ATOM 3310 O O . GLY A 1 458 ? 68.181 -5.499 -60.875 1.00 46.97 458 GLY A O 1
ATOM 3311 N N . PHE A 1 459 ? 69.312 -3.780 -61.774 1.00 47.47 459 PHE A N 1
ATOM 3312 C CA . PHE A 1 459 ? 68.300 -3.426 -62.772 1.00 47.47 459 PHE A CA 1
ATOM 3313 C C . PHE A 1 459 ? 68.894 -3.577 -64.174 1.00 47.47 459 PHE A C 1
ATOM 3315 O O . PHE A 1 459 ? 70.093 -3.372 -64.385 1.00 47.47 459 PHE A O 1
ATOM 3322 N N . VAL A 1 460 ? 68.045 -3.937 -65.135 1.00 45.94 460 VAL A N 1
ATOM 3323 C CA . VAL A 1 460 ? 68.416 -4.079 -66.546 1.00 45.94 460 VAL A CA 1
ATOM 3324 C C . VAL A 1 460 ? 67.608 -3.065 -67.345 1.00 45.94 460 VAL A C 1
ATOM 3326 O O . VAL A 1 460 ? 66.384 -3.032 -67.228 1.00 45.94 460 VAL A O 1
ATOM 3329 N N . ALA A 1 461 ? 68.282 -2.234 -68.138 1.00 48.16 461 ALA A N 1
ATOM 3330 C CA . ALA A 1 461 ? 67.648 -1.297 -69.058 1.00 48.16 461 ALA A CA 1
ATOM 3331 C C . ALA A 1 461 ? 68.169 -1.565 -70.475 1.00 48.16 461 ALA A C 1
ATOM 3333 O O . ALA A 1 461 ? 69.370 -1.490 -70.731 1.00 48.16 461 ALA A O 1
ATOM 3334 N N . GLY A 1 462 ? 67.276 -1.907 -71.401 1.00 48.31 462 GLY A N 1
ATOM 3335 C CA . GLY A 1 462 ? 67.615 -2.124 -72.809 1.00 48.31 462 GLY A CA 1
ATOM 3336 C C . GLY A 1 462 ? 66.979 -1.062 -73.696 1.00 48.31 462 GLY A C 1
ATOM 3337 O O . GLY A 1 462 ? 65.829 -0.686 -73.468 1.00 48.31 462 GLY A O 1
ATOM 3338 N N . VAL A 1 463 ? 67.709 -0.603 -74.714 1.00 47.69 463 VAL A N 1
ATOM 3339 C CA . VAL A 1 463 ? 67.144 0.218 -75.794 1.00 47.69 463 VAL A CA 1
ATOM 3340 C C . VAL A 1 463 ? 67.070 -0.654 -77.042 1.00 47.69 463 VAL A C 1
ATOM 3342 O O . VAL A 1 463 ? 68.090 -1.169 -77.501 1.00 47.69 463 VAL A O 1
ATOM 3345 N N . TRP A 1 464 ? 65.862 -0.841 -77.577 1.00 45.53 464 TRP A N 1
ATOM 3346 C CA . TRP A 1 464 ? 65.628 -1.632 -78.786 1.00 45.53 464 TRP A CA 1
ATOM 3347 C C . TRP A 1 464 ? 65.236 -0.704 -79.944 1.00 45.53 464 TRP A C 1
ATOM 3349 O O . TRP A 1 464 ? 64.266 0.044 -79.833 1.00 45.53 464 TRP A O 1
ATOM 3359 N N . SER A 1 465 ? 65.949 -0.791 -81.076 1.00 44.62 465 SER A N 1
ATOM 3360 C CA . SER A 1 465 ? 65.506 -0.218 -82.360 1.00 44.62 465 SER A CA 1
ATOM 3361 C C . SER A 1 465 ? 64.884 -1.299 -83.259 1.00 44.62 465 SER A C 1
ATOM 3363 O O . SER A 1 465 ? 65.493 -2.344 -83.502 1.00 44.62 465 SER A O 1
ATOM 3365 N N . ARG A 1 466 ? 63.631 -1.120 -83.695 1.00 38.69 466 ARG A N 1
ATOM 3366 C CA . ARG A 1 466 ? 62.929 -2.098 -84.547 1.00 38.69 466 ARG A CA 1
ATOM 3367 C C . ARG A 1 466 ? 62.877 -1.587 -85.993 1.00 38.69 466 ARG A C 1
ATOM 3369 O O . ARG A 1 466 ? 61.830 -1.187 -86.472 1.00 38.69 466 ARG A O 1
ATOM 3376 N N . GLY A 1 467 ? 64.027 -1.577 -86.670 1.00 40.97 467 GLY A N 1
ATOM 3377 C CA . GLY A 1 467 ? 64.144 -1.295 -88.111 1.00 40.97 467 GLY A CA 1
ATOM 3378 C C . GLY A 1 467 ? 64.217 -2.581 -88.943 1.00 40.97 467 GLY A C 1
ATOM 3379 O O . GLY A 1 467 ? 64.677 -3.609 -88.447 1.00 40.97 467 GLY A O 1
ATOM 3380 N N . SER A 1 468 ? 63.734 -2.546 -90.189 1.00 43.75 468 SER A N 1
ATOM 3381 C CA . SER A 1 468 ? 63.396 -3.739 -90.982 1.00 43.75 468 SER A CA 1
ATOM 3382 C C . SER A 1 468 ? 64.552 -4.545 -91.580 1.00 43.75 468 SER A C 1
ATOM 3384 O O . SER A 1 468 ? 64.261 -5.571 -92.169 1.00 43.75 468 SER A O 1
ATOM 3386 N N . ASP A 1 469 ? 65.823 -4.191 -91.395 1.00 47.47 469 ASP A N 1
ATOM 3387 C CA . ASP A 1 469 ? 66.945 -5.047 -91.806 1.00 47.47 469 ASP A CA 1
ATOM 3388 C C . ASP A 1 469 ? 68.121 -4.860 -90.828 1.00 47.47 469 ASP A C 1
ATOM 3390 O O . ASP A 1 469 ? 68.802 -3.841 -90.848 1.00 47.47 469 ASP A O 1
ATOM 3394 N N . THR A 1 470 ? 68.345 -5.859 -89.963 1.00 49.44 470 THR A N 1
ATOM 3395 C CA . THR A 1 470 ? 69.357 -5.959 -88.876 1.00 49.44 470 THR A CA 1
ATOM 3396 C C . THR A 1 470 ? 69.135 -5.080 -87.621 1.00 49.44 470 THR A C 1
ATOM 3398 O O . THR A 1 470 ? 69.516 -3.912 -87.593 1.00 49.44 470 THR A O 1
ATOM 3401 N N . PRO A 1 471 ? 68.553 -5.622 -86.528 1.00 47.50 471 PRO A N 1
ATOM 3402 C CA . PRO A 1 471 ? 68.412 -4.886 -85.271 1.00 47.50 471 PRO A CA 1
ATOM 3403 C C . PRO A 1 471 ? 69.740 -4.854 -84.497 1.00 47.50 471 PRO A C 1
ATOM 3405 O O . PRO A 1 471 ? 70.213 -5.893 -84.052 1.00 47.50 471 PRO A O 1
ATOM 3408 N N . ASN A 1 472 ? 70.312 -3.673 -84.255 1.00 46.69 472 ASN A N 1
ATOM 3409 C CA . ASN A 1 472 ? 71.383 -3.526 -83.262 1.00 46.69 472 ASN A CA 1
ATOM 3410 C C . ASN A 1 472 ? 70.789 -3.550 -81.844 1.00 46.69 472 ASN A C 1
ATOM 3412 O O . ASN A 1 472 ? 69.855 -2.796 -81.545 1.00 46.69 472 ASN A O 1
ATOM 3416 N N . ARG A 1 473 ? 71.338 -4.401 -80.965 1.00 49.81 473 ARG A N 1
ATOM 3417 C CA . ARG A 1 473 ? 70.869 -4.593 -79.584 1.00 49.81 473 ARG A CA 1
ATOM 3418 C C . ARG A 1 473 ? 71.885 -4.054 -78.578 1.00 49.81 473 ARG A C 1
ATOM 3420 O O . ARG A 1 473 ? 72.910 -4.676 -78.313 1.00 49.81 473 ARG A O 1
ATOM 3427 N N . THR A 1 474 ? 71.560 -2.936 -77.935 1.00 49.50 474 THR A N 1
ATOM 3428 C CA . THR A 1 474 ? 72.358 -2.421 -76.813 1.00 49.50 474 THR A CA 1
ATOM 3429 C C . THR A 1 474 ? 71.594 -2.631 -75.510 1.00 49.50 474 THR A C 1
ATOM 3431 O O . THR A 1 474 ? 70.532 -2.043 -75.297 1.00 49.50 474 THR A O 1
ATOM 3434 N N . MET A 1 475 ? 72.132 -3.474 -74.624 1.00 49.78 475 MET A N 1
ATOM 3435 C CA . MET A 1 475 ? 71.552 -3.740 -73.306 1.00 49.78 475 MET A CA 1
ATOM 3436 C C . MET A 1 475 ? 72.480 -3.234 -72.206 1.00 49.78 475 MET A C 1
ATOM 3438 O O . MET A 1 475 ? 73.602 -3.704 -72.061 1.00 49.78 475 MET A O 1
ATOM 3442 N N . VAL A 1 476 ? 71.996 -2.306 -71.388 1.00 51.41 476 VAL A N 1
ATOM 3443 C CA . VAL A 1 476 ? 72.734 -1.804 -70.231 1.00 51.41 476 VAL A CA 1
ATOM 3444 C C . VAL A 1 476 ? 72.324 -2.593 -68.989 1.00 51.41 476 VAL A C 1
ATOM 3446 O O . VAL A 1 476 ? 71.157 -2.607 -68.596 1.00 51.41 476 VAL A O 1
ATOM 3449 N N . TYR A 1 477 ? 73.294 -3.251 -68.351 1.00 48.84 477 TYR A N 1
ATOM 3450 C CA . TYR A 1 477 ? 73.063 -4.098 -67.181 1.00 48.84 477 TYR A CA 1
ATOM 3451 C C . TYR A 1 477 ? 73.796 -3.575 -65.943 1.00 48.84 477 TYR A C 1
ATOM 3453 O O . TYR A 1 477 ? 75.021 -3.604 -65.870 1.00 48.84 477 TYR A O 1
ATOM 3461 N N . ALA A 1 478 ? 73.063 -3.145 -64.918 1.00 52.81 478 ALA A N 1
ATOM 3462 C CA . ALA A 1 478 ? 73.683 -2.762 -63.658 1.00 52.81 478 ALA A CA 1
ATOM 3463 C C . ALA A 1 478 ? 73.909 -3.987 -62.763 1.00 52.81 478 ALA A C 1
ATOM 3465 O O . ALA A 1 478 ? 72.953 -4.582 -62.263 1.00 52.81 478 ALA A O 1
ATOM 3466 N N . GLU A 1 479 ? 75.173 -4.331 -62.501 1.00 47.50 479 GLU A N 1
ATOM 3467 C CA . GLU A 1 479 ? 75.495 -5.374 -61.527 1.00 47.50 479 GLU A CA 1
ATOM 3468 C C . GLU A 1 479 ? 75.150 -4.916 -60.098 1.00 47.50 479 GLU A C 1
ATOM 3470 O O . GLU A 1 479 ? 75.554 -3.826 -59.670 1.00 47.50 479 GLU A O 1
ATOM 3475 N N . PRO A 1 480 ? 74.443 -5.744 -59.311 1.00 47.94 480 PRO A N 1
ATOM 3476 C CA . PRO A 1 480 ? 74.268 -5.468 -57.898 1.00 47.94 480 PRO A CA 1
ATOM 3477 C C . PRO A 1 480 ? 75.596 -5.651 -57.159 1.00 47.94 480 PRO A C 1
ATOM 3479 O O . PRO A 1 480 ? 76.108 -6.759 -57.032 1.00 47.94 480 PRO A O 1
ATOM 3482 N N . SER A 1 481 ? 76.140 -4.562 -56.617 1.00 43.81 481 SER A N 1
ATOM 3483 C CA . SER A 1 481 ? 77.282 -4.606 -55.700 1.00 43.81 481 SER A CA 1
ATOM 3484 C C . SER A 1 481 ? 76.851 -4.136 -54.307 1.00 43.81 481 SER A C 1
ATOM 3486 O O . SER A 1 481 ? 76.313 -3.030 -54.193 1.00 43.81 481 SER A O 1
ATOM 3488 N N . PRO A 1 482 ? 77.092 -4.924 -53.239 1.00 44.97 482 PRO A N 1
ATOM 3489 C CA . PRO A 1 482 ? 76.675 -4.579 -51.876 1.00 44.97 482 PRO A CA 1
ATOM 3490 C C . PRO A 1 482 ? 77.318 -3.302 -51.317 1.00 44.97 482 PRO A C 1
ATOM 3492 O O . PRO A 1 482 ? 76.789 -2.710 -50.380 1.00 44.97 482 PRO A O 1
ATOM 3495 N N . THR A 1 483 ? 78.459 -2.873 -51.863 1.00 46.50 483 THR A N 1
ATOM 3496 C CA . THR A 1 483 ? 79.291 -1.814 -51.265 1.00 46.50 483 THR A CA 1
ATOM 3497 C C . THR A 1 483 ? 79.698 -0.700 -52.223 1.00 46.50 483 THR A C 1
ATOM 3499 O O . THR A 1 483 ? 80.070 0.368 -51.753 1.00 46.50 483 THR A O 1
ATOM 3502 N N . ASN A 1 484 ? 79.590 -0.881 -53.543 1.00 46.84 484 ASN A N 1
ATOM 3503 C CA . ASN A 1 484 ? 79.890 0.168 -54.522 1.00 46.84 484 ASN A CA 1
ATOM 3504 C C . ASN A 1 484 ? 78.974 0.024 -55.737 1.00 46.84 484 ASN A C 1
ATOM 3506 O O . ASN A 1 484 ? 79.268 -0.782 -56.618 1.00 46.84 484 ASN A O 1
ATOM 3510 N N . LYS A 1 485 ? 77.893 0.815 -55.801 1.00 51.72 485 LYS A N 1
ATOM 3511 C CA . LYS A 1 485 ? 76.963 0.875 -56.944 1.00 51.72 485 LYS A CA 1
ATOM 3512 C C . LYS A 1 485 ? 77.739 1.188 -58.231 1.00 51.72 485 LYS A C 1
ATOM 3514 O O . LYS A 1 485 ? 78.044 2.345 -58.522 1.00 51.72 485 LYS A O 1
ATOM 3519 N N . THR A 1 486 ? 78.119 0.141 -58.953 1.00 51.03 486 THR A N 1
ATOM 3520 C CA . THR A 1 486 ? 78.941 0.214 -60.160 1.00 51.03 486 THR A CA 1
ATOM 3521 C C . THR A 1 486 ? 78.064 -0.219 -61.320 1.00 51.03 486 THR A C 1
ATOM 3523 O O . THR A 1 486 ? 77.561 -1.336 -61.331 1.00 51.03 486 THR A O 1
ATOM 3526 N N . LEU A 1 487 ? 77.857 0.679 -62.276 1.00 53.34 487 LEU A N 1
ATOM 3527 C CA . LEU A 1 487 ? 77.173 0.369 -63.520 1.00 53.34 487 LEU A CA 1
ATOM 3528 C C . LEU A 1 487 ? 78.177 -0.295 -64.459 1.00 53.34 487 LEU A C 1
ATOM 3530 O O . LEU A 1 487 ? 79.246 0.271 -64.704 1.00 53.34 487 LEU A O 1
ATOM 3534 N N . VAL A 1 488 ? 77.845 -1.477 -64.970 1.00 53.72 488 VAL A N 1
ATOM 3535 C CA . VAL A 1 488 ? 78.641 -2.172 -65.984 1.00 53.72 488 VAL A CA 1
ATOM 3536 C C . VAL A 1 488 ? 77.909 -2.036 -67.312 1.00 53.72 488 VAL A C 1
ATOM 3538 O O . VAL A 1 488 ? 76.710 -2.260 -67.399 1.00 53.72 488 VAL A O 1
ATOM 3541 N N . LEU A 1 489 ? 78.600 -1.605 -68.359 1.00 56.16 489 LEU A N 1
ATOM 3542 C CA . LEU A 1 489 ? 77.968 -1.421 -69.660 1.00 56.16 489 LEU A CA 1
ATOM 3543 C C . LEU A 1 489 ? 78.369 -2.575 -70.576 1.00 56.16 489 LEU A C 1
ATOM 3545 O O . LEU A 1 489 ? 79.563 -2.847 -70.749 1.00 56.16 489 LEU A O 1
ATOM 3549 N N . TRP A 1 490 ? 77.368 -3.242 -71.143 1.00 53.97 490 TRP A N 1
ATOM 3550 C CA . TRP A 1 490 ? 77.532 -4.370 -72.051 1.00 53.97 490 TRP A CA 1
ATOM 3551 C C . TRP A 1 490 ? 76.931 -4.017 -73.413 1.00 53.97 490 TRP A C 1
ATOM 3553 O O . TRP A 1 490 ? 75.936 -3.301 -73.499 1.00 53.97 490 TRP A O 1
ATOM 3563 N N . GLN A 1 491 ? 77.554 -4.479 -74.490 1.00 57.75 491 GLN A N 1
ATOM 3564 C CA . GLN A 1 491 ? 77.041 -4.301 -75.845 1.00 57.75 491 GLN A CA 1
ATOM 3565 C C . GLN A 1 491 ? 77.136 -5.626 -76.592 1.00 57.75 491 GLN A C 1
ATOM 3567 O O . GLN A 1 491 ? 78.143 -6.334 -76.486 1.00 57.75 491 GLN A O 1
ATOM 3572 N N . GLN A 1 492 ? 76.085 -5.941 -77.345 1.00 52.75 492 GLN A N 1
ATOM 3573 C CA . GLN A 1 492 ? 76.071 -7.043 -78.291 1.00 52.75 492 GLN A CA 1
ATOM 3574 C C . GLN A 1 492 ? 76.108 -6.442 -79.700 1.00 52.75 492 GLN A C 1
ATOM 3576 O O . GLN A 1 492 ? 75.290 -5.591 -80.042 1.00 52.75 492 GLN A O 1
ATOM 3581 N N . ASN A 1 493 ? 77.110 -6.821 -80.491 1.00 51.81 493 ASN A N 1
ATOM 3582 C CA . ASN A 1 493 ? 77.201 -6.427 -81.895 1.00 51.81 493 ASN A CA 1
ATOM 3583 C C . ASN A 1 493 ? 76.655 -7.585 -82.730 1.00 51.81 493 ASN A C 1
ATOM 3585 O O . ASN A 1 493 ? 77.193 -8.689 -82.636 1.00 51.81 493 ASN A O 1
ATOM 3589 N N . ASP A 1 494 ? 75.622 -7.354 -83.540 1.00 51.31 494 ASP A N 1
ATOM 3590 C CA . ASP A 1 494 ? 74.992 -8.453 -84.268 1.00 51.31 494 ASP A CA 1
ATOM 3591 C C . ASP A 1 494 ? 75.672 -8.706 -85.623 1.00 51.31 494 ASP A C 1
ATOM 3593 O O . ASP A 1 494 ? 75.718 -7.861 -86.517 1.00 51.31 494 ASP A O 1
ATOM 3597 N N . GLY A 1 495 ? 76.172 -9.937 -85.737 1.00 45.47 495 GLY A N 1
ATOM 3598 C CA . GLY A 1 495 ? 76.554 -10.631 -86.965 1.00 45.47 495 GLY A CA 1
ATOM 3599 C C . GLY A 1 495 ? 76.383 -12.155 -86.865 1.00 45.47 495 GLY A C 1
ATOM 3600 O O . GLY A 1 495 ? 76.295 -12.817 -87.892 1.00 45.47 495 GLY A O 1
ATOM 3601 N N . GLU A 1 496 ? 76.260 -12.736 -85.665 1.00 40.66 496 GLU A N 1
ATOM 3602 C CA . GLU A 1 496 ? 76.057 -14.178 -85.494 1.00 40.66 496 GLU A CA 1
ATOM 3603 C C . GLU A 1 496 ? 75.040 -14.458 -84.386 1.00 40.66 496 GLU A C 1
ATOM 3605 O O . GLU A 1 496 ? 75.056 -13.842 -83.322 1.00 40.66 496 GLU A O 1
ATOM 3610 N N . THR A 1 497 ? 74.158 -15.427 -84.631 1.00 43.22 497 THR A N 1
ATOM 3611 C CA . THR A 1 497 ? 73.045 -15.892 -83.781 1.00 43.22 497 THR A CA 1
ATOM 3612 C C . THR A 1 497 ? 73.460 -16.477 -82.419 1.00 43.22 49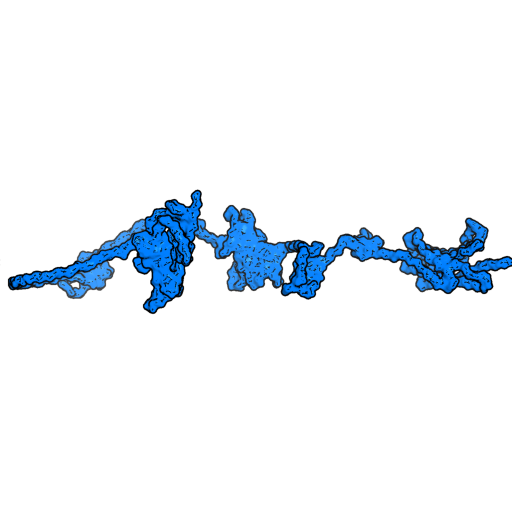7 THR A C 1
ATOM 3614 O O . THR A 1 497 ? 72.678 -17.185 -81.792 1.00 43.22 497 THR A O 1
ATOM 3617 N N . ASN A 1 498 ? 74.678 -16.196 -81.951 1.00 49.75 498 ASN A N 1
ATOM 3618 C CA . ASN A 1 498 ? 75.185 -16.563 -80.630 1.00 49.75 498 ASN A CA 1
ATOM 3619 C C . ASN A 1 498 ? 76.332 -15.631 -80.160 1.00 49.75 498 ASN A C 1
ATOM 3621 O O . ASN A 1 498 ? 77.276 -16.086 -79.524 1.00 49.75 498 ASN A O 1
ATOM 3625 N N . GLY A 1 499 ? 76.290 -14.344 -80.533 1.00 48.22 499 GLY A N 1
ATOM 3626 C CA . GLY A 1 499 ? 77.400 -13.398 -80.358 1.00 48.22 499 GLY A CA 1
ATOM 3627 C C . GLY A 1 499 ? 77.692 -13.003 -78.905 1.00 48.22 499 GLY A C 1
ATOM 3628 O O . GLY A 1 499 ? 76.791 -12.581 -78.176 1.00 48.22 499 GLY A O 1
ATOM 3629 N N . ASP A 1 500 ? 78.964 -13.116 -78.521 1.00 49.41 500 ASP A N 1
ATOM 3630 C CA . ASP A 1 500 ? 79.506 -12.810 -77.196 1.00 49.41 500 ASP A CA 1
ATOM 3631 C C . ASP A 1 500 ? 79.192 -11.379 -76.725 1.00 49.41 500 ASP A C 1
ATOM 3633 O O . ASP A 1 500 ? 79.375 -10.390 -77.441 1.00 49.41 500 ASP A O 1
ATOM 3637 N N . TRP A 1 501 ? 78.758 -11.267 -75.468 1.00 55.66 501 TRP A N 1
ATOM 3638 C CA . TRP A 1 501 ? 78.541 -9.990 -74.793 1.00 55.66 501 TRP A CA 1
ATOM 3639 C C . TRP A 1 501 ? 79.882 -9.355 -74.435 1.00 55.66 501 TRP A C 1
ATOM 3641 O O . TRP A 1 501 ? 80.641 -9.904 -73.636 1.00 55.66 501 TRP A O 1
ATOM 3651 N N . ASN A 1 502 ? 80.156 -8.163 -74.963 1.00 56.12 502 ASN A N 1
ATOM 3652 C CA . ASN A 1 502 ? 81.384 -7.445 -74.646 1.00 56.12 502 ASN A CA 1
ATOM 3653 C C . ASN A 1 502 ? 81.118 -6.359 -73.604 1.00 56.12 502 ASN A C 1
ATOM 3655 O O . ASN A 1 502 ? 80.295 -5.460 -73.803 1.00 56.12 502 ASN A O 1
ATOM 3659 N N . ARG A 1 503 ? 81.846 -6.424 -72.484 1.00 59.38 503 ARG A N 1
ATOM 3660 C CA . ARG A 1 503 ? 81.887 -5.341 -71.499 1.00 59.38 503 ARG A CA 1
ATOM 3661 C C . ARG A 1 503 ? 82.709 -4.202 -72.077 1.00 59.38 503 ARG A C 1
ATOM 3663 O O . ARG A 1 503 ? 83.906 -4.363 -72.300 1.00 59.38 503 ARG A O 1
ATOM 3670 N N . PHE A 1 504 ? 82.092 -3.042 -72.256 1.00 53.88 504 PHE A N 1
ATOM 3671 C CA . PHE A 1 504 ? 82.767 -1.887 -72.849 1.00 53.88 504 PHE A CA 1
ATOM 3672 C C . PHE A 1 504 ? 83.041 -0.757 -71.849 1.00 53.88 504 PHE A C 1
ATOM 3674 O O . PHE A 1 504 ? 83.790 0.165 -72.159 1.00 53.88 504 PHE A O 1
ATOM 3681 N N . GLY A 1 505 ? 82.501 -0.827 -70.626 1.00 52.75 505 GLY A N 1
ATOM 3682 C CA . GLY A 1 505 ? 82.801 0.182 -69.612 1.00 52.75 505 GLY A CA 1
ATOM 3683 C C . GLY A 1 505 ? 82.314 -0.141 -68.205 1.00 52.75 505 GLY A C 1
ATOM 3684 O O . GLY A 1 505 ? 81.506 -1.044 -67.986 1.00 52.75 505 GLY A O 1
ATOM 3685 N N . THR A 1 506 ? 82.819 0.629 -67.240 1.00 53.81 506 THR A N 1
ATOM 3686 C CA . THR A 1 506 ? 82.271 0.700 -65.879 1.00 53.81 506 THR A CA 1
ATOM 3687 C C . THR A 1 506 ? 82.241 2.126 -65.366 1.00 53.81 506 THR A C 1
ATOM 3689 O O . THR A 1 506 ? 83.217 2.852 -65.538 1.00 53.81 506 THR A O 1
ATOM 3692 N N . ALA A 1 507 ? 81.167 2.487 -64.663 1.00 52.66 507 ALA A N 1
ATOM 3693 C CA . ALA A 1 507 ? 81.011 3.776 -63.995 1.00 52.66 507 ALA A CA 1
ATOM 3694 C C . ALA A 1 507 ? 80.607 3.586 -62.525 1.00 52.66 507 ALA A C 1
ATOM 3696 O O . ALA A 1 507 ? 79.806 2.710 -62.204 1.00 52.66 507 ALA A O 1
ATOM 3697 N N . ARG A 1 508 ? 81.147 4.406 -61.615 1.00 51.28 508 ARG A N 1
ATOM 3698 C CA . ARG A 1 508 ? 80.730 4.436 -60.201 1.00 51.28 508 ARG A CA 1
ATOM 3699 C C . ARG A 1 508 ? 79.678 5.519 -60.005 1.00 51.28 508 ARG A C 1
ATOM 3701 O O . ARG A 1 508 ? 79.897 6.649 -60.426 1.00 51.28 508 ARG A O 1
ATOM 3708 N N . ILE A 1 509 ? 78.574 5.188 -59.337 1.00 49.81 509 ILE A N 1
ATOM 3709 C CA . ILE A 1 509 ? 77.466 6.124 -59.113 1.00 49.81 509 ILE A CA 1
ATOM 3710 C C . ILE A 1 509 ? 77.373 6.440 -57.619 1.00 49.81 509 ILE A C 1
ATOM 3712 O O . ILE A 1 509 ? 77.174 5.548 -56.792 1.00 49.81 509 ILE A O 1
ATOM 3716 N N . ALA A 1 510 ? 77.514 7.718 -57.263 1.00 41.62 510 ALA A N 1
ATOM 3717 C CA . ALA A 1 510 ? 77.290 8.189 -55.900 1.00 41.62 510 ALA A CA 1
ATOM 3718 C C . ALA A 1 510 ? 75.784 8.258 -55.579 1.00 41.62 510 ALA A C 1
ATOM 3720 O O . ALA A 1 510 ? 74.942 8.448 -56.456 1.00 41.62 510 ALA A O 1
ATOM 3721 N N . LYS A 1 511 ? 75.418 8.107 -54.300 1.00 42.28 511 LYS A N 1
ATOM 3722 C CA . LYS A 1 511 ? 74.015 8.170 -53.851 1.00 42.28 511 LYS A CA 1
ATOM 3723 C C . LYS A 1 511 ? 73.384 9.515 -54.259 1.00 42.28 511 LYS A C 1
ATOM 3725 O O . LYS A 1 511 ? 74.003 10.557 -54.070 1.00 42.28 511 LYS A O 1
ATOM 3730 N N . GLY A 1 512 ? 72.171 9.485 -54.818 1.00 35.72 512 GLY A N 1
ATOM 3731 C CA . GLY A 1 512 ? 71.415 10.688 -55.204 1.00 35.72 512 GLY A CA 1
ATOM 3732 C C . GLY A 1 512 ? 71.868 11.381 -56.495 1.00 35.72 512 GLY A C 1
ATOM 3733 O O . GLY A 1 512 ? 71.456 12.510 -56.730 1.00 35.72 512 GLY A O 1
ATOM 3734 N N . HIS A 1 513 ? 72.714 10.745 -57.311 1.00 38.72 513 HIS A N 1
ATOM 3735 C CA . HIS A 1 513 ? 73.173 11.300 -58.588 1.00 38.72 513 HIS A CA 1
ATOM 3736 C C . HIS A 1 513 ? 72.408 10.696 -59.771 1.00 38.72 513 HIS A C 1
ATOM 3738 O O . HIS A 1 513 ? 72.088 9.506 -59.767 1.00 38.72 513 HIS A O 1
ATOM 3744 N N . HIS A 1 514 ? 72.148 11.521 -60.785 1.00 38.97 514 HIS A N 1
ATOM 3745 C CA . HIS A 1 514 ? 71.577 11.098 -62.063 1.00 38.97 514 HIS A CA 1
ATOM 3746 C C . HIS A 1 514 ? 72.680 10.547 -62.970 1.00 38.97 514 HIS A C 1
ATOM 3748 O O . HIS A 1 514 ? 73.800 11.061 -62.975 1.00 38.97 514 HIS A O 1
ATOM 3754 N N . VAL A 1 515 ? 72.363 9.508 -63.741 1.00 41.47 515 VAL A N 1
ATOM 3755 C CA . VAL A 1 515 ? 73.253 8.976 -64.775 1.00 41.47 515 VAL A CA 1
ATOM 3756 C C . VAL A 1 515 ? 72.593 9.181 -66.120 1.00 41.47 515 VAL A C 1
ATOM 3758 O O . VAL A 1 515 ? 71.547 8.596 -66.385 1.00 41.47 515 VAL A O 1
ATOM 3761 N N . THR A 1 516 ? 73.226 9.990 -66.960 1.00 40.00 516 THR A N 1
ATOM 3762 C CA . THR A 1 516 ? 72.838 10.145 -68.359 1.00 40.00 516 THR A CA 1
ATOM 3763 C C . THR A 1 516 ? 73.638 9.152 -69.189 1.00 40.00 516 THR A C 1
ATOM 3765 O O . THR A 1 516 ? 74.869 9.161 -69.159 1.00 40.00 516 THR A O 1
ATOM 3768 N N . ILE A 1 517 ? 72.943 8.276 -69.910 1.00 43.91 517 ILE A N 1
ATOM 3769 C CA . ILE A 1 517 ? 73.553 7.376 -70.888 1.00 43.91 517 ILE A CA 1
ATOM 3770 C C . ILE A 1 517 ? 73.182 7.920 -72.261 1.00 43.91 517 ILE A C 1
ATOM 3772 O O . ILE A 1 517 ? 72.045 7.772 -72.694 1.00 43.91 517 ILE A O 1
ATOM 3776 N N . SER A 1 518 ? 74.140 8.549 -72.934 1.00 38.38 518 SER A N 1
ATOM 3777 C CA . SER A 1 518 ? 73.967 9.033 -74.303 1.00 38.38 518 SER A CA 1
ATOM 3778 C C . SER A 1 518 ? 74.635 8.046 -75.257 1.00 38.38 518 SER A C 1
ATOM 3780 O O . SER A 1 518 ? 75.829 7.772 -75.135 1.00 38.38 518 SER A O 1
ATOM 3782 N N . GLY A 1 519 ? 73.867 7.488 -76.190 1.00 39.62 519 GLY A N 1
ATOM 3783 C CA . GLY A 1 519 ? 74.371 6.628 -77.258 1.00 39.62 519 GLY A CA 1
ATOM 3784 C C . GLY A 1 519 ? 74.039 7.220 -78.621 1.00 39.62 519 GLY A C 1
ATOM 3785 O O . GLY A 1 519 ? 72.931 7.710 -78.824 1.00 39.62 519 GLY A O 1
ATOM 3786 N N . THR A 1 520 ? 74.985 7.167 -79.556 1.00 35.09 520 THR A N 1
ATOM 3787 C CA . THR A 1 520 ? 74.751 7.537 -80.956 1.00 35.09 520 THR A CA 1
ATOM 3788 C C . THR A 1 520 ? 74.321 6.287 -81.721 1.00 35.09 520 THR A C 1
ATOM 3790 O O . THR A 1 520 ? 75.116 5.362 -81.890 1.00 35.09 520 THR A O 1
ATOM 3793 N N . LEU A 1 521 ? 73.068 6.230 -82.176 1.00 38.03 521 LEU A N 1
ATOM 3794 C CA . LEU A 1 521 ? 72.610 5.189 -83.101 1.00 38.03 521 LEU A CA 1
ATOM 3795 C C . LEU A 1 521 ? 73.129 5.531 -84.502 1.00 38.03 521 LEU A C 1
ATOM 3797 O O . LEU A 1 521 ? 72.598 6.411 -85.173 1.00 38.03 521 LEU A O 1
ATOM 3801 N N . PHE A 1 522 ? 74.194 4.862 -84.939 1.00 33.66 522 PHE A N 1
ATOM 3802 C CA . PHE A 1 522 ? 74.637 4.956 -86.326 1.00 33.66 522 PHE A CA 1
ATOM 3803 C C . PHE A 1 522 ? 73.745 4.075 -87.202 1.00 33.66 522 PHE A C 1
ATOM 3805 O O . PHE A 1 522 ? 73.722 2.855 -87.038 1.00 33.66 522 PHE A O 1
ATOM 3812 N N . SER A 1 523 ? 73.051 4.684 -88.163 1.00 33.50 523 SER A N 1
ATOM 3813 C CA . SER A 1 523 ? 72.590 3.953 -89.343 1.00 33.50 523 SER A CA 1
ATOM 3814 C C . SER A 1 523 ? 73.815 3.663 -90.214 1.00 33.50 523 SER A C 1
ATOM 3816 O O . SER A 1 523 ? 74.553 4.606 -90.520 1.00 33.50 523 SER A O 1
ATOM 3818 N N . PRO A 1 524 ? 74.077 2.414 -90.636 1.00 35.25 524 PRO A N 1
ATOM 3819 C CA . PRO A 1 524 ? 75.059 2.188 -91.683 1.00 35.25 524 PRO A CA 1
ATOM 3820 C C . PRO A 1 524 ? 74.535 2.883 -92.945 1.00 35.25 524 PRO A C 1
ATOM 3822 O O . PRO A 1 524 ? 73.441 2.586 -93.421 1.00 35.25 524 PRO A O 1
ATOM 3825 N N . GLY A 1 525 ? 75.277 3.870 -93.448 1.00 31.19 525 GLY A N 1
ATOM 3826 C CA . GLY A 1 525 ? 74.977 4.465 -94.747 1.00 31.19 525 GLY A CA 1
ATOM 3827 C C . GLY A 1 525 ? 75.042 3.401 -95.852 1.00 31.19 525 GLY A C 1
ATOM 3828 O O . GLY A 1 525 ? 75.729 2.385 -95.680 1.00 31.19 525 GLY A O 1
ATOM 3829 N N . PRO A 1 526 ? 74.346 3.597 -96.985 1.00 32.12 526 PRO A N 1
ATOM 3830 C CA . PRO A 1 526 ? 74.522 2.723 -98.135 1.00 32.12 526 PRO A CA 1
ATOM 3831 C C . PRO A 1 526 ? 75.993 2.780 -98.573 1.00 32.12 526 PRO A C 1
ATOM 3833 O O . PRO A 1 526 ? 76.601 3.850 -98.565 1.00 32.12 526 PRO A O 1
ATOM 3836 N N . ARG A 1 527 ? 76.558 1.607 -98.874 1.00 33.31 527 ARG A N 1
ATOM 3837 C CA . ARG A 1 527 ? 77.955 1.430 -99.298 1.00 33.31 527 ARG A CA 1
ATOM 3838 C C . ARG A 1 527 ? 78.361 2.332 -100.455 1.00 33.31 527 ARG A C 1
ATOM 3840 O O . ARG A 1 527 ? 77.543 2.479 -101.391 1.00 33.31 527 ARG A O 1
#

Sequence (527 aa):
MSRRYFWFDDITEGDPGQLPEGIPTVVLTGTYLSPNGLPYSGKVEITPPGALSFGDQDVIVTGPAVIRLDGQGSFSARVPATDSTTNPVDWAYTITEKLDGFIDRPPYAIKLPAELATADLADLAPSDPETPNYVPVVGPPGPRGPRGATGPQGPQGLQGDPGTPGAHWTFGVGIPSHEAADGDLYADTATGDLYTRSDGAWSMKTNLKGPKGDPGDGAGNVISVNGIEPDGAGDVALTAKDVKALPDSGHVGSAISFQQNGVDRWVCQVDEKDEAGSDTGSDFELAAWSDTGQRKPCVLYAKRETGSVGIGTNNLVHGAQLTVGGPVALADVEDRPSEVDGGVVAFSQDGQFTVKNRDGSTATLVDAVPTSEKGAPGGVAALDESGKLPMGQMPGEPVSAEATTNLDRVQGSITYQFIAPGVVFFALSVDASADPASGEASSLDVNLPFPVGGSSQGFVAGVWSRGSDTPNRTMVYAEPSPTNKTLVLWQQNDGETNGDWNRFGTARIAKGHHVTISGTLFSPGPR

pLDDT: mean 71.39, std 20.64, range [31.16, 97.31]

Organism: Streptomyces cacaoi (NCBI:txid1898)

Radius of gyration: 64.43 Å; chains: 1; bounding box: 161×51×182 Å

Foldseek 3Di:
DDQDEDEQQCCFPDDHPDDPPPFQKAKEKEFAADPVQQAWWFKKKKAWPAWKQDPVSSYIYGDIHIFTQDNRNMGIGIGGALCTPIVVHNTWIWMWTTTPPDDTDDIATFGGHSVNNYDYVVVPPPDHPVDPPDDDDDDDDDDDPDDDDDDDDDDDDDDDDDDDDAAEEEEEADDDDDDDDAQHWYAHPVFQWIWGDDPNDIDTDDHRVPPDDDDPPDPVQCCAQLPAGADPVSDGDDDCVSVVHDDPVRDPFPWDFDDDPPATAWIFFQDPDDDPPDQFGSKTFIWGADPVNHTDFTQWIAGRVPRAIEGSHPPDDPPHNYHYPDDDDADADPDDPPAD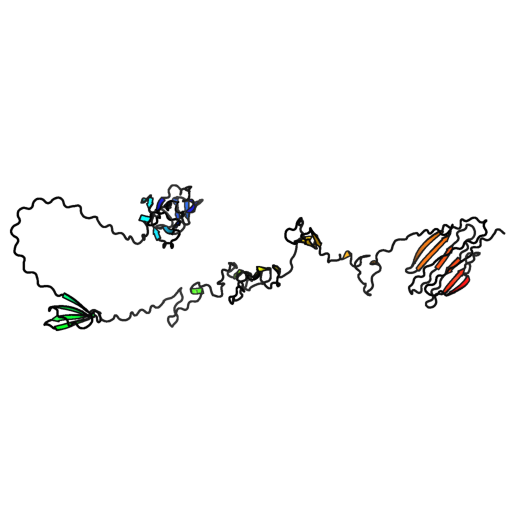PPFKDWGDHPNWTKIAGRVRDIDTPPPDPDPCQDLAQVRDFDADPVRHGDPRNHHDDPPDDFDFDDDPPWGWGWDWDDPDVPAIATEIETAPPDDPPDPDFDWDWDWDDDDPDQDQDWYKYWYWYDDDPDTFTWIWTFHRDNPWRKTWGWGFGDDDPVTDIDTDDIDTDDPPDTDTDTDGDDDPDDD

Secondary structure (DSSP, 8-state):
--PEEEEGGGGTSSS-----TT--EEEEEEE-B-TTSPBPPEEEEEE-SSPEEEGGGTEEEES-EEEE--TTSEEEEEEE-TTSS-BSSS--EEEEEEETTSPPPPPEEE---GGGSEEEHHHHTT--TTS-----PPPPPPPPPPPPPPPPPPPPPPPPPPPPPPPPEEEESSS--S---TT-EEEETTT-EEEEEETTEEEEEEETT-SPPPPP--------BTTBPP-TTS-----TTTTTPPPTTS--S--EEEEETTEEEEEEEE-SPPP-SSS----EEEEEE-TTSPEEEEEEEE-TTT--EEES-S-PPTT-SEEESS----PBPSS--S---SS-EEEEETTEEEEE-TTS-EEE---S--TTTBTSTTSB----TTS---GGGSPPPPP-------BTTB-EEEEEEEEETTEEEEEEEE-----TTS-PPPP----PPPPSS------EEEEEE--SS---EEEEE----SSS-EEEEEEB--SSTTPPPEEEEEEE--TT---------PPPPP-

=== Feature glossary ===
A reading guide for the features in this record.

Start from the sequence.

  · Sequence gives the chain of amino acids in standard one-letter code (A=alanine, C=cysteine, …, Y=tyrosine), read N→C. It is the only feature that is directly encoded by the gene; all structural features are derived from the folded form of this sequence.

Fold it, and you get atomic coordinates and the backbone conformation that goes with them.

  · Structure coordinates are given as an mmCIF _atom_site loop: one row per atom with element, residue name, chain id, sequence number, and x/y/z position in Å. Only the four main-chain atoms per residue are included here; side chains are omitted to keep the record compact.

  · Backbone dihedral angles. Every residue except chain termini has a φ (preceding-C → N → Cα → C) and a ψ (N → Cα → C → next-N). They are reported in degrees following the IUPAC sign convention. Secondary structure is essentially a statement about which (φ, ψ) basin each residue occupies.

  · Eight-state secondary structure (DSSP): H is the canonical α-helix, G the tighter 3₁₀-helix, I the wider π-helix; E/B are β-structure, T and S are turns and bends, and '-' is everything else. DSSP derives these from the pattern of main-chain N–H···O=C hydrogen bonds, not from the sequence.

  · SS3 is a coarse helix/strand/coil call (letters a/b/c) made by the P-SEA algorithm from inter-Cα distances and dihedrals. It is less detailed than DSSP but needs only Cα positions.

Summarize the fold with a handful of shape descriptors and a per-residue structural alphabet.

  · Radius of gyration (Rg) is the root-mean-square distance of Cα atoms from their centroid — a single number for overall size and compactness. A globular domain of N residues has Rg ≈ 2.2·N^0.38 Å; an extended or disordered chain has a much larger Rg. The Cα contact count is the number of residue pairs whose Cα atoms are within 8 Å and are more than four positions apart in sequence — a standard proxy for tertiary packing density. The bounding box is the smallest axis-aligned box enclosing all Cα atoms.

  · 3Di is Foldseek's structural alphabet. Each residue is assigned one of twenty discrete states based on how its Cα sits relative to its spatial (not sequential) neighbors. Aligning 3Di strings finds structural homologs roughly as well as full 3D superposition, but orders of magnitude faster.

  · Solvent-accessible surface area (SASA) is the area in Å² traced out by the centre of a 1.4 Å probe sphere (a water molecule) rolled over the protein's van der Waals surface (Shrake–Rupley / Lee–Richards construction). Buried residues have near-zero SASA; fully exposed residues can exceed 200 Å². The total SASA scales roughly with the number of surface residues.

Ask how reliable the model is.

  · For AlphaFold models, the B-factor field carries pLDDT — the model's own estimate of local accuracy on a 0–100 scale. Regions with pLDDT<50 should be treated as essentially unmodeled; they often correspond to intrinsically disordered segments.

  · For experimental (PDB) structures, the B-factor (temperature factor) quantifies the positional spread of each atom in the crystal — a combination of thermal vibration and static disorder — in units of Å². High B-factors mark flexible loops or poorly resolved regions; low B-factors mark the rigid, well-ordered core.

  · Predicted Aligned Error (PAE) is an AlphaFold confidence matrix: entry (i, j) is the expected error in the position of residue j, in ångströms, when the prediction is superimposed on the true structure at residue i. Low PAE within a block of residues means that block is internally rigid and well-predicted; high PAE between two blocks means their relative placement is uncertain even if each block individually is confident.

Place it in context: what it resembles, what it is annotated as, and how it looks.

  · Structural nearest neighbors (via Foldseek easy-search vs the PDB). Reported per hit: target PDB id, E-value, and alignment TM-score. A TM-score above ~0.5 is the conventional threshold for 'same fold'.

  · Functional annotations link the protein to curated databases. InterPro entries identify conserved domains and families by matching the sequence against member-database signatures (Pfam, PROSITE, CDD, …). Gene Ontology (GO) terms describe molecular function, biological process, and cellular component in a controlled vocabulary. CATH places the structure in a hierarchical fold classification (Class/Architecture/Topology/Homologous-superfamily). The organism is the source species.

  · The contact map is a binary N×N matrix image: pixel (i, j) is dark where Cα_i and Cα_j are within 8 Å and |i−j|>4. Because the |i−j|>4 filter removes local helical contacts, off-diagonal stripes parallel to the main diagonal indicate parallel β-sheets; stripes perpendicular to it indicate antiparallel β-sheets. The Ramachandran plot scatters every residue's (φ, ψ) pair against the sterically allowed regions. The PAE heatmap renders the predicted-aligned-error matrix.

  · Six rendered views show the 3D structure from the faces of a cube — i.e. along ±x, ±y, ±z. Rendering representation is drawn randomly per protein from cartoon (secondary-structure ribbons), sticks (backbone bonds), or molecular surface; coloring is either N→C rainbow (blue at the N-terminus through red at the C-terminus) or one color per chain.